Protein AF-0000000067826790 (afdb_homodimer)

Organism: Synechocystis sp. (strain ATCC 27184 / PCC 6803 / Kazusa) (NCBI:txid1111708)

InterPro domains:
  IPR029063 S-adenosyl-L-methionine-dependent methyltransferase superfamily [G3DSA:3.40.50.150] (31-252)
  IPR029063 S-adenosyl-L-methionine-dependent methyltransferase superfamily [SSF53335] (33-270)
  IPR041698 Methyltransferase domain 25 [PF13649] (52-147)

Structure (mmCIF, N/CA/C/O backbone):
data_AF-0000000067826790-model_v1
#
loop_
_entity.id
_entity.type
_entity.pdbx_description
1 polymer 'Slr0407 protein'
#
loop_
_atom_site.group_PDB
_atom_site.id
_atom_site.type_symbol
_atom_site.label_atom_id
_atom_site.label_alt_id
_atom_site.label_comp_id
_atom_site.label_asym_id
_atom_site.label_entity_id
_atom_site.label_seq_id
_atom_site.pdbx_PDB_ins_code
_atom_site.Cartn_x
_atom_site.Cartn_y
_atom_site.Cartn_z
_atom_site.occupancy
_atom_site.B_iso_or_equiv
_atom_site.auth_seq_id
_atom_site.auth_comp_id
_atom_site.auth_asym_id
_atom_site.auth_atom_id
_atom_site.pdbx_PDB_model_num
ATOM 1 N N . MET A 1 1 ? 4.899 23.109 -16.849 1 33.3 1 MET A N 1
ATOM 2 C CA . MET A 1 1 ? 3.965 23.324 -15.747 1 33.3 1 MET A CA 1
ATOM 3 C C . MET A 1 1 ? 4.422 22.584 -14.494 1 33.3 1 MET A C 1
ATOM 5 O O . MET A 1 1 ? 3.671 21.786 -13.932 1 33.3 1 MET A O 1
ATOM 9 N N . THR A 1 2 ? 5.752 22.435 -14.372 1 37.37 2 THR A N 1
ATOM 10 C CA . THR A 1 2 ? 6.466 21.375 -13.668 1 37.37 2 THR A CA 1
ATOM 11 C C . THR A 1 2 ? 6.605 21.711 -12.185 1 37.37 2 THR A C 1
ATOM 13 O O . THR A 1 2 ? 7.253 22.695 -11.824 1 37.37 2 THR A O 1
ATOM 16 N N . TYR A 1 3 ? 5.526 21.782 -11.455 1 42.61 3 TYR A N 1
ATOM 17 C CA . TYR A 1 3 ? 5.795 21.998 -10.038 1 42.61 3 TYR A CA 1
ATOM 18 C C . TYR A 1 3 ? 6.483 20.785 -9.423 1 42.61 3 TYR A C 1
ATOM 20 O O . TYR A 1 3 ? 6.328 19.663 -9.909 1 42.61 3 TYR A O 1
ATOM 28 N N . PHE A 1 4 ? 7.647 21.075 -8.871 1 48.87 4 PHE A N 1
ATOM 29 C CA . PHE A 1 4 ? 8.352 20.015 -8.159 1 48.87 4 PHE A CA 1
ATOM 30 C C . PHE A 1 4 ? 7.918 19.962 -6.699 1 48.87 4 PHE A C 1
ATOM 32 O O . PHE A 1 4 ? 7.547 20.984 -6.119 1 48.87 4 PHE A O 1
ATOM 39 N N . ALA A 1 5 ? 7.872 18.888 -6.11 1 53.65 5 ALA A N 1
ATOM 40 C CA . ALA A 1 5 ? 7.413 18.636 -4.746 1 53.65 5 ALA A CA 1
ATOM 41 C C . ALA A 1 5 ? 7.949 19.692 -3.784 1 53.65 5 ALA A C 1
ATOM 43 O O . ALA A 1 5 ? 7.225 20.162 -2.903 1 53.65 5 ALA A O 1
ATOM 44 N N . SER A 1 6 ? 9.152 20.156 -3.968 1 47.67 6 SER A N 1
ATOM 45 C CA . SER A 1 6 ? 9.813 21.072 -3.043 1 47.67 6 SER A CA 1
ATOM 46 C C . SER A 1 6 ? 9.219 22.474 -3.135 1 47.67 6 SER A C 1
ATOM 48 O O . SER A 1 6 ? 9.399 23.29 -2.229 1 47.67 6 SER A O 1
ATOM 50 N N . ASP A 1 7 ? 8.479 22.596 -4.152 1 51.88 7 ASP A N 1
ATOM 51 C CA . ASP A 1 7 ? 7.977 23.949 -4.369 1 51.88 7 ASP A CA 1
ATOM 52 C C . ASP A 1 7 ? 6.793 24.249 -3.452 1 51.88 7 ASP A C 1
ATOM 54 O O . ASP A 1 7 ? 6.429 25.411 -3.261 1 51.88 7 ASP A O 1
ATOM 58 N N . PHE A 1 8 ? 6.326 23.275 -2.874 1 52.7 8 PHE A N 1
ATOM 59 C CA . PHE A 1 8 ? 5.192 23.463 -1.977 1 52.7 8 PHE A CA 1
ATOM 60 C C . PHE A 1 8 ? 5.628 24.148 -0.688 1 52.7 8 PHE A C 1
ATOM 62 O O . PHE A 1 8 ? 4.796 24.672 0.056 1 52.7 8 PHE A O 1
ATOM 69 N N . GLN A 1 9 ? 6.887 24.205 -0.311 1 51.65 9 GLN A N 1
ATOM 70 C CA . GLN A 1 9 ? 7.397 24.769 0.934 1 51.65 9 GLN A CA 1
ATOM 71 C C . GLN A 1 9 ? 7.338 26.294 0.911 1 51.65 9 GLN A C 1
ATOM 73 O O . GLN A 1 9 ? 7.289 26.935 1.964 1 51.65 9 GLN A O 1
ATOM 78 N N . ASP A 1 10 ? 7.485 26.767 -0.322 1 51.44 10 ASP A N 1
ATOM 79 C CA . ASP A 1 10 ? 7.464 28.225 -0.397 1 51.44 10 ASP A CA 1
ATOM 80 C C . ASP A 1 10 ? 6.685 28.701 -1.621 1 51.44 10 ASP A C 1
ATOM 82 O O . ASP A 1 10 ? 7.27 29.227 -2.57 1 51.44 10 ASP A O 1
ATOM 86 N N . LEU A 1 11 ? 5.436 28.537 -1.591 1 57.62 11 LEU A N 1
ATOM 87 C CA . LEU A 1 11 ? 4.556 28.788 -2.727 1 57.62 11 LEU A CA 1
ATOM 88 C C . LEU A 1 11 ? 4.556 30.267 -3.098 1 57.62 11 LEU A C 1
ATOM 90 O O . LEU A 1 11 ? 4.575 30.615 -4.281 1 57.62 11 LEU A O 1
ATOM 94 N N . ASP A 1 12 ? 4.559 31.026 -2.083 1 54.65 12 ASP A N 1
ATOM 95 C CA . ASP A 1 12 ? 4.403 32.455 -2.335 1 54.65 12 ASP A CA 1
ATOM 96 C C . ASP A 1 12 ? 5.547 32.99 -3.194 1 54.65 12 ASP A C 1
ATOM 98 O O . ASP A 1 12 ? 5.383 33.979 -3.91 1 54.65 12 ASP A O 1
ATOM 102 N N . ASN A 1 13 ? 6.599 32.304 -3.038 1 56.26 13 ASN A N 1
ATOM 103 C CA . ASN A 1 13 ? 7.767 32.755 -3.786 1 56.26 13 ASN A CA 1
ATOM 104 C C . ASN A 1 13 ? 8.092 31.811 -4.94 1 56.26 13 ASN A C 1
ATOM 106 O O . ASN A 1 13 ? 9.142 31.936 -5.573 1 56.26 13 ASN A O 1
ATOM 110 N N . SER A 1 14 ? 7.112 30.903 -5.036 1 58.98 14 SER A N 1
ATOM 111 C CA . SER A 1 14 ? 7.399 29.97 -6.122 1 58.98 14 SER A CA 1
ATOM 112 C C . SER A 1 14 ? 6.755 30.425 -7.427 1 58.98 14 SER A C 1
ATOM 114 O O . SER A 1 14 ? 5.708 31.077 -7.414 1 58.98 14 SER A O 1
ATOM 116 N N . GLY A 1 15 ? 7.474 31.161 -8.432 1 57.25 15 GLY A N 1
ATOM 117 C CA . GLY A 1 15 ? 7.046 31.481 -9.785 1 57.25 15 GLY A CA 1
ATOM 118 C C . GLY A 1 15 ? 6.097 30.451 -10.369 1 57.25 15 GLY A C 1
ATOM 119 O O . GLY A 1 15 ? 5.649 30.59 -11.509 1 57.25 15 GLY A O 1
ATOM 120 N N . ASN A 1 16 ? 5.618 29.418 -9.615 1 64.01 16 ASN A N 1
ATOM 121 C CA . ASN A 1 16 ? 4.899 28.291 -10.201 1 64.01 16 ASN A CA 1
ATOM 122 C C . ASN A 1 16 ? 3.585 28.024 -9.473 1 64.01 16 ASN A C 1
ATOM 124 O O . ASN A 1 16 ? 3.084 26.899 -9.48 1 64.01 16 ASN A O 1
ATOM 128 N N . ILE A 1 17 ? 2.985 29.046 -8.95 1 68.21 17 ILE A N 1
ATOM 129 C CA . ILE A 1 17 ? 1.797 28.912 -8.114 1 68.21 17 ILE A CA 1
ATOM 130 C C . ILE A 1 17 ? 0.64 28.362 -8.946 1 68.21 17 ILE A C 1
ATOM 132 O O . ILE A 1 17 ? -0.135 27.529 -8.469 1 68.21 17 ILE A O 1
ATOM 136 N N . GLU A 1 18 ? 0.553 28.748 -10.185 1 69.72 18 GLU A N 1
ATOM 137 C CA . GLU A 1 18 ? -0.531 28.295 -11.052 1 69.72 18 GLU A CA 1
ATOM 138 C C . GLU A 1 18 ? -0.473 26.785 -11.266 1 69.72 18 GLU A C 1
ATOM 140 O O . GLU A 1 18 ? -1.509 26.119 -11.311 1 69.72 18 GLU A O 1
ATOM 145 N N . ASN A 1 19 ? 0.721 26.334 -11.294 1 70.2 19 ASN A N 1
ATOM 146 C CA . ASN A 1 19 ? 0.881 24.897 -11.487 1 70.2 19 ASN A CA 1
ATOM 147 C C . ASN A 1 19 ? 0.413 24.112 -10.265 1 70.2 19 ASN A C 1
ATOM 149 O O . ASN A 1 19 ? -0.164 23.031 -10.4 1 70.2 19 ASN A O 1
ATOM 153 N N . PHE A 1 20 ? 0.59 24.701 -9.212 1 72.85 20 PHE A N 1
ATOM 154 C CA . PHE A 1 20 ? 0.157 24.057 -7.977 1 72.85 20 PHE A CA 1
ATOM 155 C C . PHE A 1 20 ? -1.364 23.993 -7.904 1 72.85 20 PHE A C 1
ATOM 157 O O . PHE A 1 20 ? -1.931 22.952 -7.568 1 72.85 20 PHE A O 1
ATOM 164 N N . ILE A 1 21 ? -1.898 25.092 -8.276 1 75.23 21 ILE A N 1
ATOM 165 C CA . ILE A 1 21 ? -3.354 25.156 -8.238 1 75.23 21 ILE A CA 1
ATOM 166 C C . ILE A 1 21 ? -3.941 24.141 -9.217 1 75.23 21 ILE A C 1
ATOM 168 O O . ILE A 1 21 ? -4.884 23.42 -8.883 1 75.23 21 ILE A O 1
ATOM 172 N N . ARG A 1 22 ? -3.325 24.05 -10.326 1 73.87 22 ARG A N 1
ATOM 173 C CA . ARG A 1 22 ? -3.801 23.116 -11.341 1 73.87 22 ARG A CA 1
ATOM 174 C C . ARG A 1 22 ? -3.684 21.675 -10.857 1 73.87 22 ARG A C 1
ATOM 176 O O . ARG A 1 22 ? -4.577 20.859 -11.096 1 73.87 22 ARG A O 1
ATOM 183 N N . CYS A 1 23 ? -2.611 21.45 -10.171 1 74.33 23 CYS A N 1
ATOM 184 C CA . CYS A 1 23 ? -2.414 20.107 -9.638 1 74.33 23 CYS A CA 1
ATOM 185 C C . CYS A 1 23 ? -3.472 19.775 -8.592 1 74.33 23 CYS A C 1
ATOM 187 O O . CYS A 1 23 ? -4.06 18.693 -8.619 1 74.33 23 CYS A O 1
ATOM 189 N N . LEU A 1 24 ? -3.716 20.654 -7.816 1 77.3 24 LEU A N 1
ATOM 190 C CA . LEU A 1 24 ? -4.696 20.445 -6.756 1 77.3 24 LEU A CA 1
ATOM 191 C C . LEU A 1 24 ? -6.094 20.265 -7.336 1 77.3 24 LEU A C 1
ATOM 193 O O . LEU A 1 24 ? -6.856 19.41 -6.879 1 77.3 24 LEU A O 1
ATOM 197 N N . GLU A 1 25 ? -6.355 21.018 -8.34 1 76.53 25 GLU A N 1
ATOM 198 C CA . GLU A 1 25 ? -7.661 20.919 -8.985 1 76.53 25 GLU A CA 1
ATOM 199 C C . GLU A 1 25 ? -7.825 19.579 -9.697 1 76.53 25 GLU A C 1
ATOM 201 O O . GLU A 1 25 ? -8.905 18.985 -9.671 1 76.53 25 GLU A O 1
ATOM 206 N N . LEU A 1 26 ? -6.772 19.192 -10.305 1 74.21 26 LEU A N 1
ATOM 207 C CA . LEU A 1 26 ? -6.807 17.893 -10.967 1 74.21 26 LEU A CA 1
ATOM 208 C C . LEU A 1 26 ? -7.037 16.774 -9.956 1 74.21 26 LEU A C 1
ATOM 210 O O . LEU A 1 26 ? -7.898 15.915 -10.16 1 74.21 26 LEU A O 1
ATOM 214 N N . GLN A 1 27 ? -6.267 16.823 -8.946 1 76.77 27 GLN A N 1
ATOM 215 C CA . GLN A 1 27 ? -6.401 15.799 -7.915 1 76.77 27 GLN A CA 1
ATOM 216 C C . GLN A 1 27 ? -7.826 15.75 -7.371 1 76.77 27 GLN A C 1
ATOM 218 O O . GLN A 1 27 ? -8.392 14.67 -7.195 1 76.77 27 GLN A O 1
ATOM 223 N N . GLN A 1 28 ? -8.431 16.841 -7.253 1 77.58 28 GLN A N 1
ATOM 224 C CA . GLN A 1 28 ? -9.776 16.935 -6.693 1 77.58 28 GLN A CA 1
ATOM 225 C C . GLN A 1 28 ? -10.809 16.331 -7.64 1 77.58 28 GLN A C 1
ATOM 227 O O . GLN A 1 28 ? -11.884 15.912 -7.208 1 77.58 28 GLN A O 1
ATOM 232 N N . SER A 1 29 ? -10.447 16.31 -8.834 1 79.19 29 SER A N 1
ATOM 233 C CA . SER A 1 29 ? -11.398 15.832 -9.833 1 79.19 29 SER A CA 1
ATOM 234 C C . SER A 1 29 ? -11.377 14.31 -9.931 1 79.19 29 SER A C 1
ATOM 236 O O . SER A 1 29 ? -12.303 13.705 -10.475 1 79.19 29 SER A O 1
ATOM 238 N N . LEU A 1 3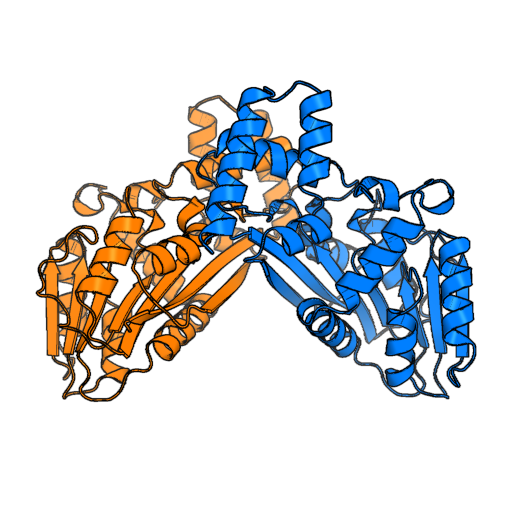0 ? -10.365 13.78 -9.379 1 84.83 30 LEU A N 1
ATOM 239 C CA . LEU A 1 30 ? -10.197 12.338 -9.521 1 84.83 30 LEU A CA 1
ATOM 240 C C . LEU A 1 30 ? -10.981 11.591 -8.447 1 84.83 30 LEU A C 1
ATOM 242 O O . LEU A 1 30 ? -11.011 12.012 -7.289 1 84.83 30 LEU A O 1
ATOM 246 N N . ASP A 1 31 ? -11.572 10.526 -8.825 1 85.34 31 ASP A N 1
ATOM 247 C CA . ASP A 1 31 ? -12.43 9.737 -7.946 1 85.34 31 ASP A CA 1
ATOM 248 C C . ASP A 1 31 ? -11.65 9.219 -6.739 1 85.34 31 ASP A C 1
ATOM 250 O O . ASP A 1 31 ? -12.188 9.143 -5.632 1 85.34 31 ASP A O 1
ATOM 254 N N . LEU A 1 32 ? -10.496 8.94 -7 1 84.11 32 LEU A N 1
ATOM 255 C CA . LEU A 1 32 ? -9.678 8.4 -5.919 1 84.11 32 LEU A CA 1
ATOM 256 C C . LEU A 1 32 ? -9.5 9.428 -4.807 1 84.11 32 LEU A C 1
ATOM 258 O O . LEU A 1 32 ? -9.558 9.084 -3.624 1 84.11 32 LEU A O 1
ATOM 262 N N . TYR A 1 33 ? -9.32 10.643 -5.146 1 87.32 33 TYR A N 1
ATOM 263 C CA . TYR A 1 33 ? -9.141 11.69 -4.146 1 87.32 33 TYR A CA 1
ATOM 264 C C . TYR A 1 33 ? -10.451 11.986 -3.426 1 87.32 33 TYR A C 1
ATOM 266 O O . TYR A 1 33 ? -10.466 12.189 -2.21 1 87.32 33 TYR A O 1
ATOM 274 N N . LYS A 1 34 ? -11.5 11.968 -4.184 1 90.61 34 LYS A N 1
ATOM 275 C CA . LYS A 1 34 ? -12.808 12.142 -3.56 1 90.61 34 LYS A CA 1
ATOM 276 C C . LYS A 1 34 ? -13.084 11.035 -2.546 1 90.61 34 LYS A C 1
ATOM 278 O O . LYS A 1 34 ? -13.607 11.297 -1.46 1 90.61 34 LYS A O 1
ATOM 283 N N . TYR A 1 35 ? -12.686 9.904 -2.878 1 92.37 35 TYR A N 1
ATOM 284 C CA . TYR A 1 35 ? -12.929 8.742 -2.032 1 92.37 35 TYR A CA 1
ATOM 285 C C . TYR A 1 35 ? -12.198 8.875 -0.701 1 92.37 35 TYR A C 1
ATOM 287 O O . TYR A 1 35 ? -12.812 8.775 0.364 1 92.37 35 TYR A O 1
ATOM 295 N N . TYR A 1 36 ? -10.876 9.073 -0.761 1 93.34 36 TYR A N 1
ATOM 296 C CA . TYR A 1 36 ? -10.176 9.064 0.519 1 93.34 36 TYR A CA 1
ATOM 297 C C . TYR A 1 36 ? -10.514 10.307 1.334 1 93.34 36 TYR A C 1
ATOM 299 O O . TYR A 1 36 ? -10.542 10.26 2.566 1 93.34 36 TYR A O 1
ATOM 307 N N . LYS A 1 37 ? -10.803 11.469 0.659 1 95.23 37 LYS A N 1
ATOM 308 C CA . LYS A 1 37 ? -11.195 12.673 1.386 1 95.23 37 LYS A CA 1
ATOM 309 C C . LYS A 1 37 ? -12.449 12.429 2.22 1 95.23 37 LYS A C 1
ATOM 311 O O . LYS A 1 37 ? -12.519 12.839 3.381 1 95.23 37 LYS A O 1
ATOM 316 N N . GLN A 1 38 ? -13.398 11.79 1.568 1 95.69 38 GLN A N 1
ATOM 317 C CA . GLN A 1 38 ? -14.621 11.455 2.289 1 95.69 38 GLN A CA 1
ATOM 318 C C . GLN A 1 38 ? -14.317 10.615 3.526 1 95.69 38 GLN A C 1
ATOM 320 O O . GLN A 1 38 ? -14.89 10.844 4.594 1 95.69 38 GLN A O 1
ATOM 325 N N . LYS A 1 39 ? -13.425 9.681 3.365 1 97.06 39 LYS A N 1
ATOM 326 C CA . LYS A 1 39 ? -13.043 8.835 4.492 1 97.06 39 LYS A CA 1
ATOM 327 C C . LYS A 1 39 ? -12.418 9.662 5.612 1 97.06 39 LYS A C 1
ATOM 329 O O . LYS A 1 39 ? -12.663 9.404 6.792 1 97.06 39 LYS A O 1
ATOM 334 N N . THR A 1 40 ? -11.609 10.633 5.243 1 97.75 40 THR A N 1
ATOM 335 C CA . THR A 1 40 ? -10.985 11.48 6.253 1 97.75 40 THR A CA 1
ATOM 336 C C . THR A 1 40 ? -12.037 12.295 7.001 1 97.75 40 THR A C 1
ATOM 338 O O . THR A 1 40 ? -11.947 12.466 8.218 1 97.75 40 THR A O 1
ATOM 341 N N . PHE A 1 41 ? -13.061 12.784 6.315 1 97.69 41 PHE A N 1
ATOM 342 C CA . PHE A 1 41 ? -14.123 13.561 6.942 1 97.69 41 PHE A CA 1
ATOM 343 C C . PHE A 1 41 ? -14.936 12.695 7.896 1 97.69 41 PHE A C 1
ATOM 345 O O . PHE A 1 41 ? -15.269 13.125 9.003 1 97.69 41 PHE A O 1
ATOM 352 N N . GLU A 1 42 ? -15.21 11.506 7.482 1 97.32 42 GLU A N 1
ATOM 353 C CA . GLU A 1 42 ? -15.977 10.582 8.312 1 97.32 42 GLU A CA 1
ATOM 354 C C . GLU A 1 42 ? -15.25 10.281 9.619 1 97.32 42 GLU A C 1
ATOM 356 O O . GLU A 1 42 ? -15.88 10.148 10.67 1 97.32 42 GLU A O 1
ATOM 361 N N . LYS A 1 43 ? -13.963 10.234 9.537 1 97.96 43 LYS A N 1
ATOM 362 C CA . LYS A 1 43 ? -13.158 9.888 10.705 1 97.96 43 LYS A CA 1
ATOM 363 C C . LYS A 1 43 ? -13.163 11.019 11.73 1 97.96 43 LYS A C 1
ATOM 365 O O . LYS A 1 43 ? -12.831 10.807 12.898 1 97.96 43 LYS A O 1
ATOM 370 N N . MET A 1 44 ? -13.534 12.177 11.336 1 98.12 44 MET A N 1
ATOM 371 C CA . MET A 1 44 ? -13.578 13.322 12.241 1 98.12 44 MET A CA 1
ATOM 372 C C . MET A 1 44 ? -14.819 13.268 13.126 1 98.12 44 MET A C 1
ATOM 374 O O . MET A 1 44 ? -14.887 13.952 14.149 1 98.12 44 MET A O 1
ATOM 378 N N . GLN A 1 45 ? -15.906 12.549 12.655 1 97.54 45 GLN A N 1
ATOM 379 C CA . GLN A 1 45 ? -17.133 12.356 13.421 1 97.54 45 GLN A CA 1
ATOM 380 C C . GLN A 1 45 ? -17.776 13.694 13.777 1 97.54 45 GLN A C 1
ATOM 382 O O . GLN A 1 45 ? -18.14 13.926 14.931 1 97.54 45 GLN A O 1
ATOM 387 N N . LEU A 1 46 ? -17.884 14.514 12.819 1 98.11 46 LEU A N 1
ATOM 388 C CA . LEU A 1 46 ? -18.382 15.871 13.02 1 98.11 46 LEU A CA 1
ATOM 389 C C . LEU A 1 46 ? -19.902 15.878 13.149 1 98.11 46 LEU A C 1
ATOM 391 O O . LEU A 1 46 ? -20.581 15.011 12.595 1 98.11 46 LEU A O 1
ATOM 395 N N . LYS A 1 47 ? -20.369 16.83 13.837 1 97.74 47 LYS A N 1
ATOM 396 C CA . LYS A 1 47 ? -21.786 17.146 13.992 1 97.74 47 LYS A CA 1
ATOM 397 C C . LYS A 1 47 ? -22.053 18.623 13.717 1 97.74 47 LYS A C 1
ATOM 399 O O . LYS A 1 47 ? -21.147 19.453 13.819 1 97.74 47 LYS A O 1
ATOM 404 N N . PRO A 1 48 ? -23.359 18.87 13.331 1 97.86 48 PRO A N 1
ATOM 405 C CA . PRO A 1 48 ? -23.696 20.289 13.188 1 97.86 48 PRO A CA 1
ATOM 406 C C . PRO A 1 48 ? -23.378 21.1 14.442 1 97.86 48 PRO A C 1
ATOM 408 O O . PRO A 1 48 ? -23.643 20.646 15.558 1 97.86 48 PRO A O 1
ATOM 411 N N . GLY A 1 49 ? -22.76 22.217 14.228 1 98.48 49 GLY A N 1
ATOM 412 C CA . GLY A 1 49 ? -22.434 23.079 15.352 1 98.48 49 GLY A CA 1
ATOM 413 C C . GLY A 1 49 ? -20.991 22.951 15.804 1 98.48 49 GLY A C 1
ATOM 414 O O . GLY A 1 49 ? -20.496 23.788 16.562 1 98.48 49 GLY A O 1
ATOM 415 N N . ASP A 1 50 ? -20.273 21.996 15.296 1 98.55 50 ASP A N 1
ATOM 416 C CA . ASP A 1 50 ? -18.893 21.747 15.703 1 98.55 50 ASP A CA 1
ATOM 417 C C . ASP A 1 50 ? -17.961 22.835 15.175 1 98.55 50 ASP A C 1
ATOM 419 O O . ASP A 1 50 ? -18.278 23.508 14.192 1 98.55 50 ASP A O 1
ATOM 423 N N . SER A 1 51 ? -16.848 23.036 15.86 1 98.71 51 SER A N 1
ATOM 424 C CA . SER A 1 51 ? -15.735 23.87 15.42 1 98.71 51 SER A CA 1
ATOM 425 C C . SER A 1 51 ? -14.545 23.021 14.985 1 98.71 51 SER A C 1
ATOM 427 O O . SER A 1 51 ? -13.963 22.297 15.796 1 98.71 51 SER A O 1
ATOM 429 N N . VAL A 1 52 ? -14.135 23.144 13.741 1 98.7 52 VAL A N 1
ATOM 430 C CA . VAL A 1 52 ? -13.127 22.23 13.215 1 98.7 52 VAL A CA 1
ATOM 431 C C . VAL A 1 52 ? -11.946 23.024 12.662 1 98.7 52 VAL A C 1
ATOM 433 O O . VAL A 1 52 ? -12.103 24.176 12.25 1 98.7 52 VAL A O 1
ATOM 436 N N . LEU A 1 53 ? -10.787 22.418 12.732 1 98.87 53 LEU A N 1
ATOM 437 C CA . LEU A 1 53 ? -9.556 23.018 12.231 1 98.87 53 LEU A CA 1
ATOM 438 C C . LEU A 1 53 ? -9.02 22.239 11.034 1 98.87 53 LEU A C 1
ATOM 440 O O . LEU A 1 53 ? -8.871 21.017 11.099 1 98.87 53 LEU A O 1
ATOM 444 N N . GLU A 1 54 ? -8.822 22.913 9.962 1 98.77 54 GLU A N 1
ATOM 445 C CA . GLU A 1 54 ? -8.14 22.397 8.779 1 98.77 54 GLU A CA 1
ATOM 446 C C . GLU A 1 54 ? -6.728 22.965 8.665 1 98.77 54 GLU A C 1
ATOM 448 O O . GLU A 1 54 ? -6.552 24.17 8.472 1 98.77 54 GLU A O 1
ATOM 453 N N . VAL A 1 55 ? -5.707 22.097 8.75 1 98.61 55 VAL A N 1
ATOM 454 C CA . VAL A 1 55 ? -4.309 22.517 8.747 1 98.61 55 VAL A CA 1
ATOM 455 C C . VAL A 1 55 ? -3.711 22.312 7.357 1 98.61 55 VAL A C 1
ATOM 457 O O . VAL A 1 55 ? -3.708 21.195 6.834 1 98.61 55 VAL A O 1
ATOM 460 N N . GLY A 1 56 ? -3.115 23.343 6.806 1 96.97 56 GLY A N 1
ATOM 461 C CA . GLY A 1 56 ? -2.688 23.299 5.417 1 96.97 56 GLY A CA 1
ATOM 462 C C . GLY A 1 56 ? -3.846 23.276 4.437 1 96.97 56 GLY A C 1
ATOM 463 O O . GLY A 1 56 ? -3.96 22.356 3.624 1 96.97 56 GLY A O 1
ATOM 464 N N . CYS A 1 57 ? -4.652 24.356 4.41 1 96 57 CYS A N 1
ATOM 465 C CA . CYS A 1 57 ? -5.947 24.289 3.742 1 96 57 CYS A CA 1
ATOM 466 C C . CYS A 1 57 ? -5.808 24.583 2.253 1 96 57 CYS A C 1
ATOM 468 O O . CYS A 1 57 ? -6.741 24.354 1.481 1 96 57 CYS A O 1
ATOM 470 N N . GLY A 1 58 ? -4.616 25.057 1.803 1 92.72 58 GLY A N 1
ATOM 471 C CA . GLY A 1 58 ? -4.451 25.371 0.393 1 92.72 58 GLY A CA 1
ATOM 472 C C . GLY A 1 58 ? -5.521 26.305 -0.14 1 92.72 58 GLY A C 1
ATOM 473 O O . GLY A 1 58 ? -5.786 27.354 0.452 1 92.72 58 GLY A O 1
ATOM 474 N N . THR A 1 59 ? -6.165 25.925 -1.208 1 91.2 59 THR A N 1
ATOM 475 C CA . THR A 1 59 ? -7.158 26.781 -1.848 1 91.2 59 THR A CA 1
ATOM 476 C C . THR A 1 59 ? -8.494 26.7 -1.116 1 91.2 59 THR A C 1
ATOM 478 O O . THR A 1 59 ? -9.476 27.317 -1.534 1 91.2 59 THR A O 1
ATOM 481 N N . GLY A 1 60 ? -8.554 25.911 -0.102 1 94.17 60 GLY A N 1
ATOM 482 C CA . GLY A 1 60 ? -9.71 25.917 0.78 1 94.17 60 GLY A CA 1
ATOM 483 C C . GLY A 1 60 ? -10.787 24.935 0.36 1 94.17 60 GLY A C 1
ATOM 484 O O . GLY A 1 60 ? -11.88 24.923 0.929 1 94.17 60 GLY A O 1
ATOM 485 N N . ASN A 1 61 ? -10.557 24.073 -0.555 1 93.01 61 ASN A N 1
ATOM 486 C CA . ASN A 1 61 ? -11.56 23.133 -1.044 1 93.01 61 ASN A CA 1
ATOM 487 C C . ASN A 1 61 ? -12.057 22.214 0.069 1 93.01 61 ASN A C 1
ATOM 489 O O . ASN A 1 61 ? -13.264 22.022 0.228 1 93.01 61 ASN A O 1
ATOM 493 N N . ASP A 1 62 ? -11.145 21.654 0.784 1 95.75 62 ASP A N 1
ATOM 494 C CA . ASP A 1 62 ? -11.541 20.731 1.843 1 95.75 62 ASP A CA 1
ATOM 495 C C . ASP A 1 62 ? -12.25 21.47 2.977 1 95.75 62 ASP A C 1
ATOM 497 O O . ASP A 1 62 ? -13.165 20.928 3.601 1 95.75 62 ASP A O 1
ATOM 501 N N . ALA A 1 63 ? -11.823 22.698 3.265 1 96.67 63 ALA A N 1
ATOM 502 C CA . ALA A 1 63 ? -12.51 23.517 4.26 1 96.67 63 ALA A CA 1
ATOM 503 C C . ALA A 1 63 ? -13.978 23.709 3.894 1 96.67 63 ALA A C 1
ATOM 505 O O . ALA A 1 63 ? -14.857 23.612 4.754 1 96.67 63 ALA A O 1
ATOM 506 N N . LEU A 1 64 ? -14.23 23.983 2.657 1 95.85 64 LEU A N 1
ATOM 507 C CA . LEU A 1 64 ? -15.598 24.163 2.183 1 95.85 64 LEU A CA 1
ATOM 508 C C . LEU A 1 64 ? -16.41 22.886 2.369 1 95.85 64 LEU A C 1
ATOM 510 O O . LEU A 1 64 ? -17.591 22.942 2.718 1 95.85 64 LEU A O 1
ATOM 514 N N . LEU A 1 65 ? -15.795 21.754 2.075 1 95.6 65 LEU A N 1
ATOM 515 C CA . LEU A 1 65 ? -16.485 20.481 2.249 1 95.6 65 LEU A CA 1
ATOM 516 C C . LEU A 1 65 ? -16.786 20.222 3.721 1 95.6 65 LEU A C 1
ATOM 518 O O . LEU A 1 65 ? -17.835 19.667 4.057 1 95.6 65 LEU A O 1
ATOM 522 N N . LEU A 1 66 ? -15.912 20.623 4.581 1 97.63 66 LEU A N 1
ATOM 523 C CA . LEU A 1 66 ? -16.105 20.454 6.017 1 97.63 66 LEU A CA 1
ATOM 524 C C . LEU A 1 66 ? -17.309 21.255 6.501 1 97.63 66 LEU A C 1
ATOM 526 O O . LEU A 1 66 ? -17.991 20.85 7.446 1 97.63 66 LEU A O 1
ATOM 530 N N . ALA A 1 67 ? -17.566 22.397 5.87 1 97.43 67 ALA A N 1
ATOM 531 C CA . ALA A 1 67 ? -18.701 23.25 6.214 1 97.43 67 ALA A CA 1
ATOM 532 C C . ALA A 1 67 ? -20.015 22.478 6.123 1 97.43 67 ALA A C 1
ATOM 534 O O . ALA A 1 67 ? -20.934 22.71 6.911 1 97.43 67 ALA A O 1
ATOM 535 N N . ASN A 1 68 ? -20.03 21.532 5.185 1 95.96 68 ASN A N 1
ATOM 536 C CA . ASN A 1 68 ? -21.237 20.731 5.014 1 95.96 68 ASN A CA 1
ATOM 537 C C . ASN A 1 68 ? -21.49 19.833 6.222 1 95.96 68 ASN A C 1
ATOM 539 O O . ASN A 1 68 ? -22.627 19.431 6.475 1 95.96 68 ASN A O 1
ATOM 543 N N . TYR A 1 69 ? -20.514 19.512 6.917 1 97.2 69 TYR A N 1
ATOM 544 C CA . TYR A 1 69 ? -20.645 18.617 8.062 1 97.2 69 TYR A CA 1
ATOM 545 C C . TYR A 1 69 ? -21.005 19.394 9.323 1 97.2 69 TYR A C 1
ATOM 547 O O . TYR A 1 69 ? -21.772 18.91 10.159 1 97.2 69 TYR A O 1
ATOM 555 N N . VAL A 1 70 ? -20.505 20.657 9.453 1 97.99 70 VAL A N 1
ATOM 556 C CA . VAL A 1 70 ? -20.684 21.382 10.707 1 97.99 70 VAL A CA 1
ATOM 557 C C . VAL A 1 70 ? -21.901 22.297 10.605 1 97.99 70 VAL A C 1
ATOM 559 O O . VAL A 1 70 ? -22.418 22.769 11.621 1 97.99 70 VAL A O 1
ATOM 562 N N . GLY A 1 71 ? -22.271 22.652 9.328 1 97.22 71 GLY A N 1
ATOM 563 C CA . GLY A 1 71 ? -23.493 23.405 9.093 1 97.22 71 GLY A CA 1
ATOM 564 C C . GLY A 1 71 ? -23.355 24.881 9.414 1 97.22 71 GLY A C 1
ATOM 565 O O . GLY A 1 71 ? -22.252 25.364 9.676 1 97.22 71 GLY A O 1
ATOM 566 N N . GLU A 1 72 ? -24.489 25.571 9.472 1 96.55 72 GLU A N 1
ATOM 567 C CA . GLU A 1 72 ? -24.538 27.023 9.614 1 96.55 72 GLU A CA 1
ATOM 568 C C . GLU A 1 72 ? -24.189 27.45 11.036 1 96.55 72 GLU A C 1
ATOM 570 O O . GLU A 1 72 ? -23.794 28.595 11.267 1 96.55 72 GLU A O 1
ATOM 575 N N . THR A 1 73 ? -24.368 26.5 11.889 1 97.84 73 THR A N 1
ATOM 576 C CA . THR A 1 73 ? -24.128 26.864 13.281 1 97.84 73 THR A CA 1
ATOM 577 C C . THR A 1 73 ? -22.713 26.48 13.704 1 97.84 73 THR A C 1
ATOM 579 O O . THR A 1 73 ? -22.292 26.775 14.825 1 97.84 73 THR A O 1
ATOM 582 N N . GLY A 1 74 ? -22.024 25.813 12.795 1 98.19 74 GLY A N 1
ATOM 583 C CA . GLY A 1 74 ? -20.647 25.434 13.067 1 98.19 74 GLY A CA 1
ATOM 584 C C . GLY A 1 74 ? -19.64 26.461 12.584 1 98.19 74 GLY A C 1
ATOM 585 O O . GLY A 1 74 ? -20.011 27.578 12.219 1 98.19 74 GLY A O 1
ATOM 586 N N . LYS A 1 75 ? -18.383 26.107 12.73 1 98.61 75 LYS A N 1
ATOM 587 C CA . LYS A 1 75 ? -17.286 26.98 12.321 1 98.61 75 LYS A CA 1
ATOM 588 C C . LYS A 1 75 ? -16.122 26.171 11.756 1 98.61 75 LYS A C 1
ATOM 590 O O . LYS A 1 75 ? -15.769 25.121 12.296 1 98.61 75 LYS A O 1
ATOM 595 N N . VAL A 1 76 ? -15.565 26.637 10.696 1 98.73 76 VAL A N 1
ATOM 596 C CA . VAL A 1 76 ? -14.369 26.053 10.098 1 98.73 76 VAL A CA 1
ATOM 597 C C . VAL A 1 76 ? -13.212 27.046 10.18 1 98.73 76 VAL A C 1
ATOM 599 O O . VAL A 1 76 ? -13.303 28.159 9.656 1 98.73 76 VAL A O 1
ATOM 602 N N . THR A 1 77 ? -12.2 26.707 10.894 1 98.86 77 THR A N 1
ATOM 603 C CA . THR A 1 77 ? -10.946 27.453 10.888 1 98.86 77 THR A CA 1
ATOM 604 C C . THR A 1 77 ? -9.909 26.761 10.008 1 98.86 77 THR A C 1
ATOM 606 O O . THR A 1 77 ? -9.646 25.568 10.172 1 98.86 77 THR A O 1
ATOM 609 N N . ALA A 1 78 ? -9.393 27.494 9.105 1 98.67 78 ALA A N 1
ATOM 610 C CA . ALA A 1 78 ? -8.422 26.959 8.154 1 98.67 78 ALA A CA 1
ATOM 611 C C . ALA A 1 78 ? -7.111 27.739 8.211 1 98.67 78 ALA A C 1
ATOM 613 O O . ALA A 1 78 ? -7.113 28.972 8.196 1 98.67 78 ALA A O 1
ATOM 614 N N . VAL A 1 79 ? -6.002 27.016 8.275 1 98.21 79 VAL A N 1
ATOM 615 C CA . VAL A 1 79 ? -4.712 27.691 8.372 1 98.21 79 VAL A CA 1
ATOM 616 C C . VAL A 1 79 ? -3.823 27.279 7.2 1 98.21 79 VAL A C 1
ATOM 618 O O . VAL A 1 79 ? -3.918 26.153 6.707 1 98.21 79 VAL A O 1
ATOM 621 N N . ASP A 1 80 ? -3.039 28.127 6.758 1 96.5 80 ASP A N 1
ATOM 622 C CA . ASP A 1 80 ? -1.991 27.906 5.767 1 96.5 80 ASP A CA 1
ATOM 623 C C . ASP A 1 80 ? -0.851 28.908 5.94 1 96.5 80 ASP A C 1
ATOM 625 O O . ASP A 1 80 ? -1.047 29.988 6.5 1 96.5 80 ASP A O 1
ATOM 629 N N . ARG A 1 81 ? 0.266 28.49 5.472 1 94.37 81 ARG A N 1
ATOM 630 C CA . ARG A 1 81 ? 1.428 29.365 5.587 1 94.37 81 ARG A CA 1
ATOM 631 C C . ARG A 1 81 ? 1.505 30.331 4.41 1 94.37 81 ARG A C 1
ATOM 633 O O . ARG A 1 81 ? 2.285 31.285 4.433 1 94.37 81 ARG A O 1
ATOM 640 N N . SER A 1 82 ? 0.673 30.138 3.424 1 92 82 SER A N 1
ATOM 641 C CA . SER A 1 82 ? 0.678 30.974 2.228 1 92 82 SER A CA 1
ATOM 642 C C . SER A 1 82 ? -0.495 31.948 2.228 1 92 82 SER A C 1
ATOM 644 O O . SER A 1 82 ? -1.654 31.532 2.171 1 92 82 SER A O 1
ATOM 646 N N . GLN A 1 83 ? -0.236 33.269 2.191 1 93.2 83 GLN A N 1
ATOM 647 C CA . GLN A 1 83 ? -1.277 34.288 2.108 1 93.2 83 GLN A CA 1
ATOM 648 C C . GLN A 1 83 ? -2.067 34.163 0.809 1 93.2 83 GLN A C 1
ATOM 650 O O . GLN A 1 83 ? -3.281 34.38 0.792 1 93.2 83 GLN A O 1
ATOM 655 N N . PHE A 1 84 ? -1.372 33.841 -0.223 1 90.14 84 PHE A N 1
ATOM 656 C CA . PHE A 1 84 ? -2.012 33.689 -1.524 1 90.14 84 PHE A CA 1
ATOM 657 C C . PHE A 1 84 ? -3.083 32.606 -1.477 1 90.14 84 PHE A C 1
ATOM 659 O O . PHE A 1 84 ? -4.204 32.812 -1.947 1 90.14 84 PHE A O 1
ATOM 666 N N . MET A 1 85 ? -2.712 31.462 -0.931 1 92.22 85 MET A N 1
ATOM 667 C CA . MET A 1 85 ? -3.657 30.356 -0.81 1 92.22 85 MET A CA 1
ATOM 668 C C . MET A 1 85 ? -4.852 30.752 0.05 1 92.22 85 MET A C 1
ATOM 670 O O . MET A 1 85 ? -5.995 30.433 -0.283 1 92.22 85 MET A O 1
ATOM 674 N N . LEU A 1 86 ? -4.572 31.49 1.124 1 95.34 86 LEU A N 1
ATOM 675 C CA . LEU A 1 86 ? -5.645 31.903 2.022 1 95.34 86 LEU A CA 1
ATOM 676 C C . LEU A 1 86 ? -6.606 32.856 1.319 1 95.34 86 LEU A C 1
ATOM 678 O O . LEU A 1 86 ? -7.815 32.812 1.555 1 95.34 86 LEU A O 1
ATOM 682 N N . ASP A 1 87 ? -6.048 33.706 0.516 1 95.03 87 ASP A N 1
ATOM 683 C CA . ASP A 1 87 ? -6.893 34.628 -0.236 1 95.03 87 ASP A CA 1
ATOM 684 C C . ASP A 1 87 ? -7.827 33.872 -1.179 1 95.03 87 ASP A C 1
ATOM 686 O O . ASP A 1 87 ? -9.006 34.21 -1.295 1 95.03 87 ASP A O 1
ATOM 690 N N . GLN A 1 88 ? -7.26 32.888 -1.871 1 92.49 88 GLN A N 1
ATOM 691 C CA . GLN A 1 88 ? -8.08 32.043 -2.733 1 92.49 88 GLN A CA 1
ATOM 692 C C . GLN A 1 88 ? -9.168 31.333 -1.933 1 92.49 88 GLN A C 1
ATOM 694 O O . GLN A 1 88 ? -10.317 31.253 -2.373 1 92.49 88 GLN A O 1
ATOM 699 N N . ALA A 1 89 ? -8.821 30.832 -0.805 1 95.4 89 ALA A N 1
ATOM 700 C CA . ALA A 1 89 ? -9.756 30.1 0.046 1 95.4 89 ALA A CA 1
ATOM 701 C C . ALA A 1 89 ? -10.892 31.004 0.515 1 95.4 89 ALA A C 1
ATOM 703 O O . ALA A 1 89 ? -12.057 30.598 0.515 1 95.4 89 ALA A O 1
ATOM 704 N N . ARG A 1 90 ? -10.574 32.203 0.93 1 96.79 90 ARG A N 1
ATOM 705 C CA . ARG A 1 90 ? -11.567 33.176 1.374 1 96.79 90 ARG A CA 1
ATOM 706 C C . ARG A 1 90 ? -12.575 33.472 0.268 1 96.79 90 ARG A C 1
ATOM 708 O O . ARG A 1 90 ? -13.779 33.546 0.522 1 96.79 90 ARG A O 1
ATOM 715 N N . GLU A 1 91 ? -12.047 33.638 -0.871 1 95.68 91 GLU A N 1
ATOM 716 C CA . GLU A 1 91 ? -12.916 33.921 -2.01 1 95.68 91 GLU A CA 1
ATOM 717 C C . GLU A 1 91 ? -13.885 32.77 -2.264 1 95.68 91 GLU A C 1
ATOM 719 O O . GLU A 1 91 ? -15.054 32.995 -2.584 1 95.68 91 GLU A O 1
ATOM 724 N N . ARG A 1 92 ? -13.434 31.585 -2.181 1 93.82 92 ARG A N 1
ATOM 725 C CA . ARG A 1 92 ? -14.26 30.409 -2.437 1 93.82 92 ARG A CA 1
ATOM 726 C C . ARG A 1 92 ? -15.338 30.254 -1.37 1 93.82 92 ARG A C 1
ATOM 728 O O . ARG A 1 92 ? -16.422 29.735 -1.646 1 93.82 92 ARG A O 1
ATOM 735 N N . ALA A 1 93 ? -15.043 30.734 -0.223 1 96.17 93 ALA A N 1
ATOM 736 C CA . ALA A 1 93 ? -15.954 30.533 0.9 1 96.17 93 ALA A CA 1
ATOM 737 C C . ALA A 1 93 ? -16.918 31.708 1.042 1 96.17 93 ALA A C 1
ATOM 739 O O . ALA A 1 93 ? -17.777 31.711 1.927 1 96.17 93 ALA A O 1
ATOM 740 N N . LYS A 1 94 ? -16.832 32.689 0.193 1 94.27 94 LYS A N 1
ATOM 741 C CA . LYS A 1 94 ? -17.523 33.966 0.346 1 94.27 94 LYS A CA 1
ATOM 742 C C . LYS A 1 94 ? -19.036 33.771 0.39 1 94.27 94 LYS A C 1
ATOM 744 O O . LYS A 1 94 ? -19.746 34.527 1.057 1 94.27 94 LYS A O 1
ATOM 749 N N . ASN A 1 95 ? -19.563 32.717 -0.215 1 93.49 95 ASN A N 1
ATOM 750 C CA . ASN A 1 95 ? -21.007 32.527 -0.297 1 93.49 95 ASN A CA 1
ATOM 751 C C . ASN A 1 95 ? -21.491 31.473 0.694 1 93.49 95 ASN A C 1
ATOM 753 O O . ASN A 1 95 ? -22.663 31.093 0.679 1 93.49 95 ASN A O 1
ATOM 757 N N . SER A 1 96 ? -20.644 30.978 1.468 1 95.11 96 SER A N 1
ATOM 758 C CA . SER A 1 96 ? -21.024 29.964 2.446 1 95.11 96 SER A CA 1
ATOM 759 C C . SER A 1 96 ? -21.793 30.58 3.611 1 95.11 96 SER A C 1
ATOM 761 O O . SER A 1 96 ? -21.505 31.704 4.026 1 95.11 96 SER A O 1
ATOM 763 N N . THR A 1 97 ? -22.713 29.858 4.13 1 96.01 97 THR A N 1
ATOM 764 C CA . THR A 1 97 ? -23.457 30.284 5.31 1 96.01 97 THR A CA 1
ATOM 765 C C . THR A 1 97 ? -22.727 29.876 6.586 1 96.01 97 THR A C 1
ATOM 767 O O . THR A 1 97 ? -23.038 30.372 7.671 1 96.01 97 THR A O 1
ATOM 770 N N . THR A 1 98 ? -21.793 28.953 6.474 1 97.13 98 THR A N 1
ATOM 771 C CA . THR A 1 98 ? -20.963 28.533 7.597 1 97.13 98 THR A CA 1
ATOM 772 C C . THR A 1 98 ? -19.92 29.597 7.927 1 97.13 98 THR A C 1
ATOM 774 O O . THR A 1 98 ? -19.405 30.269 7.03 1 97.13 98 THR A O 1
ATOM 777 N N . LYS A 1 99 ? -19.64 29.8 9.171 1 97.8 99 LYS A N 1
ATOM 778 C CA . LYS A 1 99 ? -18.596 30.734 9.583 1 97.8 99 LYS A CA 1
ATOM 779 C C . LYS A 1 99 ? -17.209 30.184 9.264 1 97.8 99 LYS A C 1
ATOM 781 O O . LYS A 1 99 ? -16.889 29.048 9.621 1 97.8 99 LYS A O 1
ATOM 786 N N . PHE A 1 100 ? -16.419 30.961 8.624 1 98.25 100 PHE A N 1
ATOM 787 C CA . PHE A 1 100 ? -15.042 30.59 8.317 1 98.25 100 PHE A CA 1
ATOM 788 C C . PHE A 1 100 ? -14.063 31.558 8.969 1 98.25 100 PHE A C 1
ATOM 790 O O . PHE A 1 100 ? -14.321 32.762 9.033 1 98.25 100 PHE A O 1
ATOM 797 N N . GLU A 1 101 ? -13.009 31.111 9.407 1 98.21 101 GLU A N 1
ATOM 798 C CA . GLU A 1 101 ? -11.832 31.892 9.774 1 98.21 101 GLU A CA 1
ATOM 799 C C . GLU A 1 101 ? -10.583 31.374 9.067 1 98.21 101 GLU A C 1
ATOM 801 O O . GLU A 1 101 ? -10.249 30.192 9.174 1 98.21 101 GLU A O 1
ATOM 806 N N . PHE A 1 102 ? -9.964 32.183 8.313 1 98.02 102 PHE A N 1
ATOM 807 C CA . PHE A 1 102 ? -8.724 31.857 7.618 1 98.02 102 PHE A CA 1
ATOM 808 C C . PHE A 1 102 ? -7.535 32.544 8.28 1 98.02 102 PHE A C 1
ATOM 810 O O . PHE A 1 102 ? -7.494 33.772 8.372 1 98.02 102 PHE A O 1
ATOM 817 N N . VAL A 1 103 ? -6.561 31.792 8.691 1 98.22 103 VAL A N 1
ATOM 818 C CA . VAL A 1 103 ? -5.49 32.328 9.526 1 98.22 103 VAL A CA 1
ATOM 819 C C . VAL A 1 103 ? -4.135 31.959 8.927 1 98.22 103 VAL A C 1
ATOM 821 O O . VAL A 1 103 ? -3.888 30.795 8.602 1 98.22 103 VAL A O 1
ATOM 824 N N . LEU A 1 104 ? -3.298 32.942 8.716 1 97.49 104 LEU A N 1
ATOM 825 C CA . LEU A 1 104 ? -1.91 32.692 8.345 1 97.49 104 LEU A CA 1
ATOM 826 C C . LEU A 1 104 ? -1.127 32.117 9.521 1 97.49 104 LEU A C 1
ATOM 828 O O . LEU A 1 104 ? -0.946 32.789 10.539 1 97.49 104 LEU A O 1
ATOM 832 N N . ALA A 1 105 ? -0.684 30.865 9.4 1 96.5 105 ALA A N 1
ATOM 833 C CA . ALA A 1 105 ? -0.005 30.235 10.529 1 96.5 105 ALA A CA 1
ATOM 834 C C . ALA A 1 105 ? 0.88 29.082 10.063 1 96.5 105 ALA A C 1
ATOM 836 O O . ALA A 1 105 ? 0.694 28.554 8.964 1 96.5 105 ALA A O 1
ATOM 837 N N . ASP A 1 106 ? 1.82 28.801 10.923 1 95.58 106 ASP A N 1
ATOM 838 C CA . ASP A 1 106 ? 2.668 27.62 10.8 1 95.58 106 ASP A CA 1
ATOM 839 C C . ASP A 1 106 ? 2.06 26.427 11.534 1 95.58 106 ASP A C 1
ATOM 841 O O . ASP A 1 106 ? 1.67 26.541 12.698 1 95.58 106 ASP A O 1
ATOM 845 N N . ALA A 1 107 ? 1.962 25.31 10.84 1 96.59 107 ALA A N 1
ATOM 846 C CA . ALA A 1 107 ? 1.362 24.114 11.425 1 96.59 107 ALA A CA 1
ATOM 847 C C . ALA A 1 107 ? 2.128 23.668 12.667 1 96.59 107 ALA A C 1
ATOM 849 O O . ALA A 1 107 ? 1.565 23.019 13.552 1 96.59 107 ALA A O 1
ATOM 850 N N . GLU A 1 108 ? 3.402 23.998 12.78 1 97.24 108 GLU A N 1
ATOM 851 C CA . GLU A 1 108 ? 4.257 23.58 13.888 1 97.24 108 GLU A CA 1
ATOM 852 C C . GLU A 1 108 ? 4.033 24.455 15.118 1 97.24 108 GLU A C 1
ATOM 854 O O . GLU A 1 108 ? 4.525 24.144 16.205 1 97.24 108 GLU A O 1
ATOM 859 N N . GLN A 1 109 ? 3.343 25.555 14.89 1 97.08 109 GLN A N 1
ATOM 860 C CA . GLN A 1 109 ? 3.024 26.491 15.963 1 97.08 109 GLN A CA 1
ATOM 861 C C . GLN A 1 109 ? 1.66 27.138 15.742 1 97.08 109 GLN A C 1
ATOM 863 O O . GLN A 1 109 ? 1.577 28.302 15.343 1 97.08 109 GLN A O 1
ATOM 868 N N . LEU A 1 110 ? 0.646 26.49 16.134 1 98.13 110 LEU A N 1
ATOM 869 C CA . LEU A 1 110 ? -0.713 26.965 15.899 1 98.13 110 LEU A CA 1
ATOM 870 C C . LEU A 1 110 ? -1.09 28.051 16.9 1 98.13 110 LEU A C 1
ATOM 872 O O . LEU A 1 110 ? -0.892 27.886 18.106 1 98.13 110 LEU A O 1
ATOM 876 N N . PRO A 1 111 ? -1.649 29.13 16.428 1 98.26 111 PRO A N 1
ATOM 877 C CA . PRO A 1 111 ? -1.936 30.275 17.295 1 98.26 111 PRO A CA 1
ATOM 878 C C . PRO A 1 111 ? -3.297 30.171 17.979 1 98.26 111 PRO A C 1
ATOM 880 O O . PRO A 1 111 ? -4.043 31.152 18.031 1 98.26 111 PRO A O 1
ATOM 883 N N . PHE A 1 112 ? -3.636 29.066 18.497 1 98.5 112 PHE A N 1
ATOM 884 C CA . PHE A 1 112 ? -4.911 28.851 19.171 1 98.5 112 PHE A CA 1
ATOM 885 C C . PHE A 1 112 ? -4.694 28.315 20.581 1 98.5 112 PHE A C 1
ATOM 887 O O . PHE A 1 112 ? -3.727 27.594 20.835 1 98.5 112 PHE A O 1
ATOM 894 N N . PRO A 1 113 ? -5.576 28.739 21.494 1 97.63 113 PRO A N 1
ATOM 895 C CA . PRO A 1 113 ? -5.514 28.114 22.817 1 97.63 113 PRO A CA 1
ATOM 896 C C . PRO A 1 113 ? -5.781 26.611 22.773 1 97.63 113 PRO A C 1
ATOM 898 O O . PRO A 1 113 ? -6.33 26.107 21.79 1 97.63 113 PRO A O 1
ATOM 901 N N . GLY A 1 114 ? -5.423 25.904 23.783 1 97.78 114 GLY A N 1
ATOM 902 C CA . GLY A 1 114 ? -5.703 24.481 23.889 1 97.78 114 GLY A CA 1
ATOM 903 C C . GLY A 1 114 ? -7.187 24.168 23.944 1 97.78 114 GLY A C 1
ATOM 904 O O . GLY A 1 114 ? -7.978 24.971 24.443 1 97.78 114 GLY A O 1
ATOM 905 N N . ALA A 1 115 ? -7.565 23.069 23.414 1 97.96 115 ALA A N 1
ATOM 906 C CA . ALA A 1 115 ? -8.91 22.514 23.541 1 97.96 115 ALA A CA 1
ATOM 907 C C . ALA A 1 115 ? -9.95 23.453 22.937 1 97.96 115 ALA A C 1
ATOM 909 O O . ALA A 1 115 ? -10.997 23.7 23.54 1 97.96 115 ALA A O 1
ATOM 910 N N . ASN A 1 116 ? -9.679 23.904 21.767 1 97.61 116 ASN A N 1
ATOM 911 C CA . ASN A 1 116 ? -10.501 24.919 21.118 1 97.61 116 ASN A CA 1
ATOM 912 C C . ASN A 1 116 ? -11.347 24.322 19.997 1 97.61 116 ASN A C 1
ATOM 914 O O . ASN A 1 116 ? -12.323 24.933 19.557 1 97.61 116 ASN A O 1
ATOM 918 N N . PHE A 1 117 ? -11.047 23.14 19.532 1 98.79 117 PHE A N 1
ATOM 919 C CA . PHE A 1 117 ? -11.701 22.56 18.364 1 98.79 117 PHE A CA 1
ATOM 920 C C . PHE A 1 117 ? -12.245 21.173 18.682 1 98.79 117 PHE A C 1
ATOM 922 O O . PHE A 1 117 ? -11.65 20.432 19.468 1 98.79 117 PHE A O 1
ATOM 929 N N . THR A 1 118 ? -13.299 20.811 17.976 1 98.56 118 THR A N 1
ATOM 930 C CA . THR A 1 118 ? -13.862 19.473 18.115 1 98.56 118 THR A CA 1
ATOM 931 C C . THR A 1 118 ? -13.021 18.45 17.357 1 98.56 118 THR A C 1
ATOM 933 O O . THR A 1 118 ? -12.987 17.273 17.723 1 98.56 118 THR A O 1
ATOM 936 N N . ALA A 1 119 ? -12.363 18.925 16.336 1 98.84 119 ALA A N 1
ATOM 937 C CA . ALA A 1 119 ? -11.497 18.064 15.535 1 98.84 119 ALA A CA 1
ATOM 938 C C . ALA A 1 119 ? -10.493 18.888 14.735 1 98.84 119 ALA A C 1
ATOM 940 O O . ALA A 1 119 ? -10.714 20.075 14.483 1 98.84 119 ALA A O 1
ATOM 941 N N . ALA A 1 120 ? -9.421 18.29 14.399 1 98.91 120 ALA A N 1
ATOM 942 C CA . ALA A 1 120 ? -8.409 18.861 13.514 1 98.91 120 ALA A CA 1
ATOM 943 C C . ALA A 1 120 ? -7.993 17.86 12.438 1 98.91 120 ALA A C 1
ATOM 945 O O . ALA A 1 120 ? -7.933 16.655 12.693 1 98.91 120 ALA A O 1
ATOM 946 N N . ARG A 1 121 ? -7.716 18.386 11.303 1 98.79 121 ARG A N 1
ATOM 947 C CA . ARG A 1 121 ? -7.384 17.545 10.157 1 98.79 121 ARG A CA 1
ATOM 948 C C . ARG A 1 121 ? -6.217 18.13 9.368 1 98.79 121 ARG A C 1
ATOM 950 O O . ARG A 1 121 ? -6.08 19.351 9.267 1 98.79 121 ARG A O 1
ATOM 957 N N . VAL A 1 122 ? -5.381 17.243 8.844 1 98.76 122 VAL A N 1
ATOM 958 C CA . VAL A 1 122 ? -4.302 17.618 7.936 1 98.76 122 VAL A CA 1
ATOM 959 C C . VAL A 1 122 ? -4.205 16.601 6.801 1 98.76 122 VAL A C 1
ATOM 961 O O . VAL A 1 122 ? -4.345 15.396 7.025 1 98.76 12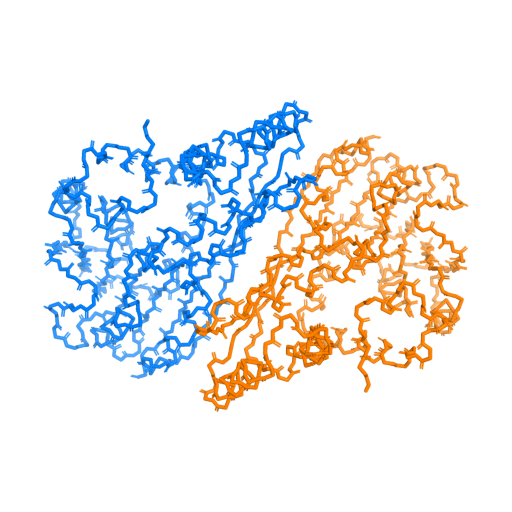2 VAL A O 1
ATOM 964 N N . ASP A 1 123 ? -4.069 17.075 5.637 1 97.52 123 ASP A N 1
ATOM 965 C CA . ASP A 1 123 ? -4.064 16.232 4.445 1 97.52 123 ASP A CA 1
ATOM 966 C C . ASP A 1 123 ? -2.953 16.648 3.483 1 97.52 123 ASP A C 1
ATOM 968 O O . ASP A 1 123 ? -3.059 17.675 2.81 1 97.52 123 ASP A O 1
ATOM 972 N N . ARG A 1 124 ? -1.867 15.757 3.368 1 96.23 124 ARG A N 1
ATOM 973 C CA . ARG A 1 124 ? -0.766 15.915 2.423 1 96.23 124 ARG A CA 1
ATOM 974 C C . ARG A 1 124 ? -0.087 17.27 2.597 1 96.23 124 ARG A C 1
ATOM 976 O O . ARG A 1 124 ? 0.233 17.94 1.613 1 96.23 124 ARG A O 1
ATOM 983 N N . THR A 1 125 ? 0.047 17.675 3.785 1 97.08 125 THR A N 1
ATOM 984 C CA . THR A 1 125 ? 0.748 18.892 4.178 1 97.08 125 THR A CA 1
ATOM 985 C C . THR A 1 125 ? 2.035 18.558 4.927 1 97.08 125 THR A C 1
ATOM 987 O O . THR A 1 125 ? 3.077 19.169 4.682 1 97.08 125 THR A O 1
ATOM 990 N N . LEU A 1 126 ? 1.983 17.556 5.758 1 98.28 126 LEU A N 1
ATOM 991 C CA . LEU A 1 126 ? 3.092 17.213 6.641 1 98.28 126 LEU A CA 1
ATOM 992 C C . LEU A 1 126 ? 4.32 16.797 5.837 1 98.28 126 LEU A C 1
ATOM 994 O O . LEU A 1 126 ? 5.453 16.995 6.28 1 98.28 126 LEU A O 1
ATOM 998 N N . GLN A 1 127 ? 4.131 16.269 4.656 1 96.98 127 GLN A N 1
ATOM 999 C CA . GLN A 1 127 ? 5.236 15.869 3.792 1 96.98 127 GLN A CA 1
ATOM 1000 C C . GLN A 1 127 ? 6.121 17.062 3.443 1 96.98 127 GLN A C 1
ATOM 1002 O 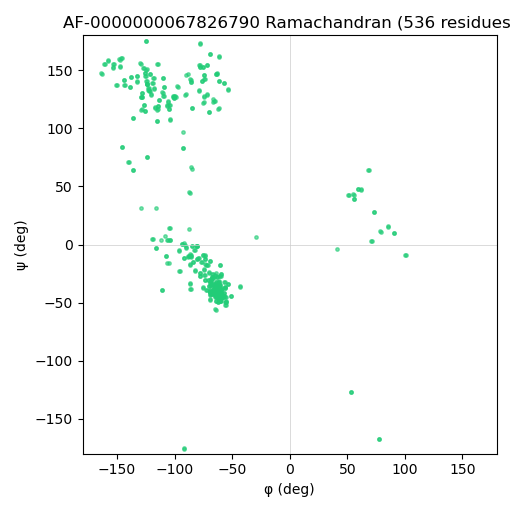O . GLN A 1 127 ? 7.292 16.893 3.095 1 96.98 127 GLN A O 1
ATOM 1007 N N . HIS A 1 128 ? 5.627 18.271 3.631 1 94.69 128 HIS A N 1
ATOM 1008 C CA . HIS A 1 128 ? 6.329 19.486 3.233 1 94.69 128 HIS A CA 1
ATOM 1009 C C . HIS A 1 128 ? 6.894 20.217 4.446 1 94.69 128 HIS A C 1
ATOM 1011 O O . HIS A 1 128 ? 7.441 21.315 4.315 1 94.69 128 HIS A O 1
ATOM 1017 N N . ILE A 1 129 ? 6.727 19.613 5.591 1 94.24 129 ILE A N 1
ATOM 1018 C CA . ILE A 1 129 ? 7.132 20.237 6.846 1 94.24 129 ILE A CA 1
ATOM 1019 C C . ILE A 1 129 ? 8.334 19.495 7.426 1 94.24 129 ILE A C 1
ATOM 1021 O O . ILE A 1 129 ? 8.395 18.264 7.376 1 94.24 129 ILE A O 1
ATOM 1025 N N . ALA A 1 130 ? 9.246 20.206 8.033 1 92.97 130 ALA A N 1
ATOM 1026 C CA . ALA A 1 130 ? 10.496 19.637 8.53 1 92.97 130 ALA A CA 1
ATOM 1027 C C . ALA A 1 130 ? 10.265 18.841 9.811 1 92.97 130 ALA A C 1
ATOM 1029 O O . ALA A 1 130 ? 10.908 17.813 10.035 1 92.97 130 ALA A O 1
ATOM 1030 N N . GLN A 1 131 ? 9.363 19.364 10.61 1 96.48 131 GLN A N 1
ATOM 1031 C CA . GLN A 1 131 ? 9.09 18.711 11.886 1 96.48 131 GLN A CA 1
ATOM 1032 C C . GLN A 1 131 ? 7.61 18.364 12.021 1 96.48 131 GLN A C 1
ATOM 1034 O O . GLN A 1 131 ? 6.903 18.947 12.846 1 96.48 131 GLN A O 1
ATOM 1039 N N . PRO A 1 132 ? 7.214 17.36 11.332 1 97.91 132 PRO A N 1
ATOM 1040 C CA . PRO A 1 132 ? 5.788 17.025 11.325 1 97.91 132 PRO A CA 1
ATOM 1041 C C . PRO A 1 132 ? 5.279 16.58 12.694 1 97.91 132 PRO A C 1
ATOM 1043 O O . PRO A 1 132 ? 4.094 16.737 12.997 1 97.91 132 PRO A O 1
ATOM 1046 N N . GLN A 1 133 ? 6.146 16.024 13.543 1 98.2 133 GLN A N 1
ATOM 1047 C CA . GLN A 1 133 ? 5.736 15.603 14.879 1 98.2 133 GLN A CA 1
ATOM 1048 C C . GLN A 1 133 ? 5.234 16.788 15.699 1 98.2 133 GLN A C 1
ATOM 1050 O O . GLN A 1 133 ? 4.319 16.643 16.513 1 98.2 133 GLN A O 1
ATOM 1055 N N . LYS A 1 134 ? 5.79 17.985 15.484 1 98.63 134 LYS A N 1
ATOM 1056 C CA . LYS A 1 134 ? 5.341 19.186 16.183 1 98.63 134 LYS A CA 1
ATOM 1057 C C . LYS A 1 134 ? 3.945 19.599 15.724 1 98.63 134 LYS A C 1
ATOM 1059 O O . LYS A 1 134 ? 3.128 20.048 16.531 1 98.63 134 LYS A O 1
ATOM 1064 N N . ALA A 1 135 ? 3.741 19.458 14.444 1 98.68 135 ALA A N 1
ATOM 1065 C CA . ALA A 1 135 ? 2.421 19.791 13.915 1 98.68 135 ALA A CA 1
ATOM 1066 C C . ALA A 1 135 ? 1.345 18.893 14.519 1 98.68 135 ALA A C 1
ATOM 1068 O O . ALA A 1 135 ? 0.271 19.367 14.895 1 98.68 135 ALA A O 1
ATOM 1069 N N . ILE A 1 136 ? 1.615 17.617 14.632 1 98.88 136 ILE A N 1
ATOM 1070 C CA . ILE A 1 136 ? 0.663 16.673 15.207 1 98.88 136 ILE A CA 1
ATOM 1071 C C . ILE A 1 136 ? 0.431 17.005 16.679 1 98.88 136 ILE A C 1
ATOM 1073 O O . ILE A 1 136 ? -0.705 16.974 17.158 1 98.88 136 ILE A O 1
ATOM 1077 N N . ALA A 1 137 ? 1.475 17.367 17.371 1 98.82 137 ALA A N 1
ATOM 1078 C CA . ALA A 1 137 ? 1.361 17.749 18.776 1 98.82 137 ALA A CA 1
ATOM 1079 C C . ALA A 1 137 ? 0.492 18.993 18.938 1 98.82 137 ALA A C 1
ATOM 1081 O O . ALA A 1 137 ? -0.327 19.071 19.856 1 98.82 137 ALA A O 1
ATOM 1082 N N . GLU A 1 138 ? 0.703 19.945 18.063 1 98.86 138 GLU A N 1
ATOM 1083 C CA . GLU A 1 138 ? -0.101 21.163 18.098 1 98.86 138 GLU A CA 1
ATOM 1084 C C . GLU A 1 138 ? -1.569 20.863 17.809 1 98.86 138 GLU A C 1
ATOM 1086 O O . GLU A 1 138 ? -2.459 21.406 18.467 1 98.86 138 GLU A O 1
ATOM 1091 N N . MET A 1 139 ? -1.82 20.012 16.855 1 98.9 139 MET A N 1
ATOM 1092 C CA . MET A 1 139 ? -3.197 19.627 16.557 1 98.9 139 MET A CA 1
ATOM 1093 C C . MET A 1 139 ? -3.85 18.967 17.766 1 98.9 139 MET A C 1
ATOM 1095 O O . MET A 1 139 ? -4.997 19.269 18.099 1 98.9 139 MET A O 1
ATOM 1099 N N . ALA A 1 140 ? -3.123 18.082 18.394 1 98.86 140 ALA A N 1
ATOM 1100 C CA . ALA A 1 140 ? -3.638 17.425 19.593 1 98.86 140 ALA A CA 1
ATOM 1101 C C . ALA A 1 140 ? -3.903 18.438 20.703 1 98.86 140 ALA A C 1
ATOM 1103 O O . ALA A 1 140 ? -4.904 18.34 21.416 1 98.86 140 ALA A O 1
ATOM 1104 N N . ARG A 1 141 ? -2.99 19.409 20.829 1 98.77 141 ARG A N 1
ATOM 1105 C CA . ARG A 1 141 ? -3.115 20.42 21.875 1 98.77 141 ARG A CA 1
ATOM 1106 C C . ARG A 1 141 ? -4.396 21.229 21.704 1 98.77 141 ARG A C 1
ATOM 1108 O O . ARG A 1 141 ? -5.109 21.486 22.677 1 98.77 141 ARG A O 1
ATOM 1115 N N . VAL A 1 142 ? -4.75 21.587 20.499 1 98.81 142 VAL A N 1
ATOM 1116 C CA . VAL A 1 142 ? -5.809 22.563 20.267 1 98.81 142 VAL A CA 1
ATOM 1117 C C . VAL A 1 142 ? -7.159 21.854 20.186 1 98.81 142 VAL A C 1
ATOM 1119 O O . VAL A 1 142 ? -8.209 22.499 20.215 1 98.81 142 VAL A O 1
ATOM 1122 N N . VAL A 1 143 ? -7.169 20.527 20.104 1 98.84 143 VAL A N 1
ATOM 1123 C CA . VAL A 1 143 ? -8.412 19.765 20.048 1 98.84 143 VAL A CA 1
ATOM 1124 C C . VAL A 1 143 ? -8.915 19.492 21.463 1 98.84 143 VAL A C 1
ATOM 1126 O O . VAL A 1 143 ? -8.122 19.239 22.373 1 98.84 143 VAL A O 1
ATOM 1129 N N . GLN A 1 144 ? -10.168 19.552 21.622 1 98.56 144 GLN A N 1
ATOM 1130 C CA . GLN A 1 144 ? -10.796 19.301 22.915 1 98.56 144 GLN A CA 1
ATOM 1131 C C . GLN A 1 144 ? -10.684 17.83 23.305 1 98.56 144 GLN A C 1
ATOM 1133 O O . GLN A 1 144 ? -10.424 16.976 22.456 1 98.56 144 GLN A O 1
ATOM 1138 N N . SER A 1 145 ? -10.932 17.594 24.605 1 98.3 145 SER A N 1
ATOM 1139 C CA . SER A 1 145 ? -11.062 16.208 25.042 1 98.3 145 SER A CA 1
ATOM 1140 C C . SER A 1 145 ? -12.16 15.485 24.268 1 98.3 145 SER A C 1
ATOM 1142 O O . SER A 1 145 ? -13.222 16.054 24.009 1 98.3 145 SER A O 1
ATOM 1144 N N . ASN A 1 146 ? -11.879 14.3 23.934 1 98.13 146 ASN A N 1
ATOM 1145 C CA . ASN A 1 146 ? -12.763 13.426 23.169 1 98.13 146 ASN A CA 1
ATOM 1146 C C . ASN A 1 146 ? -12.881 13.88 21.717 1 98.13 146 ASN A C 1
ATOM 1148 O O . ASN A 1 146 ? -13.666 13.321 20.949 1 98.13 146 ASN A O 1
ATOM 1152 N N . GLY A 1 147 ? -12.145 14.917 21.365 1 98.64 147 GLY A N 1
ATOM 1153 C CA . GLY A 1 147 ? -12.074 15.322 19.97 1 98.64 147 GLY A CA 1
ATOM 1154 C C . GLY A 1 147 ? -11.145 14.453 19.143 1 98.64 147 GLY A C 1
ATOM 1155 O O . GLY A 1 147 ? -10.436 13.603 19.684 1 98.64 147 GLY A O 1
ATOM 1156 N N . TRP A 1 148 ? -11.155 14.687 17.845 1 98.81 148 TRP A N 1
ATOM 1157 C CA . TRP A 1 148 ? -10.433 13.797 16.942 1 98.81 148 TRP A CA 1
ATOM 1158 C C . TRP A 1 148 ? -9.356 14.557 16.175 1 98.81 148 TRP A C 1
ATOM 1160 O O . TRP A 1 148 ? -9.575 15.693 15.747 1 98.81 148 TRP A O 1
ATOM 1170 N N . VAL A 1 149 ? -8.232 13.934 16.035 1 98.94 149 VAL A N 1
ATOM 1171 C CA . VAL A 1 149 ? -7.173 14.354 15.123 1 98.94 149 VAL A CA 1
ATOM 1172 C C . VAL A 1 149 ? -7.069 13.367 13.963 1 98.94 149 VAL A C 1
ATOM 1174 O O . VAL A 1 149 ? -7.011 12.154 14.175 1 98.94 149 VAL A O 1
ATOM 1177 N N . VAL A 1 150 ? -7.101 13.875 12.729 1 98.94 150 VAL A N 1
ATOM 1178 C CA . VAL A 1 150 ? -7.083 13.035 11.536 1 98.94 150 VAL A CA 1
ATOM 1179 C C . VAL A 1 150 ? -5.984 13.509 10.588 1 98.94 150 VAL A C 1
ATOM 1181 O O . VAL A 1 150 ? -5.847 14.708 10.336 1 98.94 150 VAL A O 1
ATOM 1184 N N . ALA A 1 151 ? -5.149 12.614 10.117 1 98.92 151 ALA A N 1
ATOM 1185 C CA . ALA A 1 151 ? -4.086 12.928 9.165 1 98.92 151 ALA A CA 1
ATOM 1186 C C . ALA A 1 151 ? -4.071 11.93 8.011 1 98.92 151 ALA A C 1
ATOM 1188 O O . ALA A 1 151 ? -4.312 10.737 8.21 1 98.92 151 ALA A O 1
ATOM 1189 N N . PHE A 1 152 ? -3.849 12.38 6.864 1 98.67 152 PHE A N 1
ATOM 1190 C CA . PHE A 1 152 ? -3.644 11.562 5.674 1 98.67 152 PHE A CA 1
ATOM 1191 C C . PHE A 1 152 ? -2.375 11.981 4.942 1 98.67 152 PHE A C 1
ATOM 1193 O O . PHE A 1 152 ? -2.291 13.096 4.423 1 98.67 152 PHE A O 1
ATOM 1200 N N . GLU A 1 153 ? -1.39 11.111 4.854 1 98.61 153 GLU A N 1
ATOM 1201 C CA . GLU A 1 153 ? -0.091 11.428 4.269 1 98.61 153 GLU A CA 1
ATOM 1202 C C . GLU A 1 153 ? 0.481 10.233 3.513 1 98.61 153 GLU A C 1
ATOM 1204 O O . GLU A 1 153 ? 0.387 9.095 3.977 1 98.61 153 GLU A O 1
ATOM 1209 N N . PRO A 1 154 ? 1.082 10.49 2.444 1 97.81 154 PRO A N 1
ATOM 1210 C CA . PRO A 1 154 ? 1.777 9.408 1.744 1 97.81 154 PRO A CA 1
ATOM 1211 C C . PRO A 1 154 ? 3.086 9.011 2.423 1 97.81 154 PRO A C 1
ATOM 1213 O O . PRO A 1 154 ? 3.637 9.785 3.21 1 97.81 154 PRO A O 1
ATOM 1216 N N . ASP A 1 155 ? 3.489 7.836 2.275 1 98.49 155 ASP A N 1
ATOM 1217 C CA . ASP A 1 155 ? 4.884 7.421 2.392 1 98.49 155 ASP A CA 1
ATOM 1218 C C . ASP A 1 155 ? 5.501 7.177 1.017 1 98.49 155 ASP A C 1
ATOM 1220 O O . ASP A 1 155 ? 5.217 6.164 0.374 1 98.49 155 ASP A O 1
ATOM 1224 N N . TRP A 1 156 ? 6.357 8.06 0.606 1 97.68 156 TRP A N 1
ATOM 1225 C CA . TRP A 1 156 ? 6.811 8.063 -0.781 1 97.68 156 TRP A CA 1
ATOM 1226 C C . TRP A 1 156 ? 7.809 6.937 -1.03 1 97.68 156 TRP A C 1
ATOM 1228 O O . TRP A 1 156 ? 8.148 6.641 -2.178 1 97.68 156 TRP A O 1
ATOM 1238 N N . GLU A 1 157 ? 8.239 6.296 0.006 1 97.46 157 GLU A N 1
ATOM 1239 C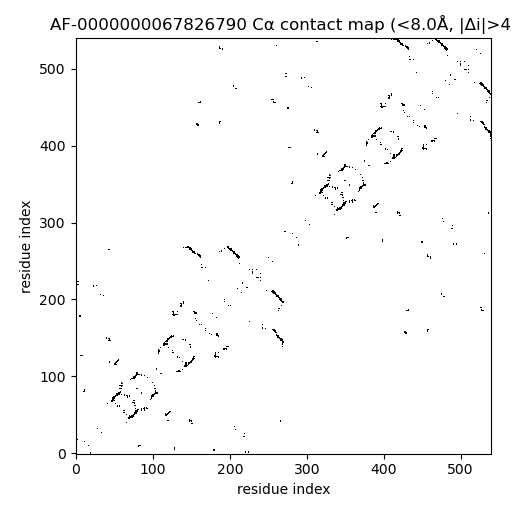 CA . GLU A 1 157 ? 9.088 5.124 -0.186 1 97.46 157 GLU A CA 1
ATOM 1240 C C . GLU A 1 157 ? 8.279 3.931 -0.687 1 97.46 157 GLU A C 1
ATOM 1242 O O . GLU A 1 157 ? 8.847 2.936 -1.141 1 97.46 157 GLU A O 1
ATOM 1247 N N . THR A 1 158 ? 6.997 4.043 -0.691 1 98.5 158 THR A N 1
ATOM 1248 C CA . THR A 1 158 ? 6.146 2.954 -1.157 1 98.5 158 THR A CA 1
ATOM 1249 C C . THR A 1 158 ? 5.884 3.076 -2.655 1 98.5 158 THR A C 1
ATOM 1251 O O . THR A 1 158 ? 5.223 2.219 -3.246 1 98.5 158 THR A O 1
ATOM 1254 N N . LEU A 1 159 ? 6.363 4.103 -3.298 1 98.38 159 LEU A N 1
ATOM 1255 C CA . LEU A 1 159 ? 6.144 4.302 -4.727 1 98.38 159 LEU A CA 1
ATOM 1256 C C . LEU A 1 159 ? 6.827 3.208 -5.539 1 98.38 159 LEU A C 1
ATOM 1258 O O . LEU A 1 159 ? 8.041 3.018 -5.435 1 98.38 159 LEU A O 1
ATOM 1262 N N . VAL A 1 160 ? 6.08 2.534 -6.32 1 98.3 160 VAL A N 1
ATOM 1263 C CA . VAL A 1 160 ? 6.61 1.517 -7.222 1 98.3 160 VAL A CA 1
ATOM 1264 C C . VAL A 1 160 ? 6.183 1.824 -8.656 1 98.3 160 VAL A C 1
ATOM 1266 O O . VAL A 1 160 ? 5.072 2.306 -8.89 1 98.3 160 VAL A O 1
ATOM 1269 N N . ILE A 1 161 ? 7.062 1.608 -9.525 1 97.82 161 ILE A N 1
ATOM 1270 C CA . ILE A 1 161 ? 6.834 1.791 -10.954 1 97.82 161 ILE A CA 1
ATOM 1271 C C . ILE A 1 161 ? 7.255 0.532 -11.709 1 97.82 161 ILE A C 1
ATOM 1273 O O . ILE A 1 161 ? 8.355 0.015 -11.502 1 97.82 161 ILE A O 1
ATOM 1277 N N . ASP A 1 162 ? 6.38 0.061 -12.475 1 94.89 162 ASP A N 1
ATOM 1278 C CA . ASP A 1 162 ? 6.718 -1.106 -13.284 1 94.89 162 ASP A CA 1
ATOM 1279 C C . ASP A 1 162 ? 7.863 -0.795 -14.245 1 94.89 162 ASP A C 1
ATOM 1281 O O . ASP A 1 162 ? 7.756 0.112 -15.073 1 94.89 162 ASP A O 1
ATOM 1285 N N . SER A 1 163 ? 8.892 -1.424 -14.109 1 93.37 163 SER A N 1
ATOM 1286 C CA . SER A 1 163 ? 10.067 -1.298 -14.965 1 93.37 163 SER A CA 1
ATOM 1287 C C . SER A 1 163 ? 11.018 -2.475 -14.775 1 93.37 163 SER A C 1
ATOM 1289 O O . SER A 1 163 ? 11.139 -3.01 -13.67 1 93.37 163 SER A O 1
ATOM 1291 N N . ASP A 1 164 ? 11.697 -2.844 -15.825 1 91.3 164 ASP A N 1
ATOM 1292 C CA . ASP A 1 164 ? 12.692 -3.909 -15.739 1 91.3 164 ASP A CA 1
ATOM 1293 C C . ASP A 1 164 ? 14.056 -3.354 -15.336 1 91.3 164 ASP A C 1
ATOM 1295 O O . ASP A 1 164 ? 14.988 -4.116 -15.07 1 91.3 164 ASP A O 1
ATOM 1299 N N . GLN A 1 165 ? 14.167 -2.048 -15.331 1 94.47 165 GLN A N 1
ATOM 1300 C CA . GLN A 1 165 ? 15.411 -1.408 -14.914 1 94.47 165 GLN A CA 1
ATOM 1301 C C . GLN A 1 165 ? 15.385 -1.074 -13.425 1 94.47 165 GLN A C 1
ATOM 1303 O O . GLN A 1 165 ? 15.227 0.089 -13.047 1 94.47 165 GLN A O 1
ATOM 1308 N N . ARG A 1 166 ? 15.689 -1.993 -12.673 1 94.62 166 ARG A N 1
ATOM 1309 C CA . ARG A 1 166 ? 15.484 -1.916 -11.23 1 94.62 166 ARG A CA 1
ATOM 1310 C C . ARG A 1 166 ? 16.345 -0.82 -10.611 1 94.62 166 ARG A C 1
ATOM 1312 O O . ARG A 1 166 ? 15.855 -0.008 -9.824 1 94.62 166 ARG A O 1
ATOM 1319 N N . GLY A 1 167 ? 17.668 -0.842 -10.984 1 94.33 167 GLY A N 1
ATOM 1320 C CA . GLY A 1 167 ? 18.575 0.144 -10.418 1 94.33 167 GLY A CA 1
ATOM 1321 C C . GLY A 1 167 ? 18.173 1.573 -10.73 1 94.33 167 GLY A C 1
ATOM 1322 O O . GLY A 1 167 ? 18.17 2.43 -9.845 1 94.33 167 GLY A O 1
ATOM 1323 N N . VAL A 1 168 ? 17.791 1.821 -11.957 1 95.99 168 VAL A N 1
ATOM 1324 C CA . VAL A 1 168 ? 17.39 3.155 -12.392 1 95.99 168 VAL A CA 1
ATOM 1325 C C . VAL A 1 168 ? 16.081 3.549 -11.711 1 95.99 168 VAL A C 1
ATOM 1327 O O . VAL A 1 168 ? 15.936 4.678 -11.238 1 95.99 168 VAL A O 1
ATOM 1330 N N . THR A 1 169 ? 15.171 2.627 -11.647 1 96.85 169 THR A N 1
ATOM 1331 C CA . THR A 1 169 ? 13.872 2.891 -11.038 1 96.85 169 THR A CA 1
ATOM 1332 C C . THR A 1 169 ? 14.027 3.243 -9.561 1 96.85 169 THR A C 1
ATOM 1334 O O . THR A 1 169 ? 13.426 4.206 -9.081 1 96.85 169 THR A O 1
ATOM 1337 N N . ARG A 1 170 ? 14.88 2.469 -8.836 1 95.7 170 ARG A N 1
ATOM 1338 C CA . ARG A 1 170 ? 15.14 2.763 -7.43 1 95.7 170 ARG A CA 1
ATOM 1339 C C . ARG A 1 170 ? 15.734 4.158 -7.263 1 95.7 170 ARG A C 1
ATOM 1341 O O . ARG A 1 170 ? 15.361 4.891 -6.345 1 95.7 170 ARG A O 1
ATOM 1348 N N . ALA A 1 171 ? 16.655 4.471 -8.136 1 94.59 171 ALA A N 1
ATOM 1349 C CA . ALA A 1 171 ? 17.275 5.791 -8.055 1 94.59 171 ALA A CA 1
ATOM 1350 C C . ALA A 1 171 ? 16.239 6.896 -8.241 1 94.59 171 ALA A C 1
ATOM 1352 O O . ALA A 1 171 ? 16.255 7.897 -7.521 1 94.59 171 ALA A O 1
ATOM 1353 N N . ILE A 1 172 ? 15.342 6.683 -9.13 1 94.98 172 ILE A N 1
ATOM 1354 C CA . ILE A 1 172 ? 14.321 7.678 -9.442 1 94.98 172 ILE A CA 1
ATOM 1355 C C . ILE A 1 172 ? 13.35 7.805 -8.27 1 94.98 172 ILE A C 1
ATOM 1357 O O . ILE A 1 172 ? 13.057 8.913 -7.816 1 94.98 172 ILE A O 1
ATOM 1361 N N . THR A 1 173 ? 12.889 6.694 -7.753 1 96.53 173 THR A N 1
ATOM 1362 C CA . THR A 1 173 ? 11.902 6.736 -6.68 1 96.53 173 THR A CA 1
ATOM 1363 C C . THR A 1 173 ? 12.533 7.239 -5.385 1 96.53 173 THR A C 1
ATOM 1365 O O . THR A 1 173 ? 11.895 7.964 -4.618 1 96.53 173 THR A O 1
ATOM 1368 N N . ASN A 1 174 ? 13.827 6.867 -5.154 1 95.06 174 ASN A N 1
ATOM 1369 C CA . ASN A 1 174 ? 14.536 7.402 -3.996 1 95.06 174 ASN A CA 1
ATOM 1370 C C . ASN A 1 174 ? 14.713 8.915 -4.097 1 95.06 174 ASN A C 1
ATOM 1372 O O . ASN A 1 174 ? 14.548 9.63 -3.108 1 95.06 174 ASN A O 1
ATOM 1376 N N . PHE A 1 175 ? 15.085 9.316 -5.27 1 93.88 175 PHE A N 1
ATOM 1377 C CA . PHE A 1 175 ? 15.245 10.749 -5.486 1 93.88 175 PHE A CA 1
ATOM 1378 C C . PHE A 1 175 ? 13.934 11.484 -5.232 1 93.88 175 PHE A C 1
ATOM 1380 O O . PHE A 1 175 ? 13.915 12.515 -4.558 1 93.88 175 PHE A O 1
ATOM 1387 N N . TRP A 1 176 ? 12.873 10.963 -5.756 1 94.29 176 TRP A N 1
ATOM 1388 C CA . TRP A 1 176 ? 11.55 11.536 -5.533 1 94.29 176 TRP A CA 1
ATOM 1389 C C . TRP A 1 176 ? 11.248 11.642 -4.042 1 94.29 176 TRP A C 1
ATOM 1391 O O . TRP A 1 176 ? 10.917 12.721 -3.544 1 94.29 176 TRP A O 1
ATOM 1401 N N . CYS A 1 177 ? 11.392 10.599 -3.324 1 95.86 177 CYS A N 1
ATOM 1402 C CA . CYS A 1 177 ? 11.108 10.525 -1.895 1 95.86 177 CYS A CA 1
ATOM 1403 C C . CYS A 1 177 ? 11.962 11.519 -1.117 1 95.86 177 CYS A C 1
ATOM 1405 O O . CYS A 1 177 ? 11.462 12.212 -0.229 1 95.86 177 CYS A O 1
ATOM 1407 N N . ASP A 1 178 ? 13.211 11.637 -1.561 1 94.69 178 ASP A N 1
ATOM 1408 C CA . ASP A 1 178 ? 14.178 12.412 -0.79 1 94.69 178 ASP A CA 1
ATOM 1409 C C . ASP A 1 178 ? 14.052 13.903 -1.092 1 94.69 178 ASP A C 1
ATOM 1411 O O . ASP A 1 178 ? 14.684 14.731 -0.433 1 94.69 178 ASP A O 1
ATOM 1415 N N . ASN A 1 179 ? 13.227 14.228 -2.004 1 92.14 179 ASN A N 1
ATOM 1416 C CA . ASN A 1 179 ? 13.035 15.639 -2.317 1 92.14 179 ASN A CA 1
ATOM 1417 C C . ASN A 1 179 ? 11.895 16.244 -1.502 1 92.14 179 ASN A C 1
ATOM 1419 O O . ASN A 1 179 ? 11.608 17.437 -1.617 1 92.14 179 ASN A O 1
ATOM 1423 N N . PHE A 1 180 ? 11.29 15.498 -0.673 1 93.9 180 PHE A N 1
ATOM 1424 C CA . PHE A 1 180 ? 10.358 15.99 0.335 1 93.9 180 PHE A CA 1
ATOM 1425 C C . PHE A 1 180 ? 11.051 16.142 1.684 1 93.9 180 PHE A C 1
ATOM 1427 O O . PHE A 1 180 ? 11.815 15.267 2.098 1 93.9 180 PHE A O 1
ATOM 1434 N N . PRO A 1 181 ? 10.792 17.221 2.329 1 94.61 181 PRO A N 1
ATOM 1435 C CA . PRO A 1 181 ? 11.342 17.335 3.681 1 94.61 181 PRO A CA 1
ATOM 1436 C C . PRO A 1 181 ? 10.969 16.153 4.573 1 94.61 181 PRO A C 1
ATOM 1438 O O . PRO A 1 181 ? 11.78 15.711 5.391 1 94.61 181 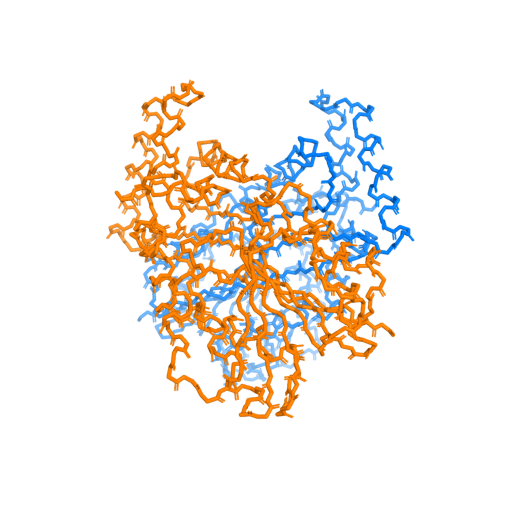PRO A O 1
ATOM 1441 N N . SER A 1 182 ? 9.797 15.629 4.371 1 96.57 182 SER A N 1
ATOM 1442 C CA . SER A 1 182 ? 9.315 14.501 5.161 1 96.57 182 SER A CA 1
ATOM 1443 C C . SER A 1 182 ? 8.639 13.456 4.28 1 96.57 182 SER A C 1
ATOM 1445 O O . SER A 1 182 ? 7.478 13.108 4.501 1 96.57 182 SER A O 1
ATOM 1447 N N . GLY A 1 183 ? 9.452 12.872 3.391 1 96.82 183 GLY A N 1
ATOM 1448 C CA . GLY A 1 183 ? 8.94 11.919 2.419 1 96.82 183 GLY A CA 1
ATOM 1449 C C . GLY A 1 183 ? 8.488 10.613 3.045 1 96.82 183 GLY A C 1
ATOM 1450 O O . GLY A 1 183 ? 7.743 9.849 2.429 1 96.82 183 GLY A O 1
ATOM 1451 N N . TRP A 1 184 ? 8.884 10.369 4.366 1 97.85 184 TRP A N 1
ATOM 1452 C CA . TRP A 1 184 ? 8.553 9.135 5.069 1 97.85 184 TRP A CA 1
ATOM 1453 C C . TRP A 1 184 ? 7.432 9.366 6.077 1 97.85 184 TRP A C 1
ATOM 1455 O O . TRP A 1 184 ? 7.125 8.487 6.886 1 97.85 184 TRP A O 1
ATOM 1465 N N . VAL A 1 185 ? 6.761 10.439 6.013 1 98.15 185 VAL A N 1
ATOM 1466 C CA . VAL A 1 185 ? 5.924 10.866 7.13 1 98.15 185 VAL A CA 1
ATOM 1467 C C . VAL A 1 185 ? 4.743 9.911 7.286 1 98.15 185 VAL A C 1
ATOM 1469 O O . VAL A 1 185 ? 4.255 9.693 8.397 1 98.15 185 VAL A O 1
ATOM 1472 N N . GLY A 1 186 ? 4.266 9.329 6.223 1 98.56 186 GLY A N 1
ATOM 1473 C CA . GLY A 1 186 ? 3.152 8.401 6.335 1 98.56 186 GLY A CA 1
ATOM 1474 C C . GLY A 1 186 ? 3.373 7.325 7.381 1 98.56 186 GLY A C 1
ATOM 1475 O O . GLY A 1 186 ? 2.495 7.063 8.205 1 98.56 186 GLY A O 1
ATOM 1476 N N . ARG A 1 187 ? 4.569 6.736 7.423 1 98.5 187 ARG A N 1
ATOM 1477 C CA . ARG A 1 187 ? 4.846 5.639 8.346 1 98.5 187 ARG A CA 1
ATOM 1478 C C . ARG A 1 187 ? 5.061 6.158 9.764 1 98.5 187 ARG A C 1
ATOM 1480 O O . ARG A 1 187 ? 5.004 5.39 10.727 1 98.5 187 ARG A O 1
ATOM 1487 N N . TYR A 1 188 ? 5.27 7.445 9.931 1 98.24 188 TYR A N 1
ATOM 1488 C CA . TYR A 1 188 ? 5.579 8.005 11.241 1 98.24 188 TYR A CA 1
ATOM 1489 C C . TYR A 1 188 ? 4.311 8.46 11.953 1 98.24 188 TYR A C 1
ATOM 1491 O O . TYR A 1 188 ? 4.338 8.763 13.149 1 98.24 188 TYR A O 1
ATOM 1499 N N . LEU A 1 189 ? 3.221 8.509 11.246 1 98.73 189 LEU A N 1
ATOM 1500 C CA . LEU A 1 189 ? 2.004 9.073 11.821 1 98.73 189 LEU A CA 1
ATOM 1501 C C . LEU A 1 189 ? 1.594 8.313 13.078 1 98.73 189 LEU A C 1
ATOM 1503 O O . LEU A 1 189 ? 1.22 8.922 14.083 1 98.73 189 LEU A O 1
ATOM 1507 N N . PHE A 1 190 ? 1.668 6.975 12.997 1 98.55 190 PHE A N 1
ATOM 1508 C CA . PHE A 1 190 ? 1.278 6.166 14.146 1 98.55 190 PHE A CA 1
ATOM 1509 C C . PHE A 1 190 ? 2.068 6.569 15.385 1 98.55 190 PHE A C 1
ATOM 1511 O O . PHE A 1 190 ? 1.486 6.841 16.437 1 98.55 190 PHE A O 1
ATOM 1518 N N . LYS A 1 191 ? 3.294 6.66 15.208 1 98.13 191 LYS A N 1
ATOM 1519 C CA . LYS A 1 191 ? 4.19 7.025 16.3 1 98.13 191 LYS A CA 1
ATOM 1520 C C . LYS A 1 191 ? 3.92 8.448 16.782 1 98.13 191 LYS A C 1
ATOM 1522 O O . LYS A 1 191 ? 3.88 8.704 17.987 1 98.13 191 LYS A O 1
ATOM 1527 N N . TYR A 1 192 ? 3.766 9.395 15.879 1 98.64 192 TYR A N 1
ATOM 1528 C CA . TYR A 1 192 ? 3.546 10.79 16.244 1 98.64 192 TYR A CA 1
ATOM 1529 C C . TYR A 1 192 ? 2.231 10.955 16.997 1 98.64 192 TYR A C 1
ATOM 1531 O O . TYR A 1 192 ? 2.133 11.774 17.914 1 98.64 192 TYR A O 1
ATOM 1539 N N . PHE A 1 193 ? 1.2 10.182 16.613 1 98.82 193 PHE A N 1
ATOM 1540 C CA . PHE A 1 193 ? -0.078 10.229 17.314 1 98.82 193 PHE A CA 1
ATOM 1541 C C . PHE A 1 193 ? 0.066 9.707 18.738 1 98.82 193 PHE A C 1
ATOM 1543 O O . PHE A 1 193 ? -0.467 10.299 19.679 1 98.82 193 PHE A O 1
ATOM 1550 N N . ARG A 1 194 ? 0.819 8.643 18.887 1 98.29 194 ARG A N 1
ATOM 1551 C CA . ARG A 1 194 ? 1.075 8.088 20.212 1 98.29 194 ARG A CA 1
ATOM 1552 C C . ARG A 1 194 ? 1.837 9.081 21.084 1 98.29 194 ARG A C 1
ATOM 1554 O O . ARG A 1 194 ? 1.473 9.307 22.24 1 98.29 194 ARG A O 1
ATOM 1561 N N . GLN A 1 195 ? 2.809 9.668 20.482 1 98.34 195 GLN A N 1
ATOM 1562 C CA . GLN A 1 195 ? 3.661 10.606 21.206 1 98.34 195 GLN A CA 1
ATOM 1563 C C . GLN A 1 195 ? 2.882 11.853 21.614 1 98.34 195 GLN A C 1
ATOM 1565 O O . GLN A 1 195 ? 3.2 12.487 22.623 1 98.34 195 GLN A O 1
ATOM 1570 N N . ALA A 1 196 ? 1.897 12.16 20.837 1 98.63 196 ALA A N 1
ATOM 1571 C CA . ALA A 1 196 ? 1.068 13.327 21.125 1 98.63 196 ALA A CA 1
ATOM 1572 C C . ALA A 1 196 ? 0.017 13.006 22.184 1 98.63 196 ALA A C 1
ATOM 1574 O O . ALA A 1 196 ? -0.815 13.852 22.52 1 98.63 196 ALA A O 1
ATOM 1575 N N . GLY A 1 197 ? -0.047 11.79 22.673 1 98.24 197 GLY A N 1
ATOM 1576 C CA . GLY A 1 197 ? -0.942 11.393 23.748 1 98.24 197 GLY A CA 1
ATOM 1577 C C . GLY A 1 197 ? -2.329 11.018 23.262 1 98.24 197 GLY A C 1
ATOM 1578 O O . GLY A 1 197 ? -3.265 10.917 24.057 1 98.24 197 GLY A O 1
ATOM 1579 N N . LEU A 1 198 ? -2.469 10.787 21.986 1 98.7 198 LEU A N 1
ATOM 1580 C CA . LEU A 1 198 ? -3.765 10.399 21.442 1 98.7 198 LEU A CA 1
ATOM 1581 C C . LEU A 1 198 ? -4.046 8.923 21.708 1 98.7 198 LEU A C 1
ATOM 1583 O O . LEU A 1 198 ? -3.117 8.131 21.878 1 98.7 198 LEU A O 1
ATOM 1587 N N . THR A 1 199 ? -5.335 8.59 21.744 1 98.18 199 THR A N 1
ATOM 1588 C CA . THR A 1 199 ? -5.794 7.226 21.985 1 98.18 199 THR A CA 1
ATOM 1589 C C . THR A 1 199 ? -6.719 6.762 20.863 1 98.18 199 THR A C 1
ATOM 1591 O O . THR A 1 199 ? -7.006 7.519 19.934 1 98.18 199 THR A O 1
ATOM 1594 N N . ASP A 1 200 ? -7.104 5.477 20.958 1 97.83 200 ASP A N 1
ATOM 1595 C CA . ASP A 1 200 ? -7.974 4.892 19.943 1 97.83 200 ASP A CA 1
ATOM 1596 C C . ASP A 1 200 ? -7.428 5.145 18.539 1 97.83 200 ASP A C 1
ATOM 1598 O O . ASP A 1 200 ? -8.158 5.596 17.655 1 97.83 200 ASP A O 1
ATOM 1602 N N . ILE A 1 201 ? -6.144 4.98 18.436 1 98.56 201 ILE A N 1
ATOM 1603 C CA . ILE A 1 201 ? -5.469 5.268 17.175 1 98.56 201 ILE A CA 1
ATOM 1604 C C . ILE A 1 201 ? -5.763 4.159 16.167 1 98.56 201 ILE A C 1
ATOM 1606 O O . ILE A 1 201 ? -5.627 2.974 16.481 1 98.56 201 ILE A O 1
ATOM 1610 N N . ALA A 1 202 ? -6.231 4.554 14.982 1 98.04 202 ALA A N 1
ATOM 1611 C CA . ALA A 1 202 ? -6.46 3.633 13.872 1 98.04 202 ALA A CA 1
ATOM 1612 C C . ALA A 1 202 ? -5.69 4.071 12.629 1 98.04 202 ALA A C 1
ATOM 1614 O O . ALA A 1 202 ? -5.611 5.265 12.329 1 98.04 202 ALA A O 1
ATOM 1615 N N . VAL A 1 203 ? -5.088 3.144 11.941 1 98.31 203 VAL A N 1
ATOM 1616 C CA . VAL A 1 203 ? -4.363 3.381 10.697 1 98.31 203 VAL A CA 1
ATOM 1617 C C . VAL A 1 203 ? -5.071 2.674 9.543 1 98.31 203 VAL A C 1
ATOM 1619 O O . VAL A 1 203 ? -5.246 1.454 9.569 1 98.31 203 VAL A O 1
ATOM 1622 N N . ASP A 1 204 ? -5.507 3.399 8.585 1 97.66 204 ASP A N 1
ATOM 1623 C CA . ASP A 1 204 ? -6.125 2.87 7.373 1 97.66 204 ASP A CA 1
ATOM 1624 C C . ASP A 1 204 ? -5.278 3.186 6.142 1 97.66 204 ASP A C 1
ATOM 1626 O O . ASP A 1 204 ? -5.3 4.311 5.639 1 97.66 204 ASP A O 1
ATOM 1630 N N . PRO A 1 205 ? -4.628 2.241 5.625 1 98.03 205 PRO A N 1
ATOM 1631 C CA . PRO A 1 205 ? -3.839 2.488 4.416 1 98.03 205 PRO A CA 1
ATOM 1632 C C . PRO A 1 205 ? -4.702 2.596 3.161 1 98.03 205 PRO A C 1
ATOM 1634 O O . PRO A 1 205 ? -5.698 1.88 3.029 1 98.03 205 PRO A O 1
ATOM 1637 N N . ILE A 1 206 ? -4.374 3.458 2.337 1 97.56 206 ILE A N 1
ATOM 1638 C CA . ILE A 1 206 ? -4.985 3.62 1.022 1 97.56 206 ILE A CA 1
ATOM 1639 C C . ILE A 1 206 ? -3.905 3.589 -0.056 1 97.56 206 ILE A C 1
ATOM 1641 O O . ILE A 1 206 ? -3.034 4.461 -0.097 1 97.56 206 ILE A O 1
ATOM 1645 N N . THR A 1 207 ? -3.953 2.595 -0.888 1 97.74 207 THR A N 1
ATOM 1646 C CA . THR A 1 207 ? -3.003 2.466 -1.988 1 97.74 207 THR A CA 1
ATOM 1647 C C . THR A 1 207 ? -3.637 2.906 -3.304 1 97.74 207 THR A C 1
ATOM 1649 O O . THR A 1 207 ? -4.704 2.415 -3.68 1 97.74 207 THR A O 1
ATOM 1652 N N . ILE A 1 208 ? -2.988 3.758 -3.937 1 95.35 208 ILE A N 1
ATOM 1653 C CA . ILE A 1 208 ? -3.442 4.272 -5.225 1 95.35 208 ILE A CA 1
ATOM 1654 C C . ILE A 1 208 ? -2.709 3.554 -6.355 1 95.35 208 ILE A C 1
ATOM 1656 O O . ILE A 1 208 ? -1.476 3.512 -6.375 1 95.35 208 ILE A O 1
ATOM 1660 N N . CYS A 1 209 ? -3.448 3.028 -7.253 1 96.64 209 CYS A N 1
ATOM 1661 C CA . CYS A 1 209 ? -2.902 2.379 -8.441 1 96.64 209 CYS A CA 1
ATOM 1662 C C . CYS A 1 209 ? -3.188 3.202 -9.691 1 96.64 209 CYS A C 1
ATOM 1664 O O . CYS A 1 209 ? -4.31 3.674 -9.886 1 96.64 209 CYS A O 1
ATOM 1666 N N . LEU A 1 210 ? -2.191 3.425 -10.466 1 95.74 210 LEU A N 1
ATOM 1667 C CA . LEU A 1 210 ? -2.311 4.154 -11.724 1 95.74 210 LEU A CA 1
ATOM 1668 C C . LEU A 1 210 ? -1.839 3.299 -12.895 1 95.74 210 LEU A C 1
ATOM 1670 O O . LEU A 1 210 ? -0.758 2.708 -12.843 1 95.74 210 LEU A O 1
ATOM 1674 N N . THR A 1 211 ? -2.637 3.255 -13.954 1 96.37 211 THR A N 1
ATOM 1675 C CA . THR A 1 211 ? -2.308 2.396 -15.087 1 96.37 211 THR A CA 1
ATOM 1676 C C . THR A 1 211 ? -2.113 3.224 -16.354 1 96.37 211 THR A C 1
ATOM 1678 O O . THR A 1 211 ? -1.996 2.673 -17.451 1 96.37 211 THR A O 1
ATOM 1681 N N . GLU A 1 212 ? -2.166 4.504 -16.243 1 94.41 212 GLU A N 1
ATOM 1682 C CA . GLU A 1 212 ? -1.873 5.436 -17.328 1 94.41 212 GLU A CA 1
ATOM 1683 C C . GLU A 1 212 ? -0.72 6.367 -16.961 1 94.41 212 GLU A C 1
ATOM 1685 O O . GLU A 1 212 ? -0.772 7.052 -15.938 1 94.41 212 GLU A O 1
ATOM 1690 N N . PHE A 1 213 ? 0.211 6.452 -17.808 1 94.85 213 PHE A N 1
ATOM 1691 C CA . PHE A 1 213 ? 1.416 7.21 -17.496 1 94.85 213 PHE A CA 1
ATOM 1692 C C . PHE A 1 213 ? 1.113 8.702 -17.42 1 94.85 213 PHE A C 1
ATOM 1694 O O . PHE A 1 213 ? 1.663 9.41 -16.574 1 94.85 213 PHE A O 1
ATOM 1701 N N . GLU A 1 214 ? 0.329 9.172 -18.276 1 91.67 214 GLU A N 1
ATOM 1702 C CA . GLU A 1 214 ? 0.01 10.597 -18.285 1 91.67 214 GLU A CA 1
ATOM 1703 C C . GLU A 1 214 ? -0.529 11.05 -16.932 1 91.67 214 GLU A C 1
ATOM 1705 O O . GLU A 1 214 ? -0.086 12.065 -16.39 1 91.67 214 GLU A O 1
ATOM 1710 N N . LEU A 1 215 ? -1.479 10.3 -16.459 1 91.05 215 LEU A N 1
ATOM 1711 C CA . LEU A 1 215 ? -2.05 10.627 -15.157 1 91.05 215 LEU A CA 1
ATOM 1712 C C . LEU A 1 215 ? -0.999 10.509 -14.058 1 91.05 215 LEU A C 1
ATOM 1714 O O . LEU A 1 215 ? -0.909 11.375 -13.184 1 91.05 215 LEU A O 1
ATOM 1718 N N . ALA A 1 216 ? -0.233 9.438 -14.102 1 93.54 216 ALA A N 1
ATOM 1719 C CA . ALA A 1 216 ? 0.834 9.253 -13.122 1 93.54 216 ALA A CA 1
ATOM 1720 C C . ALA A 1 216 ? 1.811 10.425 -13.147 1 93.54 216 ALA A C 1
ATOM 1722 O O . ALA A 1 216 ? 2.228 10.916 -12.096 1 93.54 216 ALA A O 1
ATOM 1723 N N . ASP A 1 217 ? 2.184 10.855 -14.287 1 92.3 217 ASP A N 1
ATOM 1724 C CA . ASP A 1 217 ? 3.145 11.944 -14.432 1 92.3 217 ASP A CA 1
ATOM 1725 C C . ASP A 1 217 ? 2.578 13.253 -13.887 1 92.3 217 ASP A C 1
ATOM 1727 O O . ASP A 1 217 ? 3.308 14.058 -13.306 1 92.3 217 ASP A O 1
ATOM 1731 N N . LYS A 1 218 ? 1.343 13.449 -14.057 1 86.58 218 LYS A N 1
ATOM 1732 C CA . LYS A 1 218 ? 0.7 14.652 -13.538 1 86.58 218 LYS A CA 1
ATOM 1733 C C . LYS A 1 218 ? 0.688 14.655 -12.012 1 86.58 218 LYS A C 1
ATOM 1735 O O . LYS A 1 218 ? 0.811 15.71 -11.387 1 86.58 218 LYS A O 1
ATOM 1740 N N . ILE A 1 219 ? 0.561 13.501 -11.482 1 87.69 219 ILE A N 1
ATOM 1741 C CA . ILE A 1 219 ? 0.426 13.393 -10.033 1 87.69 219 ILE A CA 1
ATOM 1742 C C . ILE A 1 219 ? 1.809 13.349 -9.388 1 87.69 219 ILE A C 1
ATOM 1744 O O . ILE A 1 219 ? 2.043 13.994 -8.363 1 87.69 219 ILE A O 1
ATOM 1748 N N . LEU A 1 220 ? 2.713 12.642 -10.082 1 89.66 220 LEU A N 1
ATOM 1749 C CA . LEU A 1 220 ? 3.982 12.318 -9.44 1 89.66 220 LEU A CA 1
ATOM 1750 C C . LEU A 1 220 ? 5.118 13.141 -10.037 1 89.66 220 LEU A C 1
ATOM 1752 O O . LEU A 1 220 ? 6.243 13.114 -9.531 1 89.66 220 LEU A O 1
ATOM 1756 N N . ASP A 1 221 ? 4.877 13.835 -11.126 1 87.98 221 ASP A N 1
ATOM 1757 C CA . ASP A 1 221 ? 5.883 14.66 -11.789 1 87.98 221 ASP A CA 1
ATOM 1758 C C . ASP A 1 221 ? 7.127 13.843 -12.128 1 87.98 221 ASP A C 1
ATOM 1760 O O . ASP A 1 221 ? 8.249 14.258 -11.832 1 87.98 221 ASP A O 1
ATOM 1764 N N . LEU A 1 222 ? 6.939 12.687 -12.614 1 87.72 222 LEU A N 1
ATOM 1765 C CA . LEU A 1 222 ? 8.025 11.753 -12.887 1 87.72 222 LEU A CA 1
ATOM 1766 C C . LEU A 1 222 ? 8.972 12.313 -13.943 1 87.72 222 LEU A C 1
ATOM 1768 O O . LEU A 1 222 ? 10.192 12.179 -13.823 1 87.72 222 LEU A O 1
ATOM 1772 N N . SER A 1 223 ? 8.428 12.924 -14.984 1 88.97 223 SER A N 1
ATOM 1773 C CA . SER A 1 223 ? 9.25 13.49 -16.048 1 88.97 223 SER A CA 1
ATOM 1774 C C . SER A 1 223 ? 10.201 14.552 -15.506 1 88.97 223 SER A C 1
ATOM 1776 O O . SER A 1 223 ? 11.388 14.558 -15.838 1 88.97 223 SER A O 1
ATOM 1778 N N . ARG A 1 224 ? 9.713 15.354 -14.644 1 88.15 224 ARG A N 1
ATOM 1779 C CA . ARG A 1 224 ? 10.546 16.391 -14.042 1 88.15 224 ARG A CA 1
ATOM 1780 C C . ARG A 1 224 ? 11.595 15.783 -13.117 1 88.15 224 ARG A C 1
ATOM 1782 O O . ARG A 1 224 ? 12.724 16.272 -13.043 1 88.15 224 ARG A O 1
ATOM 1789 N N . THR A 1 225 ? 11.182 14.812 -12.385 1 89.02 225 THR A N 1
ATOM 1790 C CA . THR A 1 225 ? 12.117 14.109 -11.513 1 89.02 225 THR A CA 1
ATOM 1791 C C . THR A 1 225 ? 13.297 13.564 -12.312 1 89.02 225 THR A C 1
ATOM 1793 O O . THR A 1 225 ? 14.453 13.746 -11.923 1 89.02 225 THR A O 1
ATOM 1796 N N . VAL A 1 226 ? 13.026 12.985 -13.403 1 89.89 226 VAL A N 1
ATOM 1797 C CA . VAL A 1 226 ? 14.064 12.409 -14.252 1 89.89 226 VAL A CA 1
ATOM 1798 C C . VAL A 1 226 ? 14.956 13.519 -14.804 1 89.89 226 VAL A C 1
ATOM 1800 O O . VAL A 1 226 ? 16.177 13.366 -14.871 1 89.89 226 VAL A O 1
ATOM 1803 N N . GLU A 1 227 ? 14.345 14.587 -15.188 1 88.6 227 GLU A N 1
ATOM 1804 C CA . GLU A 1 227 ? 15.113 15.734 -15.664 1 88.6 227 GLU A CA 1
ATOM 1805 C C . GLU A 1 227 ? 16.096 16.219 -14.602 1 88.6 227 GLU A C 1
ATOM 1807 O O . GLU A 1 227 ? 17.258 16.498 -14.905 1 88.6 227 GLU A O 1
ATOM 1812 N N . LYS A 1 228 ? 15.664 16.336 -13.391 1 89.53 228 LYS A N 1
ATOM 1813 C CA . LYS A 1 228 ? 16.505 16.818 -12.299 1 89.53 228 LYS A CA 1
ATOM 1814 C C . LYS A 1 228 ? 17.646 15.846 -12.015 1 89.53 228 LYS A C 1
ATOM 1816 O O . LYS A 1 228 ? 18.772 16.266 -11.739 1 89.53 228 LYS A O 1
ATOM 1821 N N . ILE A 1 229 ? 17.347 14.575 -12.069 1 90.77 229 ILE A N 1
ATOM 1822 C CA . ILE A 1 229 ? 18.371 13.56 -11.848 1 90.77 229 ILE A CA 1
ATOM 1823 C C . ILE A 1 229 ? 19.433 13.651 -12.941 1 90.77 229 ILE A C 1
ATOM 1825 O O . ILE A 1 229 ? 20.63 13.536 -12.664 1 90.77 229 ILE A O 1
ATOM 1829 N N . SER A 1 230 ? 18.955 13.788 -14.152 1 89.38 230 SER A N 1
ATOM 1830 C CA . SER A 1 230 ? 19.87 13.918 -15.281 1 89.38 230 SER A CA 1
ATOM 1831 C C . SER A 1 230 ? 20.829 15.088 -15.085 1 89.38 230 SER A C 1
ATOM 1833 O O . SER A 1 230 ? 22.019 14.98 -15.388 1 89.38 230 SER A O 1
ATOM 1835 N N . GLU A 1 231 ? 20.34 16.142 -14.522 1 89.72 231 GLU A N 1
ATOM 1836 C CA . GLU A 1 231 ? 21.138 17.339 -14.276 1 89.72 231 GLU A CA 1
ATOM 1837 C C . GLU A 1 231 ? 22.204 17.084 -13.214 1 89.72 231 GLU A C 1
ATOM 1839 O O . GLU A 1 231 ? 23.268 17.705 -13.233 1 89.72 231 GLU A O 1
ATOM 1844 N N . GLN A 1 232 ? 21.944 16.19 -12.3 1 88.61 232 GLN A N 1
ATOM 1845 C CA . GLN A 1 232 ? 22.874 15.898 -11.214 1 88.61 232 GLN A CA 1
ATOM 1846 C C . GLN A 1 232 ? 23.967 14.935 -11.668 1 88.61 232 GLN A C 1
ATOM 1848 O O . GLN A 1 232 ? 25.028 14.854 -11.047 1 88.61 232 GLN A O 1
ATOM 1853 N N . GLY A 1 233 ? 23.674 14.189 -12.716 1 85.85 233 GLY A N 1
ATOM 1854 C CA . GLY A 1 233 ? 24.678 13.315 -13.301 1 85.85 233 GLY A CA 1
ATOM 1855 C C . GLY A 1 233 ? 24.872 12.026 -12.525 1 85.85 233 GLY A C 1
ATOM 1856 O O . GLY A 1 233 ? 25.853 11.31 -12.736 1 85.85 233 GLY A O 1
ATOM 1857 N N . THR A 1 234 ? 24.057 11.701 -11.597 1 85.97 234 THR A N 1
ATOM 1858 C CA . THR A 1 234 ? 24.175 10.497 -10.781 1 85.97 234 THR A CA 1
ATOM 1859 C C . THR A 1 234 ? 23.787 9.259 -11.584 1 85.97 234 THR A C 1
ATOM 1861 O O . THR A 1 234 ? 24.233 8.151 -11.281 1 85.97 234 THR A O 1
ATOM 1864 N N . ILE A 1 235 ? 22.9 9.456 -12.635 1 91.82 235 ILE A N 1
ATOM 1865 C CA . ILE A 1 235 ? 22.499 8.414 -13.575 1 91.82 235 ILE A CA 1
ATOM 1866 C C . ILE A 1 235 ? 22.788 8.869 -15.004 1 91.82 235 ILE A C 1
ATOM 1868 O O . ILE A 1 235 ? 22.568 10.033 -15.348 1 91.82 235 ILE A O 1
ATOM 1872 N N . SER A 1 236 ? 23.277 7.991 -15.753 1 92.61 236 SER A N 1
ATOM 1873 C CA . SER A 1 236 ? 23.628 8.365 -17.119 1 92.61 236 SER A CA 1
ATOM 1874 C C . SER A 1 236 ? 22.392 8.771 -17.916 1 92.61 236 SER A C 1
ATOM 1876 O O . SER A 1 236 ? 21.31 8.214 -17.72 1 92.61 236 SER A O 1
ATOM 1878 N N . GLN A 1 237 ? 22.61 9.685 -18.781 1 91.68 237 GLN A N 1
ATOM 1879 C CA . GLN A 1 237 ? 21.527 10.12 -19.657 1 91.68 237 GLN A CA 1
ATOM 1880 C C . GLN A 1 237 ? 20.988 8.957 -20.485 1 91.68 237 GLN A C 1
ATOM 1882 O O . GLN A 1 237 ? 19.786 8.879 -20.748 1 91.68 237 GLN A O 1
ATOM 1887 N N . ASN A 1 238 ? 21.852 8.142 -20.876 1 93.4 238 ASN A N 1
ATOM 1888 C CA . ASN A 1 238 ? 21.449 6.975 -21.653 1 93.4 238 ASN A CA 1
ATOM 1889 C C . ASN A 1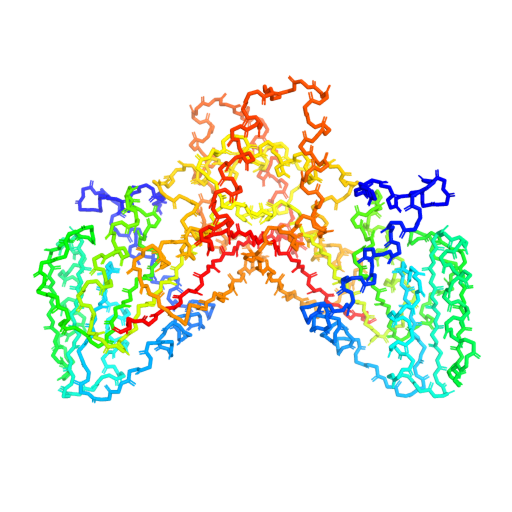 238 ? 20.521 6.063 -20.854 1 93.4 238 ASN A C 1
ATOM 1891 O O . ASN A 1 238 ? 19.509 5.591 -21.375 1 93.4 238 ASN A O 1
ATOM 1895 N N . ASP A 1 239 ? 20.88 5.858 -19.608 1 94.92 239 ASP A N 1
ATOM 1896 C CA . ASP A 1 239 ? 20.049 5.007 -18.761 1 94.92 239 ASP A CA 1
ATOM 1897 C C . ASP A 1 239 ? 18.666 5.62 -18.556 1 94.92 239 ASP A C 1
ATOM 1899 O O . ASP A 1 239 ? 17.657 4.913 -18.587 1 94.92 239 ASP A O 1
ATOM 1903 N N . LEU A 1 240 ? 18.632 6.858 -18.411 1 95.17 240 LEU A N 1
ATOM 1904 C CA . LEU A 1 240 ? 17.368 7.554 -18.201 1 95.17 240 LEU A CA 1
ATOM 1905 C C . LEU A 1 240 ? 16.516 7.527 -19.465 1 95.17 240 LEU A C 1
ATOM 1907 O O . LEU A 1 240 ? 15.299 7.338 -19.395 1 95.17 240 LEU A O 1
ATOM 1911 N N . THR A 1 241 ? 17.137 7.708 -20.582 1 93.63 241 THR A N 1
ATOM 1912 C CA . THR A 1 241 ? 16.431 7.655 -21.857 1 93.63 241 THR A CA 1
ATOM 1913 C C . THR A 1 241 ? 15.84 6.268 -22.092 1 93.63 241 THR A C 1
ATOM 1915 O O . THR A 1 241 ? 14.685 6.141 -22.505 1 93.63 241 THR A O 1
ATOM 1918 N N . LEU A 1 242 ? 16.636 5.285 -21.816 1 94.71 242 LEU A N 1
ATOM 1919 C CA . LEU A 1 242 ? 16.164 3.914 -21.974 1 94.71 242 LEU A CA 1
ATOM 1920 C C . LEU A 1 242 ? 15.007 3.624 -21.024 1 94.71 242 LEU A C 1
ATOM 1922 O O . LEU A 1 242 ? 14.053 2.934 -21.393 1 94.71 242 LEU A O 1
ATOM 1926 N N . TRP A 1 243 ? 15.139 4.13 -19.846 1 95.41 243 TRP A N 1
ATOM 1927 C CA . TRP A 1 243 ? 14.086 3.952 -18.852 1 95.41 243 TRP A CA 1
ATOM 1928 C C . TRP A 1 243 ? 12.776 4.569 -19.33 1 95.41 243 TRP A C 1
ATOM 1930 O O . TRP A 1 243 ? 11.73 3.916 -19.31 1 95.41 243 TRP A O 1
ATOM 1940 N N . PHE A 1 244 ? 12.79 5.745 -19.827 1 93.83 244 PHE A N 1
ATOM 1941 C CA . PHE A 1 244 ? 11.593 6.434 -20.295 1 93.83 244 PHE A CA 1
ATOM 1942 C C . PHE A 1 244 ? 11.012 5.737 -21.519 1 93.83 244 PHE A C 1
ATOM 1944 O O . PHE A 1 244 ? 9.791 5.668 -21.68 1 93.83 244 PHE A O 1
ATOM 1951 N N . LYS A 1 245 ? 11.899 5.328 -22.361 1 94.58 245 LYS A N 1
ATOM 1952 C CA . LYS A 1 245 ? 11.446 4.604 -23.545 1 94.58 245 LYS A CA 1
ATOM 1953 C C . LYS A 1 245 ? 10.664 3.351 -23.157 1 94.58 245 LYS A C 1
ATOM 1955 O O . LYS A 1 245 ? 9.628 3.051 -23.753 1 94.58 245 LYS A O 1
ATOM 1960 N N . ALA A 1 246 ? 11.205 2.681 -22.198 1 95.14 246 ALA A N 1
ATOM 1961 C CA . ALA A 1 246 ? 10.527 1.475 -21.729 1 95.14 246 ALA A CA 1
ATOM 1962 C C . ALA A 1 246 ? 9.167 1.811 -21.125 1 95.14 246 ALA A C 1
ATOM 1964 O O . ALA A 1 246 ? 8.187 1.097 -21.352 1 95.14 246 ALA A O 1
ATOM 1965 N N . ILE A 1 247 ? 9.108 2.861 -20.343 1 95.8 247 ILE A N 1
ATOM 1966 C CA . ILE A 1 247 ? 7.863 3.306 -19.725 1 95.8 247 ILE A CA 1
ATOM 1967 C C . ILE A 1 247 ? 6.847 3.66 -20.809 1 95.8 247 ILE A C 1
ATOM 1969 O O . ILE A 1 247 ? 5.679 3.273 -20.725 1 95.8 247 ILE A O 1
ATOM 1973 N N . ASP A 1 248 ? 7.288 4.376 -21.771 1 94.58 248 ASP A N 1
ATOM 1974 C CA . ASP A 1 248 ? 6.431 4.78 -22.882 1 94.58 248 ASP A CA 1
ATOM 1975 C C . ASP A 1 248 ? 5.904 3.564 -23.64 1 94.58 248 ASP A C 1
ATOM 1977 O O . ASP A 1 248 ? 4.725 3.51 -23.995 1 94.58 248 ASP A O 1
ATOM 1981 N N . GLN A 1 249 ? 6.745 2.642 -23.892 1 96.2 249 GLN A N 1
ATOM 1982 C CA . GLN A 1 249 ? 6.349 1.42 -24.584 1 96.2 249 GLN A CA 1
ATOM 1983 C C . GLN A 1 249 ? 5.291 0.657 -23.791 1 96.2 249 GLN A C 1
ATOM 1985 O O . GLN A 1 249 ? 4.304 0.184 -24.359 1 96.2 249 GLN A O 1
ATOM 1990 N N . ASN A 1 250 ? 5.551 0.508 -22.507 1 96.12 250 ASN A N 1
ATOM 1991 C CA . ASN A 1 250 ? 4.568 -0.147 -21.652 1 96.12 250 ASN A CA 1
ATOM 1992 C C . ASN A 1 250 ? 3.229 0.585 -21.676 1 96.12 250 ASN A C 1
ATOM 1994 O O . ASN A 1 250 ? 2.172 -0.047 -21.722 1 96.12 250 ASN A O 1
ATOM 1998 N N . ASP A 1 251 ? 3.318 1.884 -21.602 1 96.28 251 ASP A N 1
ATOM 1999 C CA . ASP A 1 251 ? 2.099 2.687 -21.609 1 96.28 251 ASP A CA 1
ATOM 2000 C C . ASP A 1 251 ? 1.331 2.509 -22.917 1 96.28 251 ASP A C 1
ATOM 2002 O O . ASP A 1 251 ? 0.11 2.338 -22.908 1 96.28 251 ASP A O 1
ATOM 2006 N N . GLN A 1 252 ? 1.97 2.536 -24.046 1 96.61 252 GLN A N 1
ATOM 2007 C CA . GLN A 1 252 ? 1.347 2.357 -25.354 1 96.61 252 GLN A CA 1
ATOM 2008 C C . GLN A 1 252 ? 0.7 0.981 -25.471 1 96.61 252 GLN A C 1
ATOM 2010 O O . GLN A 1 252 ? -0.337 0.83 -26.12 1 96.61 252 GLN A O 1
ATOM 2015 N N . ALA A 1 253 ? 1.289 0.037 -24.794 1 96.63 253 ALA A N 1
ATOM 2016 C CA . ALA A 1 253 ? 0.774 -1.329 -24.834 1 96.63 253 ALA A CA 1
ATOM 2017 C C . ALA A 1 253 ? -0.337 -1.526 -23.806 1 96.63 253 ALA A C 1
ATOM 2019 O O . ALA A 1 253 ? -0.887 -2.622 -23.679 1 96.63 253 ALA A O 1
ATOM 2020 N N . GLY A 1 254 ? -0.629 -0.474 -23.04 1 96.31 254 GLY A N 1
ATOM 2021 C CA . GLY A 1 254 ? -1.638 -0.587 -21.999 1 96.31 254 GLY A CA 1
ATOM 2022 C C . GLY A 1 254 ? -1.173 -1.395 -20.803 1 96.31 254 GLY A C 1
ATOM 2023 O O . GLY A 1 254 ? -1.983 -2.024 -20.119 1 96.31 254 GLY A O 1
ATOM 2024 N N . GLU A 1 255 ? 0.157 -1.4 -20.537 1 97.1 255 GLU A N 1
ATOM 2025 C CA . GLU A 1 255 ? 0.739 -2.268 -19.519 1 97.1 255 GLU A CA 1
ATOM 2026 C C . GLU A 1 255 ? 1.364 -1.453 -18.39 1 97.1 255 GLU A C 1
ATOM 2028 O O . GLU A 1 255 ? 1.839 -2.015 -17.401 1 97.1 255 GLU A O 1
ATOM 2033 N N . PHE A 1 256 ? 1.353 -0.142 -18.495 1 97.1 256 PHE A N 1
ATOM 2034 C CA . PHE A 1 256 ? 1.959 0.71 -17.479 1 97.1 256 PHE A CA 1
ATOM 2035 C C . PHE A 1 256 ? 1.274 0.519 -16.131 1 97.1 256 PHE A C 1
ATOM 2037 O O . PHE A 1 256 ? 0.047 0.413 -16.062 1 97.1 256 PHE A O 1
ATOM 2044 N N . PHE A 1 257 ? 2.037 0.511 -15.121 1 98.01 257 PHE A N 1
ATOM 2045 C CA . PHE A 1 257 ? 1.503 0.41 -13.769 1 98.01 257 PHE A CA 1
ATOM 2046 C C . PHE A 1 257 ? 2.414 1.116 -12.772 1 98.01 257 PHE A C 1
ATOM 2048 O O . PHE A 1 257 ? 3.636 0.962 -12.824 1 98.01 257 PHE A O 1
ATOM 2055 N N . CYS A 1 258 ? 1.92 1.843 -11.87 1 97.68 258 CYS A N 1
ATOM 2056 C CA . CYS A 1 258 ? 2.604 2.335 -10.679 1 97.68 258 CYS A CA 1
ATOM 2057 C C . CYS A 1 258 ? 1.638 2.461 -9.508 1 97.68 258 CYS A C 1
ATOM 2059 O O . CYS A 1 258 ? 0.42 2.427 -9.695 1 97.68 258 CYS A O 1
ATOM 2061 N N . ALA A 1 259 ? 2.111 2.478 -8.329 1 98.24 259 ALA A N 1
ATOM 2062 C CA . ALA A 1 259 ? 1.275 2.56 -7.134 1 98.24 259 ALA A CA 1
ATOM 2063 C C . ALA A 1 259 ? 2.036 3.198 -5.975 1 98.24 259 ALA A C 1
ATOM 2065 O O . ALA A 1 259 ? 3.268 3.15 -5.932 1 98.24 259 ALA A O 1
ATOM 2066 N N . PHE A 1 260 ? 1.393 3.816 -5.096 1 97.92 260 PHE A N 1
ATOM 2067 C CA . PHE A 1 260 ? 1.936 4.298 -3.832 1 97.92 260 PHE A CA 1
ATOM 2068 C C . PHE A 1 260 ? 0.889 4.219 -2.728 1 97.92 260 PHE A C 1
ATOM 2070 O O . PHE A 1 260 ? -0.309 4.14 -3.006 1 97.92 260 PHE A O 1
ATOM 2077 N N . THR A 1 261 ? 1.319 4.239 -1.495 1 98.53 261 THR A N 1
ATOM 2078 C CA . THR A 1 261 ? 0.423 4.102 -0.352 1 98.53 261 THR A CA 1
ATOM 2079 C C . THR A 1 261 ? 0.462 5.355 0.519 1 98.53 261 THR A C 1
ATOM 2081 O O . THR A 1 261 ? 1.533 5.914 0.764 1 98.53 261 THR A O 1
ATOM 2084 N N . ALA A 1 262 ? -0.673 5.785 0.872 1 98.41 262 ALA A N 1
ATOM 2085 C CA . ALA A 1 262 ? -0.838 6.792 1.916 1 98.41 262 ALA A CA 1
ATOM 2086 C C . ALA A 1 262 ? -1.567 6.213 3.126 1 98.41 262 ALA A C 1
ATOM 2088 O O . ALA A 1 262 ? -2.27 5.206 3.011 1 98.41 262 ALA A O 1
ATOM 2089 N N . PHE A 1 263 ? -1.353 6.791 4.264 1 98.75 263 PHE A N 1
ATOM 2090 C CA . PHE A 1 263 ? -1.935 6.287 5.502 1 98.75 263 PHE A CA 1
ATOM 2091 C C . PHE A 1 263 ? -2.88 7.314 6.114 1 98.75 263 PHE A C 1
ATOM 2093 O O . PHE A 1 263 ? -2.482 8.449 6.385 1 98.75 263 PHE A O 1
ATOM 2100 N N . LEU A 1 264 ? -4.111 6.949 6.218 1 98.71 264 LEU A N 1
ATOM 2101 C CA . LEU A 1 264 ? -5.096 7.694 6.995 1 98.71 264 LEU A CA 1
ATOM 2102 C C . LEU A 1 264 ? -5.047 7.29 8.464 1 98.71 264 LEU A C 1
ATOM 2104 O O . LEU A 1 264 ? -5.291 6.13 8.802 1 98.71 264 LEU A O 1
ATOM 2108 N N . VAL A 1 265 ? -4.736 8.179 9.328 1 98.84 265 VAL A N 1
ATOM 2109 C CA . VAL A 1 265 ? -4.626 7.89 10.754 1 98.84 265 VAL A CA 1
ATOM 2110 C C . VAL A 1 265 ? -5.57 8.798 11.539 1 98.84 265 VAL A C 1
ATOM 2112 O O . VAL A 1 265 ? -5.674 9.993 11.252 1 98.84 265 VAL A O 1
ATOM 2115 N N . ARG A 1 266 ? -6.254 8.275 12.433 1 98.81 266 ARG A N 1
ATOM 2116 C CA . ARG A 1 266 ? -7.087 9.038 13.356 1 98.81 266 ARG A CA 1
ATOM 2117 C C . ARG A 1 266 ? -6.744 8.706 14.805 1 98.81 266 ARG A C 1
ATOM 2119 O O . ARG A 1 266 ? -6.288 7.6 15.102 1 98.81 266 ARG A O 1
ATOM 2126 N N . GLY A 1 267 ? -6.86 9.599 15.61 1 98.83 267 GLY A N 1
ATOM 2127 C CA . GLY A 1 267 ? -6.704 9.441 17.047 1 98.83 267 GLY A CA 1
ATOM 2128 C C . GLY A 1 267 ? -7.6 10.366 17.85 1 98.83 267 GLY A C 1
ATOM 2129 O O . GLY A 1 267 ? -7.968 11.444 17.379 1 98.83 267 GLY A O 1
ATOM 2130 N N . ARG A 1 268 ? -7.95 9.989 19.058 1 98.74 268 ARG A N 1
ATOM 2131 C CA . ARG A 1 268 ? -8.833 10.751 19.935 1 98.74 268 ARG A CA 1
ATOM 2132 C C . ARG A 1 268 ? -8.061 11.344 21.108 1 98.74 268 ARG A C 1
ATOM 2134 O O . ARG A 1 268 ? -7.208 10.676 21.698 1 98.74 268 ARG A O 1
ATOM 2141 N N . LYS A 1 269 ? -8.342 12.571 21.367 1 98.5 269 LYS A N 1
ATOM 2142 C CA . LYS A 1 269 ? -7.779 13.181 22.568 1 98.5 269 LYS A CA 1
ATOM 2143 C C . LYS A 1 269 ? -8.494 12.688 23.823 1 98.5 269 LYS A C 1
ATOM 2145 O O . LYS A 1 269 ? -9.722 12.759 23.912 1 98.5 269 LYS A O 1
ATOM 2150 N N . PRO A 1 270 ? -7.762 12.133 24.696 1 96.82 270 PRO A N 1
ATOM 2151 C CA . PRO A 1 270 ? -8.421 11.604 25.892 1 96.82 270 PRO A CA 1
ATOM 2152 C C . PRO A 1 270 ? -9.046 12.698 26.754 1 96.82 270 PRO A C 1
ATOM 2154 O O . PRO A 1 270 ? -8.598 13.847 26.721 1 96.82 270 PRO A O 1
ATOM 2157 N N . MET B 1 1 ? 14.788 -20.864 14.038 1 33.39 1 MET B N 1
ATOM 2158 C CA . MET B 1 1 ? 13.641 -21.289 13.242 1 33.39 1 MET B CA 1
ATOM 2159 C C . MET B 1 1 ? 13.528 -20.462 11.966 1 33.39 1 MET B C 1
ATOM 2161 O O . MET B 1 1 ? 12.427 -20.082 11.563 1 33.39 1 MET B O 1
ATOM 2165 N N . THR B 1 2 ? 14.698 -19.949 11.496 1 38.23 2 THR B N 1
ATOM 2166 C CA . THR B 1 2 ? 14.873 -18.742 10.695 1 38.23 2 THR B CA 1
ATOM 2167 C C . THR B 1 2 ? 14.693 -19.048 9.211 1 38.23 2 THR B C 1
ATOM 2169 O O . THR B 1 2 ? 15.46 -19.82 8.633 1 38.23 2 THR B O 1
ATOM 2172 N N . TYR B 1 3 ? 13.529 -19.399 8.772 1 42.89 3 TYR B N 1
ATOM 2173 C CA . TYR B 1 3 ? 13.437 -19.576 7.327 1 42.89 3 TYR B CA 1
ATOM 2174 C C . TYR B 1 3 ? 13.628 -18.25 6.601 1 42.89 3 TYR B C 1
ATOM 2176 O O . TYR B 1 3 ? 13.388 -17.183 7.172 1 42.89 3 TYR B O 1
ATOM 2184 N N . PHE B 1 4 ? 14.593 -18.281 5.695 1 48.47 4 PHE B N 1
ATOM 2185 C CA . PHE B 1 4 ? 14.808 -17.103 4.862 1 48.47 4 PHE B CA 1
ATOM 2186 C C . PHE B 1 4 ? 13.978 -17.183 3.587 1 48.47 4 PHE B C 1
ATOM 2188 O O . PHE B 1 4 ? 13.719 -18.275 3.076 1 48.47 4 PHE B O 1
ATOM 2195 N N . ALA B 1 5 ? 13.512 -16.161 3.09 1 55.32 5 ALA B N 1
ATOM 2196 C CA . ALA B 1 5 ? 12.633 -16.058 1.928 1 55.32 5 ALA B CA 1
ATOM 2197 C C . ALA B 1 5 ? 13.104 -16.973 0.801 1 55.32 5 ALA B C 1
ATOM 2199 O O . ALA B 1 5 ? 12.292 -17.631 0.147 1 55.32 5 ALA B O 1
ATOM 2200 N N . SER B 1 6 ? 14.431 -17.145 0.609 1 48.1 6 SER B N 1
ATOM 2201 C CA . SER B 1 6 ? 15.001 -17.893 -0.507 1 48.1 6 SER B CA 1
ATOM 2202 C C . SER B 1 6 ? 14.813 -19.395 -0.319 1 48.1 6 SER B C 1
ATOM 2204 O O . SER B 1 6 ? 14.916 -20.164 -1.277 1 48.1 6 SER B O 1
ATOM 2206 N N . ASP B 1 7 ? 14.439 -19.659 0.863 1 52.96 7 ASP B N 1
ATOM 2207 C CA . ASP B 1 7 ? 14.355 -21.089 1.147 1 52.96 7 ASP B CA 1
ATOM 2208 C C . ASP B 1 7 ? 13.071 -21.687 0.576 1 52.96 7 ASP B C 1
ATOM 2210 O O . ASP B 1 7 ? 12.958 -22.907 0.435 1 52.96 7 ASP B O 1
ATOM 2214 N N . PHE B 1 8 ? 12.241 -20.867 0.186 1 53.97 8 PHE B N 1
ATOM 2215 C CA . PHE B 1 8 ? 10.981 -21.346 -0.368 1 53.97 8 PHE B CA 1
ATOM 2216 C C . PHE B 1 8 ? 11.19 -21.939 -1.757 1 53.97 8 PHE B C 1
ATOM 2218 O O . PHE B 1 8 ? 10.334 -22.667 -2.262 1 53.97 8 PHE B O 1
ATOM 2225 N N . GLN B 1 9 ? 12.299 -21.686 -2.455 1 52.46 9 GLN B N 1
ATOM 2226 C CA . GLN B 1 9 ? 12.567 -22.144 -3.814 1 52.46 9 GLN B CA 1
ATOM 2227 C C . GLN B 1 9 ? 12.877 -23.637 -3.841 1 52.46 9 GLN B C 1
ATOM 2229 O O . GLN B 1 9 ? 12.688 -24.298 -4.864 1 52.46 9 GLN B O 1
ATOM 2234 N N . ASP B 1 10 ? 13.474 -24.022 -2.691 1 51.55 10 ASP B N 1
ATOM 2235 C CA . ASP B 1 10 ? 13.831 -25.437 -2.663 1 51.55 10 ASP B CA 1
ATOM 2236 C C . ASP B 1 10 ? 13.564 -26.044 -1.287 1 51.55 10 ASP B C 1
ATOM 2238 O O . ASP B 1 10 ? 14.501 -26.372 -0.556 1 51.55 10 ASP B O 1
ATOM 2242 N N . LEU B 1 11 ? 12.361 -26.209 -0.96 1 57.62 11 LEU B N 1
ATOM 2243 C CA . LEU B 1 11 ? 11.908 -26.62 0.364 1 57.62 11 LEU B CA 1
ATOM 2244 C C . LEU B 1 11 ? 12.371 -28.038 0.681 1 57.62 11 LEU B C 1
ATOM 2246 O O . LEU B 1 11 ? 12.796 -28.321 1.803 1 57.62 11 LEU B O 1
ATOM 2250 N N . ASP B 1 12 ? 12.325 -28.795 -0.31 1 55.19 12 ASP B N 1
ATOM 2251 C CA . ASP B 1 12 ? 12.598 -30.209 -0.07 1 55.19 12 ASP B CA 1
ATOM 2252 C C . ASP B 1 12 ? 14.03 -30.416 0.418 1 55.19 12 ASP B C 1
ATOM 2254 O O . ASP B 1 12 ? 14.317 -31.389 1.119 1 55.19 12 ASP B O 1
ATOM 2258 N N . ASN B 1 13 ? 14.858 -29.442 0.053 1 56.13 13 ASN B N 1
ATOM 2259 C CA . ASN B 1 13 ? 16.265 -29.585 0.411 1 56.13 13 ASN B CA 1
ATOM 2260 C C . ASN B 1 13 ? 16.684 -28.557 1.459 1 56.13 13 ASN B C 1
ATOM 2262 O O . ASN B 1 13 ? 17.869 -28.427 1.768 1 56.13 13 ASN B O 1
ATOM 2266 N N . SER B 1 14 ? 15.762 -27.754 1.958 1 55.81 14 SER B N 1
ATOM 2267 C CA . SER B 1 14 ? 16.174 -26.61 2.765 1 55.81 14 SER B CA 1
ATOM 2268 C C . SER B 1 14 ? 16.315 -26.992 4.234 1 55.81 14 SER B C 1
ATOM 2270 O O . SER B 1 14 ? 16.985 -26.297 5.001 1 55.81 14 SER B O 1
ATOM 2272 N N . GLY B 1 15 ? 16.347 -28.396 4.738 1 57.33 15 GLY B N 1
ATOM 2273 C CA . GLY B 1 15 ? 16.392 -28.788 6.138 1 57.33 15 GLY B CA 1
ATOM 2274 C C . GLY B 1 15 ? 15.489 -27.947 7.021 1 57.33 15 GLY B C 1
ATOM 2275 O O . GLY B 1 15 ? 15.408 -28.175 8.23 1 57.33 15 GLY B O 1
ATOM 2276 N N . ASN B 1 16 ? 14.768 -26.854 6.529 1 65.09 16 ASN B N 1
ATOM 2277 C CA . ASN B 1 16 ? 14.012 -25.907 7.341 1 65.09 16 ASN B CA 1
ATOM 2278 C C . ASN B 1 16 ? 12.521 -25.957 7.018 1 65.09 16 ASN B C 1
ATOM 2280 O O . ASN B 1 16 ? 11.805 -24.975 7.217 1 65.09 16 ASN B O 1
ATOM 2284 N N . ILE B 1 17 ? 12.09 -27.099 6.65 1 69.41 17 ILE B N 1
ATOM 2285 C CA . ILE B 1 17 ? 10.723 -27.267 6.169 1 69.41 17 ILE B CA 1
ATOM 2286 C C . ILE B 1 17 ? 9.739 -26.988 7.303 1 69.41 17 ILE B C 1
ATOM 2288 O O . ILE B 1 17 ? 8.693 -26.372 7.087 1 69.41 17 ILE B O 1
ATOM 2292 N N . GLU B 1 18 ? 10.136 -27.353 8.525 1 70.17 18 GLU B N 1
ATOM 2293 C CA . GLU B 1 18 ? 9.254 -27.148 9.67 1 70.17 18 GLU B CA 1
ATOM 2294 C C . GLU B 1 18 ? 9.009 -25.663 9.919 1 70.17 18 GLU B C 1
ATOM 2296 O O . GLU B 1 18 ? 7.898 -25.262 10.272 1 70.17 18 GLU B O 1
ATOM 2301 N N . ASN B 1 19 ? 10.038 -24.94 9.637 1 70.95 19 ASN B N 1
ATOM 2302 C CA . ASN B 1 19 ? 9.9 -23.501 9.834 1 70.95 19 ASN B CA 1
ATOM 2303 C C . ASN B 1 19 ? 8.944 -22.886 8.816 1 70.95 19 ASN B C 1
ATOM 2305 O O . ASN B 1 19 ? 8.186 -21.971 9.144 1 70.95 19 ASN B O 1
ATOM 2309 N N . PHE B 1 20 ? 8.97 -23.442 7.731 1 74.23 20 PHE B N 1
ATOM 2310 C CA . PHE B 1 20 ? 8.075 -22.956 6.688 1 74.23 20 PHE B CA 1
ATOM 2311 C C . PHE B 1 20 ? 6.623 -23.266 7.033 1 74.23 20 PHE B C 1
ATOM 2313 O O . PHE B 1 20 ? 5.752 -22.403 6.906 1 74.23 20 PHE B O 1
ATOM 2320 N N . ILE B 1 21 ? 6.502 -24.451 7.504 1 75.51 21 ILE B N 1
ATOM 2321 C CA . ILE B 1 21 ? 5.15 -24.865 7.863 1 75.51 21 ILE B CA 1
ATOM 2322 C C . ILE B 1 21 ? 4.627 -23.99 9 1 75.51 21 ILE B C 1
ATOM 2324 O O . ILE B 1 21 ? 3.485 -23.526 8.959 1 75.51 21 ILE B O 1
ATOM 2328 N N . ARG B 1 22 ? 5.484 -23.726 9.898 1 74.47 22 ARG B N 1
ATOM 2329 C CA . ARG B 1 22 ? 5.091 -22.902 11.036 1 74.47 22 ARG B CA 1
ATOM 2330 C C . ARG B 1 22 ? 4.723 -21.491 10.59 1 74.47 22 ARG B C 1
ATOM 2332 O O . ARG B 1 22 ? 3.761 -20.906 11.092 1 74.47 22 ARG B O 1
ATOM 2339 N N . CYS B 1 23 ? 5.482 -21.024 9.647 1 75.34 23 CYS B N 1
ATOM 2340 C CA . CYS B 1 23 ? 5.197 -19.691 9.128 1 75.34 23 CYS B CA 1
ATOM 2341 C C . CYS B 1 23 ? 3.847 -19.658 8.421 1 75.34 23 CYS B C 1
ATOM 2343 O O . CYS B 1 23 ? 3.046 -18.75 8.647 1 75.34 23 CYS B O 1
ATOM 2345 N N . LEU B 1 24 ? 3.629 -20.594 7.712 1 78.29 24 LEU B N 1
ATOM 2346 C CA . LEU B 1 24 ? 2.376 -20.663 6.967 1 78.29 24 LEU B CA 1
ATOM 2347 C C . LEU B 1 24 ? 1.188 -20.804 7.912 1 78.29 24 LEU B C 1
ATOM 2349 O O . LEU B 1 24 ? 0.148 -20.175 7.707 1 78.29 24 LEU B O 1
ATOM 2353 N N . GLU B 1 25 ? 1.406 -21.561 8.92 1 77.36 25 GLU B N 1
ATOM 2354 C CA . GLU B 1 25 ? 0.341 -21.757 9.9 1 77.36 25 GLU B CA 1
ATOM 2355 C C . GLU B 1 25 ? 0.059 -20.473 10.674 1 77.36 25 GLU B C 1
ATOM 2357 O O . GLU B 1 25 ? -1.097 -20.156 10.961 1 77.36 25 GLU B O 1
ATOM 2362 N N . LEU B 1 26 ? 1.107 -19.822 10.98 1 75.33 26 LEU B N 1
ATOM 2363 C CA . LEU B 1 26 ? 0.94 -18.547 11.669 1 75.33 26 LEU B CA 1
ATOM 2364 C C . LEU B 1 26 ? 0.18 -17.554 10.796 1 75.33 26 LEU B C 1
ATOM 2366 O O . LEU B 1 26 ? -0.779 -16.927 11.252 1 75.33 26 LEU B O 1
ATOM 2370 N N . GLN B 1 27 ? 0.636 -17.457 9.616 1 77.71 27 GLN B N 1
ATOM 2371 C CA . GLN B 1 27 ? -0.017 -16.535 8.693 1 77.71 27 GLN B CA 1
ATOM 2372 C C . GLN B 1 27 ? -1.504 -16.853 8.558 1 77.71 27 GLN B C 1
ATOM 2374 O O . GLN B 1 27 ? -2.342 -15.95 8.584 1 77.71 27 GLN B O 1
ATOM 2379 N N . GLN B 1 28 ? -1.833 -18.062 8.572 1 78.42 28 GLN B N 1
ATOM 2380 C CA . GLN B 1 28 ? -3.214 -18.501 8.397 1 78.42 28 GLN B CA 1
ATOM 2381 C C . GLN B 1 28 ? -4.066 -18.135 9.609 1 78.42 28 GLN B C 1
ATOM 2383 O O . GLN B 1 28 ? -5.285 -17.992 9.497 1 78.42 28 GLN B O 1
ATOM 2388 N N . SER B 1 29 ? -3.411 -17.99 10.671 1 79.82 29 SER B N 1
ATOM 2389 C CA . SER B 1 29 ? -4.143 -17.727 11.906 1 79.82 29 SER B CA 1
ATOM 2390 C C . SER B 1 29 ? -4.467 -16.244 12.051 1 79.82 29 SER B C 1
ATOM 2392 O O . SER B 1 29 ? -5.328 -15.866 12.848 1 79.82 29 SER B O 1
ATOM 2394 N N . LEU B 1 30 ? -3.799 -15.496 11.265 1 85.05 30 LEU B N 1
ATOM 2395 C CA . LEU B 1 30 ? -3.955 -14.052 11.409 1 85.05 30 LEU B CA 1
ATOM 2396 C C . LEU B 1 30 ? -5.158 -13.553 10.616 1 85.05 30 LEU B C 1
ATOM 2398 O O . LEU B 1 30 ? -5.4 -14.007 9.495 1 85.05 30 LEU B O 1
ATOM 2402 N N . ASP B 1 31 ? -5.861 -12.653 11.183 1 85.36 31 ASP B N 1
ATOM 2403 C CA . ASP B 1 31 ? -7.089 -12.126 10.596 1 85.36 31 ASP B CA 1
ATOM 2404 C C . ASP B 1 31 ? -6.814 -11.469 9.245 1 85.36 31 ASP B C 1
ATOM 2406 O O . ASP B 1 31 ? -7.629 -11.562 8.326 1 85.36 31 ASP B O 1
ATOM 2410 N N . LEU B 1 32 ? -5.732 -10.909 9.2 1 84 32 LEU B N 1
ATOM 2411 C CA . LEU B 1 32 ? -5.395 -10.215 7.962 1 84 32 LEU B CA 1
ATOM 2412 C C . LEU B 1 32 ? -5.28 -11.198 6.802 1 84 32 LEU B C 1
ATOM 2414 O O . LEU B 1 32 ? -5.743 -10.915 5.694 1 84 32 LEU B O 1
ATOM 2418 N N . TYR B 1 33 ? -4.737 -12.313 7.024 1 87.57 33 TYR B N 1
ATOM 2419 C CA . TYR B 1 33 ? -4.586 -13.312 5.971 1 87.57 33 TYR B CA 1
ATOM 2420 C C . TYR B 1 33 ? -5.927 -13.944 5.622 1 87.57 33 TYR B C 1
ATOM 2422 O O . TYR B 1 33 ? -6.221 -14.184 4.449 1 87.57 33 TYR B O 1
ATOM 2430 N N . LYS B 1 34 ? -6.692 -14.169 6.636 1 90.74 34 LYS B N 1
ATOM 2431 C CA . LYS B 1 34 ? -8.037 -14.678 6.382 1 90.74 34 LYS B CA 1
ATOM 2432 C C . LYS B 1 34 ? -8.84 -13.706 5.523 1 90.74 34 LYS B C 1
ATOM 2434 O O . LYS B 1 34 ? -9.56 -14.122 4.614 1 90.74 34 LYS B O 1
ATOM 2439 N N . TYR B 1 35 ? -8.66 -12.503 5.774 1 92.37 35 TYR B N 1
ATOM 2440 C CA . TYR B 1 35 ? -9.4 -11.462 5.068 1 92.37 35 TYR B CA 1
ATOM 2441 C C . TYR B 1 35 ? -9.052 -11.456 3.585 1 92.37 35 TYR B C 1
ATOM 2443 O O . TYR B 1 35 ? -9.939 -11.546 2.732 1 92.37 35 TYR B O 1
ATOM 2451 N N . TYR B 1 36 ? -7.75 -11.319 3.267 1 93.4 36 TYR B N 1
ATOM 2452 C CA . TYR B 1 36 ? -7.45 -11.183 1.846 1 93.4 36 TYR B CA 1
ATOM 2453 C C . TYR B 1 36 ? -7.686 -12.497 1.11 1 93.4 36 TYR B C 1
ATOM 2455 O O . TYR B 1 36 ? -8.058 -12.499 -0.065 1 93.4 36 TYR B O 1
ATOM 2463 N N . LYS B 1 37 ? -7.494 -13.674 1.801 1 95.31 37 LYS B N 1
ATOM 2464 C CA . LYS B 1 37 ? -7.763 -14.961 1.165 1 95.31 37 LYS B CA 1
ATOM 2465 C C . LYS B 1 37 ? -9.217 -15.058 0.715 1 95.31 37 LYS B C 1
ATOM 2467 O O . LYS B 1 37 ? -9.5 -15.513 -0.395 1 95.31 37 LYS B O 1
ATOM 2472 N N . GLN B 1 38 ? -10.079 -14.65 1.624 1 95.75 38 GLN B N 1
ATOM 2473 C CA . GLN B 1 38 ? -11.495 -14.647 1.275 1 95.75 38 GLN B CA 1
ATOM 2474 C C . GLN B 1 38 ? -11.753 -13.801 0.032 1 95.75 38 GLN B C 1
ATOM 2476 O O . GLN B 1 38 ? -12.525 -14.196 -0.845 1 95.75 38 GLN B O 1
ATOM 2481 N N . LYS B 1 39 ? -11.1 -12.679 -0.023 1 97.1 39 LYS B N 1
ATOM 2482 C CA . LYS B 1 39 ? -11.255 -11.806 -1.183 1 97.1 39 LYS B CA 1
ATOM 2483 C C . LYS B 1 39 ? -10.777 -12.494 -2.458 1 97.1 39 LYS B C 1
ATOM 2485 O O . LYS B 1 39 ? -11.389 -12.345 -3.518 1 97.1 39 LYS B O 1
ATOM 2490 N N . THR B 1 40 ? -9.698 -13.226 -2.358 1 97.75 40 THR B N 1
ATOM 2491 C CA . THR B 1 40 ? -9.186 -13.93 -3.528 1 97.75 40 THR B CA 1
ATOM 2492 C C . THR B 1 40 ? -10.172 -15 -3.99 1 97.75 40 THR B C 1
ATOM 2494 O O . THR B 1 40 ? -10.377 -15.186 -5.191 1 97.75 40 THR B O 1
ATOM 2497 N N . PHE B 1 41 ? -10.819 -15.699 -3.065 1 97.68 41 PHE B N 1
ATOM 2498 C CA . PHE B 1 41 ? -11.792 -16.73 -3.407 1 97.68 41 PHE B CA 1
ATOM 2499 C C . PHE B 1 41 ? -13.018 -16.116 -4.074 1 97.68 41 PHE B C 1
ATOM 2501 O O . PHE B 1 41 ? -13.525 -16.651 -5.063 1 97.68 41 PHE B O 1
ATOM 2508 N N . GLU B 1 42 ? -13.446 -15.009 -3.558 1 97.33 42 GLU B N 1
ATOM 2509 C CA . GLU B 1 42 ? -14.607 -14.324 -4.118 1 97.33 42 GLU B CA 1
ATOM 2510 C C . GLU B 1 42 ? -14.355 -13.9 -5.562 1 97.33 42 GLU B C 1
ATOM 2512 O O . GLU B 1 42 ? -15.259 -13.959 -6.398 1 97.33 42 GLU B O 1
ATOM 2517 N N . LYS B 1 43 ? -13.146 -13.539 -5.829 1 97.98 43 LYS B N 1
ATOM 2518 C CA . LYS B 1 43 ? -12.795 -13.051 -7.159 1 97.98 43 LYS B CA 1
ATOM 2519 C C . LYS B 1 43 ? -12.809 -14.184 -8.182 1 97.98 43 LYS B C 1
ATOM 2521 O O . LYS B 1 43 ? -12.871 -13.938 -9.388 1 97.98 43 LYS B O 1
ATOM 2526 N N . MET B 1 44 ? -12.768 -15.382 -7.748 1 98.11 44 MET B N 1
ATOM 2527 C CA . MET B 1 44 ? -12.781 -16.533 -8.646 1 98.11 44 MET B CA 1
ATOM 2528 C C . MET B 1 44 ? -14.19 -16.806 -9.16 1 98.11 44 MET B C 1
ATOM 2530 O O . MET B 1 44 ? -14.368 -17.519 -10.149 1 98.11 44 MET B O 1
ATOM 2534 N N . GLN B 1 45 ? -15.246 -16.354 -8.39 1 97.57 45 GLN B N 1
ATOM 2535 C CA . GLN B 1 45 ? -16.644 -16.486 -8.787 1 97.57 45 GLN B CA 1
ATOM 2536 C C . GLN B 1 45 ? -17.019 -17.95 -9 1 97.57 45 GLN B C 1
ATOM 2538 O O . GLN B 1 45 ? -17.617 -18.301 -10.019 1 97.57 45 GLN B O 1
ATOM 2543 N N . LEU B 1 46 ? -16.669 -18.744 -8.08 1 98.13 46 LEU B N 1
ATOM 2544 C CA . LEU B 1 46 ? -16.861 -20.186 -8.186 1 98.13 46 LEU B CA 1
ATOM 2545 C C . LEU B 1 46 ? -18.311 -20.563 -7.9 1 98.13 46 LEU B C 1
ATOM 2547 O O . LEU B 1 46 ? -19.002 -19.867 -7.153 1 98.13 46 LEU B O 1
ATOM 2551 N N . LYS B 1 47 ? -18.701 -21.623 -8.471 1 97.73 47 LYS B N 1
ATOM 2552 C CA . LYS B 1 47 ? -19.988 -22.276 -8.247 1 97.73 47 LYS B CA 1
ATOM 2553 C C . LYS B 1 47 ? -19.807 -23.763 -7.956 1 97.73 47 LYS B C 1
ATOM 2555 O O . LYS B 1 47 ? -18.79 -24.354 -8.327 1 97.73 47 LYS B O 1
ATOM 2560 N N . PRO B 1 48 ? -20.854 -24.31 -7.233 1 97.85 48 PRO B N 1
ATOM 2561 C CA . PRO B 1 48 ? -20.789 -25.761 -7.048 1 97.85 48 PRO B CA 1
ATOM 2562 C C . PRO B 1 48 ? -20.638 -26.517 -8.366 1 97.85 48 PRO B C 1
ATOM 2564 O O . PRO B 1 48 ? -21.298 -26.183 -9.353 1 97.85 48 PRO B O 1
ATOM 2567 N N . GLY B 1 49 ? -19.733 -27.428 -8.364 1 98.49 49 GLY B N 1
ATOM 2568 C CA . GLY B 1 49 ? -19.524 -28.228 -9.561 1 98.49 49 GLY B CA 1
ATOM 2569 C C . GLY B 1 49 ? -18.33 -27.776 -10.38 1 98.49 49 GLY B C 1
ATOM 2570 O O . GLY B 1 49 ? -17.872 -28.496 -11.269 1 98.49 49 GLY B O 1
ATOM 2571 N N . ASP B 1 50 ? -17.757 -26.674 -10.053 1 98.56 50 ASP B N 1
ATOM 2572 C CA . ASP B 1 50 ? -16.639 -26.119 -10.81 1 98.56 50 ASP B CA 1
ATOM 2573 C C . ASP B 1 50 ? -15.367 -26.933 -10.59 1 98.56 50 ASP B C 1
ATOM 2575 O O . ASP B 1 50 ? -15.236 -27.628 -9.58 1 98.56 50 ASP B O 1
ATOM 2579 N N . SER B 1 51 ? -14.467 -26.881 -11.563 1 98.71 51 SER B N 1
ATOM 2580 C CA . SER B 1 51 ? -13.111 -27.413 -11.47 1 98.71 51 SER B CA 1
ATOM 2581 C C . SER B 1 51 ? -12.084 -26.292 -11.35 1 98.71 51 SER B C 1
ATOM 2583 O O . SER B 1 51 ? -11.932 -25.482 -12.267 1 98.71 51 SER B O 1
ATOM 2585 N N . VAL B 1 52 ? -11.34 -26.263 -10.264 1 98.7 52 VAL B N 1
ATOM 2586 C CA . VAL B 1 52 ? -10.477 -25.115 -10.007 1 98.7 52 VAL B CA 1
ATOM 2587 C C . VAL B 1 52 ? -9.036 -25.584 -9.818 1 98.7 52 VAL B C 1
ATOM 2589 O O . VAL B 1 52 ? -8.795 -26.726 -9.419 1 98.7 52 VAL B O 1
ATOM 2592 N N . LEU B 1 53 ? -8.124 -24.714 -10.173 1 98.87 53 LEU B N 1
ATOM 2593 C CA . LEU B 1 53 ? -6.696 -24.981 -10.044 1 98.87 53 LEU B CA 1
ATOM 2594 C C . LEU B 1 53 ? -6.061 -24.057 -9.01 1 98.87 53 LEU B C 1
ATOM 2596 O O . LEU B 1 53 ? -6.236 -22.837 -9.071 1 98.87 53 LEU B O 1
ATOM 2600 N N . GLU B 1 54 ? -5.42 -24.631 -8.051 1 98.78 54 GLU B N 1
ATOM 2601 C CA . GLU B 1 54 ? -4.586 -23.927 -7.082 1 98.78 54 GLU B CA 1
ATOM 2602 C C . GLU B 1 54 ? -3.103 -24.135 -7.376 1 98.78 54 GLU B C 1
ATOM 2604 O O . GLU B 1 54 ? -2.597 -25.255 -7.282 1 98.78 54 GLU B O 1
ATOM 2609 N N . VAL B 1 55 ? -2.384 -23.05 -7.708 1 98.63 55 VAL B N 1
ATOM 2610 C CA . VAL B 1 55 ? -0.979 -23.121 -8.095 1 98.63 55 VAL B CA 1
ATOM 2611 C C . VAL B 1 55 ? -0.096 -22.731 -6.912 1 98.63 55 VAL B C 1
ATOM 2613 O O . VAL B 1 55 ? -0.226 -21.632 -6.368 1 98.63 55 VAL B O 1
ATOM 2616 N N . GLY B 1 56 ? 0.861 -23.561 -6.571 1 96.99 56 GLY B N 1
ATOM 2617 C CA . GLY B 1 56 ? 1.623 -23.367 -5.348 1 96.99 56 GLY B CA 1
ATOM 2618 C C . GLY B 1 56 ? 0.802 -23.589 -4.092 1 96.99 56 GLY B C 1
ATOM 2619 O O . GLY B 1 56 ? 0.693 -22.696 -3.249 1 96.99 56 GLY B O 1
ATOM 2620 N N . CYS B 1 57 ? 0.324 -24.828 -3.889 1 96.11 57 CYS B N 1
ATOM 2621 C CA . CYS B 1 57 ? -0.72 -25.053 -2.894 1 96.11 57 CYS B CA 1
ATOM 2622 C C . CYS B 1 57 ? -0.118 -25.252 -1.508 1 96.11 57 CYS B C 1
ATOM 2624 O O . CYS B 1 57 ? -0.835 -25.229 -0.506 1 96.11 57 CYS B O 1
ATOM 2626 N N . GLY B 1 58 ? 1.232 -25.414 -1.419 1 92.9 58 GLY B N 1
ATOM 2627 C CA . GLY B 1 58 ? 1.841 -25.63 -0.117 1 92.9 58 GLY B CA 1
ATOM 2628 C C . GLY B 1 58 ? 1.211 -26.775 0.654 1 92.9 58 GLY B C 1
ATOM 2629 O O . GLY B 1 58 ? 1.056 -27.876 0.123 1 92.9 58 GLY B O 1
ATOM 2630 N N . THR B 1 59 ? 0.804 -26.526 1.872 1 91.44 59 THR B N 1
ATOM 2631 C CA . THR B 1 59 ? 0.257 -27.573 2.728 1 91.44 59 THR B CA 1
ATOM 2632 C C . THR B 1 59 ? -1.205 -27.843 2.386 1 91.44 59 THR B C 1
ATOM 2634 O O . THR B 1 59 ? -1.86 -28.659 3.038 1 91.44 59 THR B O 1
ATOM 2637 N N . GLY B 1 60 ? -1.726 -27.129 1.455 1 94.34 60 GLY B N 1
ATOM 2638 C CA . GLY B 1 60 ? -3.041 -27.443 0.92 1 94.34 60 GLY B CA 1
ATOM 2639 C C . GLY B 1 60 ? -4.167 -26.733 1.649 1 94.34 60 GLY B C 1
ATOM 2640 O O . GLY B 1 60 ? -5.343 -27.005 1.4 1 94.34 60 GLY B O 1
ATOM 2641 N N . ASN B 1 61 ? -3.913 -25.808 2.498 1 93.12 61 ASN B N 1
ATOM 2642 C CA . ASN B 1 61 ? -4.94 -25.117 3.271 1 93.12 61 ASN B CA 1
ATOM 2643 C C . ASN B 1 61 ? -5.926 -24.385 2.365 1 93.12 61 ASN B C 1
ATOM 2645 O O . ASN B 1 61 ? -7.14 -24.498 2.543 1 93.12 61 ASN B O 1
ATOM 2649 N N . ASP B 1 62 ? -5.394 -23.653 1.449 1 95.84 62 ASP B N 1
ATOM 2650 C CA . ASP B 1 62 ? -6.273 -22.889 0.569 1 95.84 62 ASP B CA 1
ATOM 2651 C C . ASP B 1 62 ? -7.062 -23.813 -0.356 1 95.84 62 ASP B C 1
ATOM 2653 O O . ASP B 1 62 ? -8.215 -23.53 -0.689 1 95.84 62 ASP B O 1
ATOM 2657 N N . ALA B 1 63 ? -6.451 -24.905 -0.789 1 96.76 63 ALA B N 1
ATOM 2658 C CA . ALA B 1 63 ? -7.162 -25.899 -1.589 1 96.76 63 ALA B CA 1
ATOM 2659 C C . ALA B 1 63 ? -8.386 -26.428 -0.846 1 96.76 63 ALA B C 1
ATOM 2661 O O . ALA B 1 63 ? -9.461 -26.574 -1.432 1 96.76 63 ALA B O 1
ATOM 2662 N N . LEU B 1 64 ? -8.218 -26.713 0.397 1 95.92 64 LEU B N 1
ATOM 2663 C CA . LEU B 1 64 ? -9.321 -27.202 1.217 1 95.92 64 LEU B CA 1
ATOM 2664 C C . LEU B 1 64 ? -10.437 -26.166 1.3 1 95.92 64 LEU B C 1
ATOM 2666 O O . LEU B 1 64 ? -11.619 -26.518 1.282 1 95.92 64 LEU B O 1
ATOM 2670 N N . LEU B 1 65 ? -10.054 -24.916 1.453 1 95.63 65 LEU B N 1
ATOM 2671 C CA . LEU B 1 65 ? -11.052 -23.854 1.518 1 95.63 65 LEU B CA 1
ATOM 2672 C C . LEU B 1 65 ? -11.795 -23.724 0.193 1 95.63 65 LEU B C 1
ATOM 2674 O O . LEU B 1 65 ? -12.996 -23.444 0.175 1 95.63 65 LEU B O 1
ATOM 2678 N N . LEU B 1 66 ? -11.118 -23.934 -0.886 1 97.65 66 LEU B N 1
ATOM 2679 C CA . LEU B 1 66 ? -11.731 -23.864 -2.208 1 97.65 66 LEU B CA 1
ATOM 2680 C C . LEU B 1 66 ? -12.795 -24.945 -2.371 1 97.65 66 LEU B C 1
ATOM 2682 O O . LEU B 1 66 ? -13.784 -24.746 -3.08 1 97.65 66 LEU B O 1
ATOM 2686 N N . ALA B 1 67 ? -12.595 -26.081 -1.728 1 97.42 67 ALA B N 1
ATOM 2687 C CA . ALA B 1 67 ? -13.543 -27.191 -1.779 1 97.42 67 ALA B CA 1
ATOM 2688 C C . ALA B 1 67 ? -14.927 -26.752 -1.309 1 97.42 67 ALA B C 1
ATOM 2690 O O . ALA B 1 67 ? -15.943 -27.224 -1.824 1 97.42 67 ALA B O 1
ATOM 2691 N N . ASN B 1 68 ? -14.914 -25.817 -0.377 1 95.92 68 ASN B N 1
ATOM 2692 C CA . ASN B 1 68 ? -16.185 -25.321 0.142 1 95.92 68 ASN B CA 1
ATOM 2693 C C . ASN B 1 68 ? -16.963 -24.551 -0.922 1 95.92 68 ASN B C 1
ATOM 2695 O O . ASN B 1 68 ? -18.187 -24.438 -0.841 1 95.92 68 ASN B O 1
ATOM 2699 N N . TYR B 1 69 ? -16.312 -24.03 -1.848 1 97.19 69 TYR B N 1
ATOM 2700 C CA . TYR B 1 69 ? -16.959 -23.235 -2.885 1 97.19 69 TYR B CA 1
ATOM 2701 C C . TYR B 1 69 ? -17.45 -24.119 -4.024 1 97.19 69 TYR B C 1
ATOM 2703 O O . TYR B 1 69 ? -18.511 -23.867 -4.601 1 97.19 69 TYR B O 1
ATOM 2711 N N . VAL B 1 70 ? -16.708 -25.216 -4.329 1 97.99 70 VAL B N 1
ATOM 2712 C CA . VAL B 1 70 ? -17.039 -26.005 -5.511 1 97.99 70 VAL B CA 1
ATOM 2713 C C . VAL B 1 70 ? -17.925 -27.184 -5.113 1 97.99 70 VAL B C 1
ATOM 2715 O O . VAL B 1 70 ? -18.566 -27.802 -5.967 1 97.99 70 VAL B O 1
ATOM 2718 N N . GLY B 1 71 ? -17.847 -27.568 -3.801 1 97.21 71 GLY B N 1
ATOM 2719 C CA . GLY B 1 71 ? -18.741 -28.583 -3.267 1 97.21 71 GLY B CA 1
ATOM 2720 C C . GLY B 1 71 ? -18.344 -29.993 -3.66 1 97.21 71 GLY B C 1
ATOM 2721 O O . GLY B 1 71 ? -17.269 -30.207 -4.225 1 97.21 71 GLY B O 1
ATOM 2722 N N . GLU B 1 72 ? -19.245 -30.952 -3.432 1 96.56 72 GLU B N 1
ATOM 2723 C CA . GLU B 1 72 ? -18.979 -32.377 -3.602 1 96.56 72 GLU B CA 1
ATOM 2724 C C . GLU B 1 72 ? -18.939 -32.759 -5.079 1 96.56 72 GLU B C 1
ATOM 2726 O O . GLU B 1 72 ? -18.365 -33.787 -5.444 1 96.56 72 GLU B O 1
ATOM 2731 N N . THR B 1 73 ? -19.564 -31.903 -5.828 1 97.84 73 THR B N 1
ATOM 2732 C CA . THR B 1 73 ? -19.631 -32.246 -7.244 1 97.84 73 THR B CA 1
ATOM 2733 C C . THR B 1 73 ? -18.519 -31.549 -8.022 1 97.84 73 THR B C 1
ATOM 2735 O O . THR B 1 73 ? -18.361 -31.772 -9.224 1 97.84 73 THR B O 1
ATOM 2738 N N . GLY B 1 74 ? -17.795 -30.696 -7.309 1 98.21 74 GLY B N 1
ATOM 2739 C CA . GLY B 1 74 ? -16.675 -30.008 -7.931 1 98.21 74 GLY B CA 1
ATOM 2740 C C . GLY B 1 74 ? -15.359 -30.745 -7.772 1 98.21 74 GLY B C 1
ATOM 2741 O O . GLY B 1 74 ? -15.337 -31.902 -7.348 1 98.21 74 GLY B O 1
ATOM 2742 N N . LYS B 1 75 ? -14.309 -30.114 -8.247 1 98.61 75 LYS B N 1
ATOM 2743 C CA . LYS B 1 75 ? -12.966 -30.682 -8.179 1 98.61 75 LYS B CA 1
ATOM 2744 C C . LYS B 1 75 ? -11.923 -29.599 -7.923 1 98.61 75 LYS B C 1
ATOM 2746 O O . LYS B 1 75 ? -11.993 -28.513 -8.502 1 98.61 75 LYS B O 1
ATOM 2751 N N . VAL B 1 76 ? -11.011 -29.891 -7.06 1 98.72 76 VAL B N 1
ATOM 2752 C CA . VAL B 1 76 ? -9.874 -29.017 -6.791 1 98.72 76 VAL B CA 1
ATOM 2753 C C . VAL B 1 76 ? -8.579 -29.706 -7.216 1 98.72 76 VAL B C 1
ATOM 2755 O O . VAL B 1 76 ? -8.254 -30.788 -6.723 1 98.72 76 VAL B O 1
ATOM 2758 N N . THR B 1 77 ? -7.911 -29.152 -8.169 1 98.86 77 THR B N 1
ATOM 2759 C CA . THR B 1 77 ? -6.56 -29.573 -8.525 1 98.86 77 THR B CA 1
ATOM 2760 C C . THR B 1 77 ? -5.524 -28.62 -7.935 1 98.86 77 THR B C 1
ATOM 2762 O O . THR B 1 77 ? -5.614 -27.405 -8.12 1 98.86 77 THR B O 1
ATOM 2765 N N . ALA B 1 78 ? -4.615 -29.178 -7.229 1 98.68 78 ALA B N 1
ATOM 2766 C CA . ALA B 1 78 ? -3.581 -28.391 -6.562 1 98.68 78 ALA B CA 1
ATOM 2767 C C . ALA B 1 78 ? -2.188 -28.835 -6.997 1 98.68 78 ALA B C 1
ATOM 2769 O O . ALA B 1 78 ? -1.891 -30.032 -7.023 1 98.68 78 ALA B O 1
ATOM 2770 N N . VAL B 1 79 ? -1.347 -27.868 -7.33 1 98.23 79 VAL B N 1
ATOM 2771 C CA . VAL B 1 79 ? -0.008 -28.217 -7.793 1 98.23 79 VAL B CA 1
ATOM 2772 C C . VAL B 1 79 ? 1.038 -27.565 -6.891 1 98.23 79 VAL B C 1
ATOM 2774 O O . VAL B 1 79 ? 0.811 -26.48 -6.351 1 98.23 79 VAL B O 1
ATOM 2777 N N . ASP B 1 80 ? 2.097 -28.188 -6.706 1 96.61 80 ASP B N 1
ATOM 2778 C CA . ASP B 1 80 ? 3.288 -27.688 -6.027 1 96.61 80 ASP B CA 1
ATOM 2779 C C . ASP B 1 80 ? 4.545 -28.393 -6.532 1 96.61 80 ASP B C 1
ATOM 2781 O O . ASP B 1 80 ? 4.471 -29.51 -7.049 1 96.61 80 ASP B O 1
ATOM 2785 N N . ARG B 1 81 ? 5.617 -27.701 -6.379 1 94.47 81 ARG B N 1
ATOM 2786 C CA . ARG B 1 81 ? 6.88 -28.277 -6.831 1 94.47 81 ARG B CA 1
ATOM 2787 C C . ARG B 1 81 ? 7.499 -29.155 -5.749 1 94.47 81 ARG B C 1
ATOM 2789 O O . ARG B 1 81 ? 8.436 -29.91 -6.016 1 94.47 81 ARG B O 1
ATOM 2796 N N . SER B 1 82 ? 6.949 -29.123 -4.567 1 92.16 82 SER B N 1
ATOM 2797 C CA . SER B 1 82 ? 7.477 -29.891 -3.444 1 92.16 82 SER B CA 1
ATOM 2798 C C . SER B 1 82 ? 6.615 -31.116 -3.159 1 92.16 82 SER B C 1
ATOM 2800 O O . SER B 1 82 ? 5.452 -30.987 -2.772 1 92.16 82 SER B O 1
ATOM 2802 N N . GLN B 1 83 ? 7.182 -32.335 -3.237 1 93.39 83 GLN B N 1
ATOM 2803 C CA . GLN B 1 83 ? 6.478 -33.57 -2.911 1 93.39 83 GLN B CA 1
ATOM 2804 C C . GLN B 1 83 ? 6.063 -33.597 -1.443 1 93.39 83 GLN B C 1
ATOM 2806 O O . GLN B 1 83 ? 4.989 -34.098 -1.105 1 93.39 83 GLN B O 1
ATOM 2811 N N . PHE B 1 84 ? 6.907 -33.076 -0.63 1 90.49 84 PHE B N 1
ATOM 2812 C CA . PHE B 1 84 ? 6.626 -33.039 0.801 1 90.49 84 PHE B CA 1
ATOM 2813 C C . PHE B 1 84 ? 5.355 -32.247 1.082 1 90.49 84 PHE B C 1
ATOM 2815 O O . PHE B 1 84 ? 4.487 -32.7 1.831 1 90.49 84 PHE B O 1
ATOM 2822 N N . MET B 1 85 ? 5.279 -31.074 0.496 1 92.48 85 MET B N 1
ATOM 2823 C CA . MET B 1 85 ? 4.099 -30.231 0.672 1 92.48 85 MET B CA 1
ATOM 2824 C C . MET B 1 85 ? 2.848 -30.933 0.156 1 92.48 85 MET B C 1
ATOM 2826 O O . MET B 1 85 ? 1.798 -30.893 0.801 1 92.48 85 MET B O 1
ATOM 2830 N N . LEU B 1 86 ? 2.993 -31.616 -0.979 1 95.5 86 LEU B N 1
ATOM 2831 C CA . LEU B 1 86 ? 1.849 -32.305 -1.567 1 95.5 86 LEU B CA 1
ATOM 2832 C C . LEU B 1 86 ? 1.373 -33.437 -0.664 1 95.5 86 LEU B C 1
ATOM 2834 O O . LEU B 1 86 ? 0.171 -33.694 -0.564 1 95.5 86 LEU B O 1
ATOM 2838 N N . ASP B 1 87 ? 2.32 -34.096 -0.071 1 95.2 87 ASP B N 1
ATOM 2839 C CA . ASP B 1 87 ? 1.958 -35.17 0.85 1 95.2 87 ASP B CA 1
ATOM 2840 C C . ASP B 1 87 ? 1.161 -34.631 2.036 1 95.2 87 ASP B C 1
ATOM 2842 O O . ASP B 1 87 ? 0.175 -35.24 2.456 1 95.2 87 ASP B O 1
ATOM 2846 N N . GLN B 1 88 ? 1.631 -33.515 2.58 1 92.63 88 GLN B N 1
ATOM 2847 C CA . GLN B 1 88 ? 0.896 -32.866 3.66 1 92.63 88 GLN B CA 1
ATOM 2848 C C . GLN B 1 88 ? -0.506 -32.467 3.209 1 92.63 88 GLN B C 1
ATOM 2850 O O . GLN B 1 88 ? -1.478 -32.653 3.945 1 92.63 88 GLN B O 1
ATOM 2855 N N . ALA B 1 89 ? -0.606 -31.944 2.041 1 95.56 89 ALA B N 1
ATOM 2856 C CA . ALA B 1 89 ? -1.884 -31.489 1.499 1 95.56 89 ALA B CA 1
ATOM 2857 C C . ALA B 1 89 ? -2.852 -32.655 1.326 1 95.56 89 ALA B C 1
ATOM 2859 O O . ALA B 1 89 ? -4.035 -32.542 1.656 1 95.56 89 ALA B O 1
ATOM 2860 N N . ARG B 1 90 ? -2.374 -33.746 0.801 1 96.9 90 ARG B N 1
ATOM 2861 C CA . ARG B 1 90 ? -3.185 -34.944 0.612 1 96.9 90 ARG B CA 1
ATOM 2862 C C . ARG B 1 90 ? -3.755 -35.435 1.938 1 96.9 90 ARG B C 1
ATOM 2864 O O . ARG B 1 90 ? -4.928 -35.805 2.017 1 96.9 90 ARG B O 1
ATOM 2871 N N . GLU B 1 91 ? -2.923 -35.433 2.886 1 95.74 91 GLU B N 1
ATOM 2872 C CA . GLU B 1 91 ? -3.356 -35.877 4.208 1 95.74 91 GLU B CA 1
ATOM 2873 C C . GLU B 1 91 ? -4.468 -34.985 4.753 1 95.74 91 GLU B C 1
ATOM 2875 O O . GLU B 1 91 ? -5.421 -35.474 5.363 1 95.74 91 GLU B O 1
ATOM 2880 N N . ARG B 1 92 ? -4.355 -33.731 4.584 1 93.9 92 ARG B N 1
ATOM 2881 C CA . ARG B 1 92 ? -5.338 -32.78 5.093 1 93.9 92 ARG B CA 1
ATOM 2882 C C . ARG B 1 92 ? -6.668 -32.923 4.36 1 93.9 92 ARG B C 1
ATOM 2884 O O . ARG B 1 92 ? -7.729 -32.664 4.933 1 93.9 92 ARG B O 1
ATOM 2891 N N . ALA B 1 93 ? -6.579 -33.356 3.173 1 96.23 93 ALA B N 1
ATOM 2892 C CA . ALA B 1 93 ? -7.78 -33.417 2.343 1 96.23 93 ALA B CA 1
ATOM 2893 C C . ALA B 1 93 ? -8.437 -34.792 2.43 1 96.23 93 ALA B C 1
ATOM 2895 O O . ALA B 1 93 ? -9.473 -35.031 1.805 1 96.23 93 ALA B O 1
ATOM 2896 N N . LYS B 1 94 ? -7.89 -35.695 3.186 1 94.37 94 LYS B N 1
ATOM 2897 C CA . LYS B 1 94 ? -8.269 -37.105 3.184 1 94.37 94 LYS B CA 1
ATOM 2898 C C . LYS B 1 94 ? -9.738 -37.281 3.556 1 94.37 94 LYS B C 1
ATOM 2900 O O . LYS B 1 94 ? -10.397 -38.21 3.085 1 94.37 94 LYS B O 1
ATOM 2905 N N . ASN B 1 95 ? -10.319 -36.366 4.313 1 93.44 95 ASN B N 1
ATOM 2906 C CA . ASN B 1 95 ? -11.69 -36.525 4.788 1 93.44 95 ASN B CA 1
ATOM 2907 C C . ASN B 1 95 ? -12.661 -35.651 4.001 1 93.44 95 ASN B C 1
ATOM 2909 O O . ASN B 1 95 ? -13.841 -35.562 4.345 1 93.44 95 ASN B O 1
ATOM 2913 N N . SER B 1 96 ? -12.2 -35.006 3.049 1 95.03 96 SER B N 1
ATOM 2914 C CA . SER B 1 96 ? -13.062 -34.148 2.243 1 95.03 96 SER B CA 1
ATOM 2915 C C . SER B 1 96 ? -13.944 -34.97 1.309 1 95.03 96 SER B C 1
ATOM 2917 O O . SER B 1 96 ? -13.515 -36.004 0.793 1 95.03 96 SER B O 1
ATOM 2919 N N . THR B 1 97 ? -15.114 -34.498 1.087 1 96.01 97 THR B N 1
ATOM 2920 C CA . THR B 1 97 ? -16.023 -35.132 0.139 1 96.01 97 THR B CA 1
ATOM 2921 C C . THR B 1 97 ? -15.784 -34.607 -1.273 1 96.01 97 THR B C 1
ATOM 2923 O O . THR B 1 97 ? -16.25 -35.199 -2.249 1 96.01 97 THR B O 1
ATOM 2926 N N . THR B 1 98 ? -15.11 -33.481 -1.388 1 97.15 98 THR B N 1
ATOM 2927 C CA . THR B 1 98 ? -14.742 -32.913 -2.68 1 97.15 98 THR B CA 1
ATOM 2928 C C . THR B 1 98 ? -13.604 -33.707 -3.315 1 97.15 98 THR B C 1
ATOM 2930 O O . THR B 1 98 ? -12.725 -34.212 -2.613 1 97.15 98 THR B O 1
ATOM 2933 N N . LYS B 1 99 ? -13.634 -33.869 -4.603 1 97.78 99 LYS B N 1
ATOM 2934 C CA . LYS B 1 99 ? -12.547 -34.54 -5.311 1 97.78 99 LYS B CA 1
ATOM 2935 C C . LYS B 1 99 ? -11.3 -33.663 -5.36 1 97.78 99 LYS B C 1
ATOM 2937 O O . LYS B 1 99 ? -11.369 -32.496 -5.753 1 97.78 99 LYS B O 1
ATOM 2942 N N . PHE B 1 100 ? -10.201 -34.202 -4.977 1 98.23 100 PHE B N 1
ATOM 2943 C CA . PHE B 1 100 ? -8.924 -33.502 -5.039 1 98.23 100 PHE B CA 1
ATOM 2944 C C . PHE B 1 100 ? -7.954 -34.226 -5.965 1 98.23 100 PHE B C 1
ATOM 2946 O O . PHE B 1 100 ? -7.921 -35.458 -5.998 1 98.23 100 PHE B O 1
ATOM 2953 N N . GLU B 1 101 ? -7.197 -33.555 -6.656 1 98.22 101 GLU B N 1
ATOM 2954 C CA . GLU B 1 101 ? -6.011 -34.041 -7.353 1 98.22 101 GLU B CA 1
ATOM 2955 C C . GLU B 1 101 ? -4.781 -33.213 -6.995 1 98.22 101 GLU B C 1
ATOM 2957 O O . GLU B 1 101 ? -4.781 -31.99 -7.154 1 98.22 101 GLU B O 1
ATOM 2962 N N . PHE B 1 102 ? -3.8 -33.834 -6.455 1 98.04 102 PHE B N 1
ATOM 2963 C CA . PHE B 1 102 ? -2.536 -33.194 -6.112 1 98.04 102 PHE B CA 1
ATOM 2964 C C . PHE B 1 102 ? -1.44 -33.6 -7.09 1 98.04 102 PHE B C 1
ATOM 2966 O O . PHE B 1 102 ? -1.128 -34.785 -7.223 1 98.04 102 PHE B O 1
ATOM 2973 N N . VAL B 1 103 ? -0.827 -32.648 -7.734 1 98.24 103 VAL B N 1
ATOM 2974 C CA . VAL B 1 103 ? 0.074 -32.94 -8.844 1 98.24 103 VAL B CA 1
ATOM 2975 C C . VAL B 1 103 ? 1.411 -32.238 -8.623 1 98.24 103 VAL B C 1
ATOM 2977 O O . VAL B 1 103 ? 1.45 -31.038 -8.339 1 98.24 103 VAL B O 1
ATOM 2980 N N . LEU B 1 104 ? 2.487 -32.985 -8.68 1 97.54 104 LEU B N 1
ATOM 2981 C CA . LEU B 1 104 ? 3.821 -32.394 -8.694 1 97.54 104 LEU B CA 1
ATOM 2982 C C . LEU B 1 104 ? 4.088 -31.686 -10.018 1 97.54 104 LEU B C 1
ATOM 2984 O O . LEU B 1 104 ? 4.139 -32.327 -11.07 1 97.54 104 LEU B O 1
ATOM 2988 N N . ALA B 1 105 ? 4.236 -30.373 -9.981 1 96.59 105 ALA B N 1
ATOM 2989 C CA . ALA B 1 105 ? 4.407 -29.636 -11.231 1 96.59 105 ALA B CA 1
ATOM 2990 C C . ALA B 1 105 ? 5.082 -28.289 -10.985 1 96.59 105 ALA B C 1
ATOM 2992 O O . ALA B 1 105 ? 5.083 -27.784 -9.86 1 96.59 105 ALA B O 1
ATOM 2993 N N . ASP B 1 106 ? 5.655 -27.805 -12.06 1 95.65 106 ASP B N 1
ATOM 2994 C CA . ASP B 1 106 ? 6.196 -26.451 -12.135 1 95.65 106 ASP B CA 1
ATOM 2995 C C . ASP B 1 106 ? 5.144 -25.465 -12.637 1 95.65 106 ASP B C 1
ATOM 2997 O O . ASP B 1 106 ? 4.496 -25.707 -13.658 1 95.65 106 ASP B O 1
ATOM 3001 N N . ALA B 1 107 ? 4.97 -24.384 -11.899 1 96.61 107 ALA B N 1
ATOM 3002 C CA . ALA B 1 107 ? 3.964 -23.388 -12.26 1 96.61 107 ALA B CA 1
ATOM 3003 C C . ALA B 1 107 ? 4.233 -22.815 -13.648 1 96.61 107 ALA B C 1
ATOM 3005 O O . ALA B 1 107 ? 3.311 -22.351 -14.324 1 96.61 107 ALA B O 1
ATOM 3006 N N . GLU B 1 108 ? 5.475 -22.835 -14.112 1 97.28 108 GLU B N 1
ATOM 3007 C CA . GLU B 1 108 ? 5.871 -22.262 -15.395 1 97.28 108 GLU B CA 1
ATOM 3008 C C . GLU B 1 108 ? 5.544 -23.208 -16.546 1 97.28 108 GLU B C 1
ATOM 3010 O O . GLU B 1 108 ? 5.642 -22.829 -17.715 1 97.28 108 GLU B O 1
ATOM 3015 N N . GLN B 1 109 ? 5.221 -24.442 -16.177 1 97.11 109 GLN B N 1
ATOM 3016 C CA . GLN B 1 109 ? 4.863 -25.463 -17.156 1 97.11 109 GLN B CA 1
ATOM 3017 C C . GLN B 1 109 ? 3.806 -26.412 -16.599 1 97.11 109 GLN B C 1
ATOM 3019 O O . GLN B 1 109 ? 4.115 -27.548 -16.235 1 97.11 109 GLN B O 1
ATOM 3024 N N . LEU B 1 110 ? 2.595 -26.037 -16.68 1 98.16 110 LEU B N 1
ATOM 3025 C CA . LEU B 1 110 ? 1.504 -26.816 -16.104 1 98.16 110 LEU B CA 1
ATOM 3026 C C . LEU B 1 110 ? 1.142 -27.993 -17.004 1 98.16 110 LEU B C 1
ATOM 3028 O O . LEU B 1 110 ? 0.96 -27.823 -18.212 1 98.16 110 LEU B O 1
ATOM 3032 N N . PRO B 1 111 ? 1.011 -29.161 -16.44 1 98.25 111 PRO B N 1
ATOM 3033 C CA . PRO B 1 111 ? 0.783 -30.369 -17.238 1 98.25 111 PRO B CA 1
ATOM 3034 C C . PRO B 1 111 ? -0.696 -30.615 -17.527 1 98.25 111 PRO B C 1
ATOM 3036 O O . PRO B 1 111 ? -1.17 -31.748 -17.416 1 98.25 111 PRO B O 1
ATOM 3039 N N . PHE B 1 112 ? -1.422 -29.639 -17.884 1 98.48 112 PHE B N 1
ATOM 3040 C CA . PHE B 1 112 ? -2.845 -29.759 -18.175 1 98.48 112 PHE B CA 1
ATOM 3041 C C . PHE B 1 112 ? -3.158 -29.235 -19.572 1 98.48 112 PHE B C 1
ATOM 3043 O O . PHE B 1 112 ? -2.499 -28.313 -20.056 1 98.48 112 PHE B O 1
ATOM 3050 N N . PRO B 1 113 ? -4.125 -29.88 -20.223 1 97.66 113 PRO B N 1
ATOM 3051 C CA . PRO B 1 113 ? -4.578 -29.305 -21.492 1 97.66 113 PRO B CA 1
ATOM 3052 C C . PRO B 1 113 ? -5.177 -27.91 -21.327 1 97.66 113 PRO B C 1
ATOM 3054 O O . PRO B 1 113 ? -5.545 -27.52 -20.216 1 97.66 113 PRO B O 1
ATOM 3057 N N . GLY B 1 114 ? -5.276 -27.17 -22.37 1 97.78 114 GLY B N 1
ATOM 3058 C CA . GLY B 1 114 ? -5.906 -25.86 -22.349 1 97.78 114 GLY B CA 1
ATOM 3059 C C . GLY B 1 114 ? -7.379 -25.911 -21.988 1 97.78 114 GLY B C 1
ATOM 3060 O O . GLY B 1 114 ? -8.061 -26.896 -22.279 1 97.78 114 GLY B O 1
ATOM 3061 N N . ALA B 1 115 ? -7.852 -24.927 -21.331 1 97.96 115 ALA B N 1
ATOM 3062 C CA . ALA B 1 115 ? -9.272 -24.714 -21.064 1 97.96 115 ALA B CA 1
ATOM 3063 C C . ALA B 1 115 ? -9.85 -25.854 -20.231 1 97.96 115 ALA B C 1
ATOM 3065 O O . ALA B 1 115 ? -10.936 -26.358 -20.527 1 97.96 115 ALA B O 1
ATOM 3066 N N . ASN B 1 116 ? -9.17 -26.202 -19.206 1 97.63 116 ASN B N 1
ATOM 3067 C CA . ASN B 1 116 ? -9.514 -27.363 -18.391 1 97.63 116 ASN B CA 1
ATOM 3068 C C . ASN B 1 116 ? -10.147 -26.95 -17.066 1 97.63 116 ASN B C 1
ATOM 3070 O O . ASN B 1 116 ? -10.796 -27.761 -16.404 1 97.63 116 ASN B O 1
ATOM 3074 N N . PHE B 1 117 ? -10.028 -25.723 -16.657 1 98.79 117 PHE B N 1
ATOM 3075 C CA . PHE B 1 117 ? -10.465 -25.278 -15.34 1 98.79 117 PHE B CA 1
ATOM 3076 C C . PHE B 1 117 ? -11.395 -24.075 -15.455 1 98.79 117 PHE B C 1
ATOM 3078 O O . PHE B 1 117 ? -11.235 -23.245 -16.352 1 98.79 117 PHE B O 1
ATOM 3085 N N . THR B 1 118 ? -12.273 -23.936 -14.482 1 98.56 118 THR B N 1
ATOM 3086 C CA . THR B 1 118 ? -13.159 -22.779 -14.424 1 98.56 118 THR B CA 1
ATOM 3087 C C . THR B 1 118 ? -12.418 -21.557 -13.887 1 98.56 118 THR B C 1
ATOM 3089 O O . THR B 1 118 ? -12.772 -20.421 -14.207 1 98.56 118 THR B O 1
ATOM 3092 N N . ALA B 1 119 ? -11.412 -21.83 -13.103 1 98.84 119 ALA B N 1
ATOM 3093 C CA . ALA B 1 119 ? -10.597 -20.757 -12.538 1 98.84 119 ALA B CA 1
ATOM 3094 C C . ALA B 1 119 ? -9.247 -21.286 -12.063 1 98.84 119 ALA B C 1
ATOM 3096 O O . ALA B 1 119 ? -9.099 -22.481 -11.799 1 98.84 119 ALA B O 1
ATOM 3097 N N . ALA B 1 120 ? -8.3 -20.434 -12.006 1 98.92 120 ALA B N 1
ATOM 3098 C CA . ALA B 1 120 ? -6.98 -20.714 -11.448 1 98.92 120 ALA B CA 1
ATOM 3099 C C . ALA B 1 120 ? -6.541 -19.607 -10.494 1 98.92 120 ALA B C 1
ATOM 3101 O O . ALA B 1 120 ? -6.848 -18.433 -10.712 1 98.92 120 ALA B O 1
ATOM 3102 N N . ARG B 1 121 ? -5.845 -20.017 -9.494 1 98.79 121 ARG B N 1
ATOM 3103 C CA . ARG B 1 121 ? -5.427 -19.082 -8.455 1 98.79 121 ARG B CA 1
ATOM 3104 C C . ARG B 1 121 ? -3.984 -19.341 -8.033 1 98.79 121 ARG B C 1
ATOM 3106 O O . ARG B 1 121 ? -3.535 -20.489 -8.014 1 98.79 121 ARG B O 1
ATOM 3113 N N . VAL B 1 122 ? -3.278 -18.263 -7.726 1 98.77 122 VAL B N 1
ATOM 3114 C CA . VAL B 1 122 ? -1.937 -18.337 -7.156 1 98.77 122 VAL B CA 1
ATOM 3115 C C . VAL B 1 122 ? -1.783 -17.287 -6.058 1 98.77 122 VAL B C 1
ATOM 3117 O O . VAL B 1 122 ? -2.268 -16.161 -6.194 1 98.77 122 VAL B O 1
ATOM 3120 N N . ASP B 1 123 ? -1.222 -17.672 -4.989 1 97.52 123 ASP B N 1
ATOM 3121 C CA . ASP B 1 123 ? -1.095 -16.812 -3.816 1 97.52 123 ASP B CA 1
ATOM 3122 C C . ASP B 1 123 ? 0.301 -16.916 -3.208 1 97.52 123 ASP B C 1
ATOM 3124 O O . ASP B 1 123 ? 0.631 -17.914 -2.564 1 97.52 123 ASP B O 1
ATOM 3128 N N . ARG B 1 124 ? 1.128 -15.787 -3.367 1 96.24 124 ARG B N 1
ATOM 3129 C CA . ARG B 1 124 ? 2.449 -15.643 -2.763 1 96.24 124 ARG B CA 1
ATOM 3130 C C . ARG B 1 124 ? 3.359 -16.802 -3.154 1 96.24 124 ARG B C 1
ATOM 3132 O O . ARG B 1 124 ? 4.08 -17.344 -2.314 1 96.24 124 ARG B O 1
ATOM 3139 N N . THR B 1 125 ? 3.257 -17.204 -4.344 1 97.11 125 THR B N 1
ATOM 3140 C CA . THR B 1 125 ? 4.098 -18.229 -4.951 1 97.11 125 THR B CA 1
ATOM 3141 C C . THR B 1 125 ? 5.012 -17.622 -6.012 1 97.11 125 THR B C 1
ATOM 3143 O O . THR B 1 125 ? 6.196 -17.955 -6.083 1 97.11 125 THR B O 1
ATOM 3146 N N . LEU B 1 126 ? 4.5 -16.696 -6.765 1 98.3 126 LEU B N 1
ATOM 3147 C CA . LEU B 1 126 ? 5.21 -16.125 -7.904 1 98.3 126 LEU B CA 1
ATOM 3148 C C . LEU B 1 126 ? 6.472 -15.399 -7.451 1 98.3 126 LEU B C 1
ATOM 3150 O O . LEU B 1 126 ? 7.454 -15.33 -8.193 1 98.3 126 LEU B O 1
ATOM 3154 N N . GLN B 1 127 ? 6.491 -14.893 -6.242 1 96.99 127 GLN B N 1
ATOM 3155 C CA . GLN B 1 127 ? 7.66 -14.208 -5.698 1 96.99 127 GLN B CA 1
ATOM 3156 C C . GLN B 1 127 ? 8.867 -15.139 -5.645 1 96.99 127 GLN B C 1
ATOM 3158 O O . GLN B 1 127 ? 10.011 -14.68 -5.623 1 96.99 127 GLN B O 1
ATOM 3163 N N . HIS B 1 128 ? 8.646 -16.437 -5.734 1 94.77 128 HIS B N 1
ATOM 3164 C CA . HIS B 1 128 ? 9.703 -17.431 -5.585 1 94.77 128 HIS B CA 1
ATOM 3165 C C . HIS B 1 128 ? 10.073 -18.047 -6.931 1 94.77 128 HIS B C 1
ATOM 3167 O O . HIS B 1 128 ? 10.882 -18.976 -6.991 1 94.77 128 HIS B O 1
ATOM 3173 N N . ILE B 1 129 ? 9.459 -17.536 -7.971 1 94.19 129 ILE B N 1
ATOM 3174 C CA . ILE B 1 129 ? 9.64 -18.084 -9.31 1 94.19 129 ILE B CA 1
ATOM 3175 C C . ILE B 1 129 ? 10.434 -17.1 -10.167 1 94.19 129 ILE B C 1
ATOM 3177 O O . ILE B 1 129 ? 10.221 -15.888 -10.091 1 94.19 129 ILE B O 1
ATOM 3181 N N . ALA B 1 130 ? 11.282 -17.608 -11.017 1 92.94 130 ALA B N 1
ATOM 3182 C CA . ALA B 1 130 ? 12.178 -16.777 -11.815 1 92.94 130 ALA B CA 1
ATOM 3183 C C . ALA B 1 130 ? 11.425 -16.098 -12.957 1 92.94 130 ALA B C 1
ATOM 3185 O O . ALA B 1 130 ? 11.722 -14.955 -13.311 1 92.94 130 ALA B O 1
ATOM 3186 N N . GLN B 1 131 ? 10.491 -16.85 -13.496 1 96.5 131 GLN B N 1
ATOM 3187 C CA . GLN B 1 131 ? 9.734 -16.322 -14.626 1 96.5 131 GLN B CA 1
ATOM 3188 C C . GLN B 1 131 ? 8.235 -16.343 -14.343 1 96.5 131 GLN B C 1
ATOM 3190 O O . GLN B 1 131 ? 7.492 -17.109 -14.961 1 96.5 131 GLN B O 1
ATOM 3195 N N . PRO B 1 132 ? 7.807 -15.438 -13.533 1 97.94 132 PRO B N 1
ATOM 3196 C CA . PRO B 1 132 ? 6.399 -15.454 -13.131 1 97.94 132 PRO B CA 1
ATOM 3197 C C . PRO B 1 132 ? 5.449 -15.191 -14.297 1 97.94 132 PRO B C 1
ATOM 3199 O O . PRO B 1 132 ? 4.299 -15.637 -14.274 1 97.94 132 PRO B O 1
ATOM 3202 N N . GLN B 1 133 ? 5.906 -14.474 -15.332 1 98.2 133 GLN B N 1
ATOM 3203 C CA . GLN B 1 133 ? 5.062 -14.208 -16.492 1 98.2 133 GLN B CA 1
ATOM 3204 C C . GLN B 1 133 ? 4.658 -15.505 -17.187 1 98.2 133 GLN B C 1
ATOM 3206 O O . GLN B 1 133 ? 3.55 -15.612 -17.717 1 98.2 133 GLN B O 1
ATOM 3211 N N . LYS B 1 134 ? 5.518 -16.521 -17.164 1 98.63 134 LYS B N 1
ATOM 3212 C CA . LYS B 1 134 ? 5.198 -17.818 -17.754 1 98.63 134 LYS B CA 1
ATOM 3213 C C . LYS B 1 134 ? 4.12 -18.538 -16.948 1 98.63 134 LYS B C 1
ATOM 3215 O O . LYS B 1 134 ? 3.246 -19.194 -17.518 1 98.63 134 LYS B O 1
ATOM 3220 N N . ALA B 1 135 ? 4.249 -18.408 -15.662 1 98.69 135 ALA B N 1
ATOM 3221 C CA . ALA B 1 135 ? 3.243 -19.029 -14.806 1 98.69 135 ALA B CA 1
ATOM 3222 C C . ALA B 1 135 ? 1.86 -18.438 -15.065 1 98.69 135 ALA B C 1
ATOM 3224 O O . ALA B 1 135 ? 0.872 -19.169 -15.155 1 98.69 135 ALA B O 1
ATOM 3225 N N . ILE B 1 136 ? 1.774 -17.142 -15.206 1 98.88 136 ILE B N 1
ATOM 3226 C CA . ILE B 1 136 ? 0.504 -16.474 -15.467 1 98.88 136 ILE B CA 1
ATOM 3227 C C . ILE B 1 136 ? -0.033 -16.902 -16.831 1 98.88 136 ILE B C 1
ATOM 3229 O O . ILE B 1 136 ? -1.229 -17.162 -16.981 1 98.88 136 ILE B O 1
ATOM 3233 N N . ALA B 1 137 ? 0.839 -17.032 -17.796 1 98.82 137 ALA B N 1
ATOM 3234 C CA . ALA B 1 137 ? 0.442 -17.478 -19.129 1 98.82 137 ALA B CA 1
ATOM 3235 C C . ALA B 1 137 ? -0.113 -18.899 -19.089 1 98.82 137 ALA B C 1
ATOM 3237 O O . ALA B 1 137 ? -1.111 -19.201 -19.749 1 98.82 137 ALA B O 1
ATOM 3238 N N . GLU B 1 138 ? 0.548 -19.737 -18.331 1 98.86 138 GLU B N 1
ATOM 3239 C CA . GLU B 1 138 ? 0.081 -21.113 -18.187 1 98.86 138 GLU B CA 1
ATOM 3240 C C . GLU B 1 138 ? -1.281 -21.164 -17.5 1 98.86 138 GLU B C 1
ATOM 3242 O O . GLU B 1 138 ? -2.159 -21.926 -17.909 1 98.86 138 GLU B O 1
ATOM 3247 N N . MET B 1 139 ? -1.457 -20.375 -16.494 1 98.9 139 MET B N 1
ATOM 3248 C CA . MET B 1 139 ? -2.751 -20.322 -15.819 1 98.9 139 MET B CA 1
ATOM 3249 C C . MET B 1 139 ? -3.849 -19.879 -16.78 1 98.9 139 MET B C 1
ATOM 3251 O O . MET B 1 139 ? -4.936 -20.458 -16.797 1 98.9 139 MET B O 1
ATOM 3255 N N . ALA B 1 140 ? -3.556 -18.861 -17.543 1 98.86 140 ALA B N 1
ATOM 3256 C CA . ALA B 1 140 ? -4.522 -18.39 -18.533 1 98.86 140 ALA B CA 1
ATOM 3257 C C . ALA B 1 140 ? -4.826 -19.475 -19.562 1 98.86 140 ALA B C 1
ATOM 3259 O O . ALA B 1 140 ? -5.978 -19.647 -19.969 1 98.86 140 ALA B O 1
ATOM 3260 N N . ARG B 1 141 ? -3.775 -20.201 -19.966 1 98.77 141 ARG B N 1
ATOM 3261 C CA . ARG B 1 141 ? -3.931 -21.246 -20.972 1 98.77 141 ARG B CA 1
ATOM 3262 C C . ARG B 1 141 ? -4.883 -22.335 -20.487 1 98.77 141 ARG B C 1
ATOM 3264 O O . ARG B 1 141 ? -5.747 -22.791 -21.238 1 98.77 141 ARG B O 1
ATOM 3271 N N . VAL B 1 142 ? -4.795 -22.72 -19.244 1 98.81 142 VAL B N 1
ATOM 3272 C CA . VAL B 1 142 ? -5.483 -23.914 -18.765 1 98.81 142 VAL B CA 1
ATOM 3273 C C . VAL B 1 142 ? -6.889 -23.547 -18.297 1 98.81 142 VAL B C 1
ATOM 3275 O O . VAL B 1 142 ? -7.716 -24.427 -18.046 1 98.81 142 VAL B O 1
ATOM 3278 N N . VAL B 1 143 ? -7.21 -22.265 -18.184 1 98.84 143 VAL B N 1
ATOM 3279 C CA . VAL B 1 143 ? -8.536 -21.823 -17.765 1 98.84 143 VAL B CA 1
ATOM 3280 C C . VAL B 1 143 ? -9.456 -21.727 -18.979 1 98.84 143 VAL B C 1
ATOM 3282 O O . VAL B 1 143 ? -9.027 -21.318 -20.061 1 98.84 143 VAL B O 1
ATOM 3285 N N . GLN B 1 144 ? -10.65 -22.085 -18.796 1 98.57 144 GLN B N 1
ATOM 3286 C CA . GLN B 1 144 ? -11.65 -22.037 -19.857 1 98.57 144 GLN B CA 1
ATOM 3287 C C . GLN B 1 144 ? -12.002 -20.597 -20.216 1 98.57 144 GLN B C 1
ATOM 3289 O O . GLN B 1 144 ? -11.732 -19.675 -19.443 1 98.57 144 GLN B O 1
ATOM 3294 N N . SER B 1 145 ? -12.638 -20.471 -21.383 1 98.31 145 SER B N 1
ATOM 3295 C CA . SER B 1 145 ? -13.21 -19.173 -21.724 1 98.31 145 SER B CA 1
ATOM 3296 C C . SER B 1 145 ? -14.198 -18.707 -20.66 1 98.31 145 SER B C 1
ATOM 3298 O O . SER B 1 145 ? -14.983 -19.504 -20.143 1 98.31 145 SER B O 1
ATOM 3300 N N . ASN B 1 146 ? -14.121 -17.473 -20.373 1 98.15 146 ASN B N 1
ATOM 3301 C CA . ASN B 1 146 ? -14.946 -16.808 -19.37 1 98.15 146 ASN B CA 1
ATOM 3302 C C . ASN B 1 146 ? -14.556 -17.227 -17.956 1 98.15 146 ASN B C 1
ATOM 3304 O O . ASN B 1 146 ? -15.21 -16.84 -16.986 1 98.15 146 ASN B O 1
ATOM 3308 N N . GLY B 1 147 ? -13.53 -18.053 -17.853 1 98.65 147 GLY B N 1
ATOM 3309 C CA . GLY B 1 147 ? -12.991 -18.383 -16.543 1 98.65 147 GLY B CA 1
ATOM 3310 C C . GLY B 1 147 ? -12.106 -17.293 -15.97 1 98.65 147 GLY B C 1
ATOM 3311 O O . GLY B 1 147 ? -11.787 -16.32 -16.657 1 98.65 147 GLY B O 1
ATOM 3312 N N . TRP B 1 148 ? -11.72 -17.471 -14.727 1 98.81 148 TRP B N 1
ATOM 3313 C CA . TRP B 1 148 ? -11.012 -16.406 -14.025 1 98.81 148 TRP B CA 1
ATOM 3314 C C . TRP B 1 148 ? -9.618 -16.862 -13.607 1 98.81 148 TRP B C 1
ATOM 3316 O O . TRP B 1 148 ? -9.435 -18.002 -13.174 1 98.81 148 TRP B O 1
ATOM 3326 N N . VAL B 1 149 ? -8.677 -15.986 -13.766 1 98.94 149 VAL B N 1
ATOM 3327 C CA . VAL B 1 149 ? -7.342 -16.108 -13.19 1 98.94 149 VAL B CA 1
ATOM 3328 C C . VAL B 1 149 ? -7.167 -15.084 -12.07 1 98.94 149 VAL B C 1
ATOM 3330 O O . VAL B 1 149 ? -7.461 -13.9 -12.251 1 98.94 149 VAL B O 1
ATOM 3333 N N . VAL B 1 150 ? -6.743 -15.545 -10.892 1 98.94 150 VAL B N 1
ATOM 3334 C CA . VAL B 1 150 ? -6.606 -14.683 -9.722 1 98.94 150 VAL B CA 1
ATOM 3335 C C . VAL B 1 150 ? -5.212 -14.846 -9.121 1 98.94 150 VAL B C 1
ATOM 3337 O O . VAL B 1 150 ? -4.728 -15.968 -8.954 1 98.94 150 VAL B O 1
ATOM 3340 N N . ALA B 1 151 ? -4.518 -13.763 -8.864 1 98.92 151 ALA B N 1
ATOM 3341 C CA . ALA B 1 151 ? -3.195 -13.78 -8.246 1 98.92 151 ALA B CA 1
ATOM 3342 C C . ALA B 1 151 ? -3.109 -12.769 -7.106 1 98.92 151 ALA B C 1
ATOM 3344 O O . ALA B 1 151 ? -3.673 -11.676 -7.194 1 98.92 151 ALA B O 1
ATOM 3345 N N . PHE B 1 152 ? -2.487 -13.118 -6.075 1 98.67 152 PHE B N 1
ATOM 3346 C CA . PHE B 1 152 ? -2.168 -12.234 -4.96 1 98.67 152 PHE B CA 1
ATOM 3347 C C . PHE B 1 152 ? -0.686 -12.311 -4.615 1 98.67 152 PHE B C 1
ATOM 3349 O O . PHE B 1 152 ? -0.199 -13.355 -4.176 1 98.67 152 PHE B O 1
ATOM 3356 N N . GLU B 1 153 ? 0.045 -11.22 -4.766 1 98.62 153 GLU B N 1
ATOM 3357 C CA . GLU B 1 153 ? 1.49 -11.196 -4.565 1 98.62 153 GLU B CA 1
ATOM 3358 C C . GLU B 1 153 ? 1.94 -9.874 -3.95 1 98.62 153 GLU B C 1
ATOM 3360 O O . GLU B 1 153 ? 1.454 -8.808 -4.333 1 98.62 153 GLU B O 1
ATOM 3365 N N . PRO B 1 154 ? 2.853 -9.947 -3.092 1 97.83 154 PRO B N 1
ATOM 3366 C CA . PRO B 1 154 ? 3.432 -8.706 -2.572 1 97.83 154 PRO B CA 1
ATOM 3367 C C . PRO B 1 154 ? 4.372 -8.032 -3.568 1 97.83 154 PRO B C 1
ATOM 3369 O O . PRO B 1 154 ? 4.859 -8.679 -4.499 1 97.83 154 PRO B O 1
ATOM 3372 N N . ASP B 1 155 ? 4.507 -6.787 -3.497 1 98.49 155 ASP B N 1
ATOM 3373 C CA . ASP B 1 155 ? 5.678 -6.057 -3.973 1 98.49 155 ASP B CA 1
ATOM 3374 C C . ASP B 1 155 ? 6.567 -5.628 -2.808 1 98.49 155 ASP B C 1
ATOM 3376 O O . ASP B 1 155 ? 6.231 -4.696 -2.074 1 98.49 155 ASP B O 1
ATOM 3380 N N . TRP B 1 156 ? 7.685 -6.257 -2.675 1 97.71 156 TRP B N 1
ATOM 3381 C CA . TRP B 1 156 ? 8.486 -6.106 -1.464 1 97.71 156 TRP B CA 1
ATOM 3382 C C . TRP B 1 156 ? 9.212 -4.765 -1.455 1 97.71 156 TRP B C 1
ATOM 3384 O O . TRP B 1 156 ? 9.767 -4.359 -0.431 1 97.71 156 TRP B O 1
ATOM 3394 N N . GLU B 1 157 ? 9.175 -4.073 -2.545 1 97.47 157 GLU B N 1
ATOM 3395 C CA . GLU B 1 157 ? 9.735 -2.725 -2.551 1 97.47 157 GLU B CA 1
ATOM 3396 C C . GLU B 1 157 ? 8.828 -1.747 -1.809 1 97.47 157 GLU B C 1
ATOM 3398 O O . GLU B 1 157 ? 9.24 -0.629 -1.493 1 97.47 157 GLU B O 1
ATOM 3403 N N . THR B 1 158 ? 7.662 -2.172 -1.468 1 98.5 158 THR B N 1
ATOM 3404 C CA . THR B 1 158 ? 6.731 -1.303 -0.755 1 98.5 158 THR B CA 1
ATOM 3405 C C . THR B 1 158 ? 6.921 -1.431 0.754 1 98.5 158 THR B C 1
ATOM 3407 O O . THR B 1 158 ? 6.255 -0.741 1.529 1 98.5 158 THR B O 1
ATOM 3410 N N . LEU B 1 159 ? 7.794 -2.281 1.21 1 98.38 159 LEU B N 1
ATOM 3411 C CA . LEU B 1 159 ? 8.024 -2.48 2.637 1 98.38 159 LEU B CA 1
ATOM 3412 C C . LEU B 1 159 ? 8.613 -1.225 3.272 1 98.38 159 LEU B C 1
ATOM 3414 O O . LEU B 1 159 ? 9.668 -0.746 2.848 1 98.38 159 LEU B O 1
ATOM 3418 N N . VAL B 1 160 ? 7.959 -0.729 4.252 1 98.31 160 VAL B N 1
ATOM 3419 C CA . VAL B 1 160 ? 8.451 0.415 5.013 1 98.31 160 VAL B CA 1
ATOM 3420 C C . VAL B 1 160 ? 8.521 0.058 6.496 1 98.31 160 VAL B C 1
ATOM 3422 O O . VAL B 1 160 ? 7.667 -0.672 7.006 1 98.31 160 VAL B O 1
ATOM 3425 N N . ILE B 1 161 ? 9.525 0.515 7.106 1 97.86 161 ILE B N 1
ATOM 3426 C CA . ILE B 1 161 ? 9.746 0.331 8.536 1 97.86 161 ILE B CA 1
A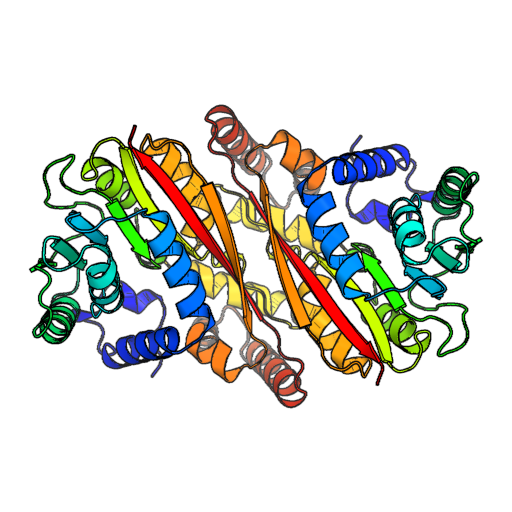TOM 3427 C C . ILE B 1 161 ? 10.044 1.678 9.19 1 97.86 161 ILE B C 1
ATOM 3429 O O . ILE B 1 161 ? 10.89 2.435 8.708 1 97.86 161 ILE B O 1
ATOM 3433 N N . ASP B 1 162 ? 9.324 1.954 10.179 1 94.87 162 ASP B N 1
ATOM 3434 C CA . ASP B 1 162 ? 9.58 3.195 10.903 1 94.87 162 ASP B CA 1
ATOM 3435 C C . ASP B 1 162 ? 10.979 3.196 11.515 1 94.87 162 ASP B C 1
ATOM 3437 O O . ASP B 1 162 ? 11.313 2.318 12.314 1 94.87 162 ASP B O 1
ATOM 3441 N N . SER B 1 163 ? 11.76 4.038 11.12 1 93.46 163 SER B N 1
ATOM 3442 C CA . SER B 1 163 ? 13.116 4.226 11.627 1 93.46 163 SER B CA 1
ATOM 3443 C C . SER B 1 163 ? 13.674 5.586 11.224 1 93.46 163 SER B C 1
ATOM 3445 O O . SER B 1 163 ? 13.375 6.089 10.139 1 93.46 163 SER B O 1
ATOM 3447 N N . ASP B 1 164 ? 14.49 6.151 12.073 1 91.38 164 ASP B N 1
ATOM 3448 C CA . ASP B 1 164 ? 15.139 7.42 11.759 1 91.38 164 ASP B CA 1
ATOM 3449 C C . ASP B 1 164 ? 16.435 7.197 10.982 1 91.38 164 ASP B C 1
ATOM 3451 O O . ASP B 1 164 ? 17.05 8.152 10.503 1 91.38 164 ASP B O 1
ATOM 3455 N N . GLN B 1 165 ? 16.848 5.96 10.895 1 94.47 165 GLN B N 1
ATOM 3456 C CA . GLN B 1 165 ? 18.047 5.624 10.135 1 94.47 165 GLN B CA 1
ATOM 3457 C C . GLN B 1 165 ? 17.7 5.249 8.698 1 94.47 165 GLN B C 1
ATOM 3459 O O . GLN B 1 165 ? 17.732 4.071 8.333 1 94.47 165 GLN B O 1
ATOM 3464 N N . ARG B 1 166 ? 17.556 6.19 7.93 1 94.59 166 ARG B N 1
ATOM 3465 C CA . ARG B 1 166 ? 16.992 6.024 6.595 1 94.59 166 ARG B CA 1
ATOM 3466 C C . ARG B 1 166 ? 17.888 5.147 5.727 1 94.59 166 ARG B C 1
ATOM 3468 O O . ARG B 1 166 ? 17.41 4.219 5.072 1 94.59 166 ARG B O 1
ATOM 3475 N N . GLY B 1 167 ? 19.215 5.491 5.725 1 94.32 167 GLY B N 1
ATOM 3476 C CA . GLY B 1 167 ? 20.143 4.734 4.9 1 94.32 167 GLY B CA 1
ATOM 3477 C C . GLY B 1 167 ? 20.196 3.261 5.259 1 94.32 167 GLY B C 1
ATOM 3478 O O . GLY B 1 167 ? 20.153 2.4 4.378 1 94.32 167 GLY B O 1
ATOM 3479 N N . VAL B 1 168 ? 20.231 2.97 6.53 1 96.02 168 VAL B N 1
ATOM 3480 C CA . VAL B 1 168 ? 20.296 1.594 7.011 1 96.02 168 VAL B CA 1
ATOM 3481 C C . VAL B 1 168 ? 18.986 0.874 6.698 1 96.02 168 VAL B C 1
ATOM 3483 O O . VAL B 1 168 ? 18.994 -0.272 6.242 1 96.02 168 VAL B O 1
ATOM 3486 N N . THR B 1 169 ? 17.904 1.545 6.918 1 96.89 169 THR B N 1
ATOM 3487 C CA . THR B 1 169 ? 16.592 0.956 6.675 1 96.89 169 THR B CA 1
ATOM 3488 C C . THR B 1 169 ? 16.421 0.604 5.2 1 96.89 169 THR B C 1
ATOM 3490 O O . THR B 1 169 ? 15.965 -0.491 4.867 1 96.89 169 THR B O 1
ATOM 3493 N N . ARG B 1 170 ? 16.831 1.537 4.298 1 95.77 170 ARG B N 1
ATOM 3494 C CA . ARG B 1 170 ? 16.763 1.268 2.865 1 95.77 170 ARG B CA 1
ATOM 3495 C C . ARG B 1 170 ? 17.607 0.052 2.496 1 95.77 170 ARG B C 1
ATOM 3497 O O . ARG B 1 170 ? 17.188 -0.779 1.688 1 95.77 170 ARG B O 1
ATOM 3504 N N . ALA B 1 171 ? 18.785 0.001 3.073 1 94.58 171 ALA B N 1
ATOM 3505 C CA . ALA B 1 171 ? 19.66 -1.131 2.781 1 94.58 171 ALA B CA 1
ATOM 3506 C C . ALA B 1 171 ? 19.013 -2.447 3.202 1 94.58 171 ALA B C 1
ATOM 3508 O O . ALA B 1 171 ? 19.072 -3.438 2.469 1 94.58 171 ALA B O 1
ATOM 3509 N N . ILE B 1 172 ? 18.369 -2.424 4.308 1 95.1 172 ILE B N 1
ATOM 3510 C CA . ILE B 1 172 ? 17.744 -3.626 4.851 1 95.1 172 ILE B CA 1
ATOM 3511 C C . ILE B 1 172 ? 16.552 -4.024 3.984 1 95.1 172 ILE B C 1
ATOM 3513 O O . ILE B 1 172 ? 16.425 -5.185 3.587 1 95.1 172 ILE B O 1
ATOM 3517 N N . THR B 1 173 ? 15.703 -3.085 3.653 1 96.57 173 THR B N 1
ATOM 3518 C CA . THR B 1 173 ? 14.502 -3.402 2.889 1 96.57 173 THR B CA 1
ATOM 3519 C C . THR B 1 173 ? 14.858 -3.778 1.453 1 96.57 173 THR B C 1
ATOM 3521 O O . THR B 1 173 ? 14.23 -4.659 0.862 1 96.57 173 THR B O 1
ATOM 3524 N N . ASN B 1 174 ? 15.91 -3.103 0.892 1 95.1 174 ASN B N 1
ATOM 3525 C CA . ASN B 1 174 ? 16.385 -3.489 -0.433 1 95.1 174 ASN B CA 1
ATOM 3526 C C . ASN B 1 174 ? 16.943 -4.909 -0.437 1 95.1 174 ASN B C 1
ATOM 3528 O O . ASN B 1 174 ? 16.692 -5.677 -1.367 1 95.1 174 ASN B O 1
ATOM 3532 N N . PHE B 1 175 ? 17.716 -5.167 0.582 1 93.97 175 PHE B N 1
ATOM 3533 C CA . PHE B 1 175 ? 18.27 -6.511 0.694 1 93.97 175 PHE B CA 1
ATOM 3534 C C . PHE B 1 175 ? 17.159 -7.55 0.781 1 93.97 175 PHE B C 1
ATOM 3536 O O . PHE B 1 175 ? 17.208 -8.579 0.103 1 93.97 175 PHE B O 1
ATOM 3543 N N . TRP B 1 176 ? 16.186 -7.286 1.586 1 94.36 176 TRP B N 1
ATOM 3544 C CA . TRP B 1 176 ? 15.033 -8.172 1.712 1 94.36 176 TRP B CA 1
ATOM 3545 C C . TRP B 1 176 ? 14.369 -8.398 0.358 1 94.36 176 TRP B C 1
ATOM 3547 O O . TRP B 1 176 ? 14.187 -9.541 -0.068 1 94.36 176 TRP B O 1
ATOM 3557 N N . CYS B 1 177 ? 14.052 -7.38 -0.331 1 95.86 177 CYS B N 1
ATOM 3558 C CA . CYS B 1 177 ? 13.381 -7.427 -1.625 1 95.86 177 CYS B CA 1
ATOM 3559 C C . CYS B 1 177 ? 14.205 -8.211 -2.639 1 95.86 177 CYS B C 1
ATOM 3561 O O . CYS B 1 177 ? 13.666 -9.035 -3.379 1 95.86 177 CYS B O 1
ATOM 3563 N N . ASP B 1 178 ? 15.521 -8.003 -2.56 1 94.68 178 ASP B N 1
ATOM 3564 C CA . ASP B 1 178 ? 16.399 -8.55 -3.59 1 94.68 178 ASP B CA 1
ATOM 3565 C C . ASP B 1 178 ? 16.719 -10.017 -3.317 1 94.68 178 ASP B C 1
ATOM 3567 O O . ASP B 1 178 ? 17.325 -10.692 -4.152 1 94.68 178 ASP B O 1
ATOM 3571 N N . ASN B 1 179 ? 16.273 -10.495 -2.223 1 92.16 179 ASN B N 1
ATOM 3572 C CA . ASN B 1 179 ? 16.514 -11.901 -1.917 1 92.16 179 ASN B CA 1
ATOM 3573 C C . ASN B 1 179 ? 15.382 -12.788 -2.426 1 92.16 179 ASN B C 1
ATOM 3575 O O . ASN B 1 179 ? 15.44 -14.012 -2.297 1 92.16 179 ASN B O 1
ATOM 3579 N N . PHE B 1 180 ? 14.404 -12.239 -3.027 1 94.07 180 PHE B N 1
ATOM 3580 C CA . PHE B 1 180 ? 13.381 -12.972 -3.764 1 94.07 180 PHE B CA 1
ATOM 3581 C C . PHE B 1 180 ? 13.7 -12.996 -5.254 1 94.07 180 PHE B C 1
ATOM 3583 O O . PHE B 1 180 ? 14.083 -11.975 -5.828 1 94.07 180 PHE B O 1
ATOM 3590 N N . PRO B 1 181 ? 13.552 -14.132 -5.836 1 94.65 181 PRO B N 1
ATOM 3591 C CA . PRO B 1 181 ? 13.73 -14.156 -7.289 1 94.65 181 PRO B CA 1
ATOM 3592 C C . PRO B 1 181 ? 12.857 -13.13 -8.008 1 94.65 181 PRO B C 1
ATOM 3594 O O . PRO B 1 181 ? 13.288 -12.531 -8.997 1 94.65 181 PRO B O 1
ATOM 3597 N N . SER B 1 182 ? 11.695 -12.901 -7.484 1 96.61 182 SER B N 1
ATOM 3598 C CA . SER B 1 182 ? 10.761 -11.949 -8.078 1 96.61 182 SER B CA 1
ATOM 3599 C C . SER B 1 182 ? 10.115 -11.07 -7.012 1 96.61 182 SER B C 1
ATOM 3601 O O . SER B 1 182 ? 8.888 -11.021 -6.901 1 96.61 182 SER B O 1
ATOM 3603 N N . GLY B 1 183 ? 10.974 -10.28 -6.355 1 96.81 183 GLY B N 1
ATOM 3604 C CA . GLY B 1 183 ? 10.526 -9.447 -5.25 1 96.81 183 GLY B CA 1
ATOM 3605 C C . GLY B 1 183 ? 9.624 -8.31 -5.688 1 96.81 183 GLY B C 1
ATOM 3606 O O . GLY B 1 183 ? 8.905 -7.73 -4.871 1 96.81 183 GLY B O 1
ATOM 3607 N N . TRP B 1 184 ? 9.584 -8.014 -7.056 1 97.84 184 TRP B N 1
ATOM 3608 C CA . TRP B 1 184 ? 8.788 -6.92 -7.605 1 97.84 184 TRP B CA 1
ATOM 3609 C C . TRP B 1 184 ? 7.525 -7.449 -8.276 1 97.84 184 TRP B C 1
ATOM 3611 O O . TRP B 1 184 ? 6.806 -6.699 -8.94 1 97.84 184 TRP B O 1
ATOM 3621 N N . VAL B 1 185 ? 7.171 -8.649 -8.066 1 98.17 185 VAL B N 1
ATOM 3622 C CA . VAL B 1 185 ? 6.194 -9.304 -8.929 1 98.17 185 VAL B CA 1
ATOM 3623 C C . VAL B 1 185 ? 4.819 -8.67 -8.728 1 98.17 185 VAL B C 1
ATOM 3625 O O . VAL B 1 185 ? 4.011 -8.618 -9.658 1 98.17 185 VAL B O 1
ATOM 3628 N N . GLY B 1 186 ? 4.523 -8.186 -7.554 1 98.57 186 GLY B N 1
ATOM 3629 C CA . GLY B 1 186 ? 3.23 -7.56 -7.328 1 98.57 186 GLY B CA 1
ATOM 3630 C C . GLY B 1 186 ? 2.892 -6.5 -8.359 1 98.57 186 GLY B C 1
ATOM 3631 O O . GLY B 1 186 ? 1.788 -6.491 -8.909 1 98.57 186 GLY B O 1
ATOM 3632 N N . ARG B 1 187 ? 3.842 -5.634 -8.701 1 98.5 187 ARG B N 1
ATOM 3633 C CA . ARG B 1 187 ? 3.583 -4.536 -9.626 1 98.5 187 ARG B CA 1
ATOM 3634 C C . ARG B 1 187 ? 3.526 -5.034 -11.066 1 98.5 187 ARG B C 1
ATOM 3636 O O . ARG B 1 187 ? 3.023 -4.338 -11.95 1 98.5 187 ARG B O 1
ATOM 3643 N N . TYR B 1 188 ? 3.999 -6.238 -11.321 1 98.25 188 TYR B N 1
ATOM 3644 C CA . TYR B 1 188 ? 4.067 -6.752 -12.685 1 98.25 188 TYR B CA 1
ATOM 3645 C C . TYR B 1 188 ? 2.8 -7.521 -13.041 1 98.25 188 TYR B C 1
ATOM 3647 O O . TYR B 1 188 ? 2.575 -7.851 -14.208 1 98.25 188 TYR B O 1
ATOM 3655 N N . LEU B 1 189 ? 1.986 -7.807 -12.072 1 98.73 189 LEU B N 1
ATOM 3656 C CA . LEU B 1 189 ? 0.833 -8.668 -12.314 1 98.73 189 LEU B CA 1
ATOM 3657 C C . LEU B 1 189 ? -0.073 -8.073 -13.387 1 98.73 189 LEU B C 1
ATOM 3659 O O . LEU B 1 189 ? -0.547 -8.789 -14.272 1 98.73 189 LEU B O 1
ATOM 3663 N N . PHE B 1 190 ? -0.301 -6.762 -13.286 1 98.56 190 PHE B N 1
ATOM 3664 C CA . PHE B 1 190 ? -1.173 -6.113 -14.259 1 98.56 190 PHE B CA 1
ATOM 3665 C C . PHE B 1 190 ? -0.677 -6.358 -15.679 1 98.56 190 PHE B C 1
ATOM 3667 O O . PHE B 1 190 ? -1.439 -6.801 -16.54 1 98.56 190 PHE B O 1
ATOM 3674 N N . LYS B 1 191 ? 0.534 -6.13 -15.848 1 98.13 191 LYS B N 1
ATOM 3675 C CA . LYS B 1 191 ? 1.162 -6.305 -17.155 1 98.13 191 LYS B CA 1
ATOM 3676 C C . LYS B 1 191 ? 1.121 -7.766 -17.593 1 98.13 191 LYS B C 1
ATOM 3678 O O . LYS B 1 191 ? 0.816 -8.064 -18.75 1 98.13 191 LYS B O 1
ATOM 3683 N N . TYR B 1 192 ? 1.45 -8.691 -16.714 1 98.64 192 TYR B N 1
ATOM 3684 C CA . TYR B 1 192 ? 1.481 -10.108 -17.057 1 98.64 192 TYR B CA 1
ATOM 3685 C C . TYR B 1 192 ? 0.091 -10.611 -17.427 1 98.64 192 TYR B C 1
ATOM 3687 O O . TYR B 1 192 ? -0.054 -11.458 -18.311 1 98.64 192 TYR B O 1
ATOM 3695 N N . PHE B 1 193 ? -0.945 -10.094 -16.753 1 98.83 193 PHE B N 1
ATOM 3696 C CA . PHE B 1 193 ? -2.315 -10.471 -17.081 1 98.83 193 PHE B CA 1
ATOM 3697 C C . PHE B 1 193 ? -2.693 -9.98 -18.473 1 98.83 193 PHE B C 1
ATOM 3699 O O . PHE B 1 193 ? -3.303 -10.716 -19.252 1 98.83 193 PHE B O 1
ATOM 3706 N N . ARG B 1 194 ? -2.294 -8.773 -18.781 1 98.29 194 ARG B N 1
ATOM 3707 C CA . ARG B 1 194 ? -2.548 -8.218 -20.106 1 98.29 194 ARG B CA 1
ATOM 3708 C C . ARG B 1 194 ? -1.837 -9.027 -21.185 1 98.29 194 ARG B C 1
ATOM 3710 O O . ARG B 1 194 ? -2.436 -9.376 -22.204 1 98.29 194 ARG B O 1
ATOM 3717 N N . GLN B 1 195 ? -0.624 -9.336 -20.893 1 98.34 195 GLN B N 1
ATOM 3718 C CA . GLN B 1 195 ? 0.198 -10.066 -21.852 1 98.34 195 GLN B CA 1
ATOM 3719 C C . GLN B 1 195 ? -0.339 -11.476 -22.076 1 98.34 195 GLN B C 1
ATOM 3721 O O . GLN B 1 195 ? -0.165 -12.048 -23.155 1 98.34 195 GLN B O 1
ATOM 3726 N N . ALA B 1 196 ? -0.967 -11.986 -21.067 1 98.63 196 ALA B N 1
ATOM 3727 C CA . ALA B 1 196 ? -1.536 -13.328 -21.159 1 98.63 196 ALA B CA 1
ATOM 3728 C C . ALA B 1 196 ? -2.881 -13.306 -21.88 1 98.63 196 ALA B C 1
ATOM 3730 O O . ALA B 1 196 ? -3.542 -14.34 -22.006 1 98.63 196 ALA B O 1
ATOM 3731 N N . GLY B 1 197 ? -3.366 -12.154 -22.286 1 98.25 197 GLY B N 1
ATOM 3732 C CA . GLY B 1 197 ? -4.588 -12.022 -23.064 1 98.25 197 GLY B CA 1
ATOM 3733 C C . GLY B 1 197 ? -5.839 -11.976 -22.207 1 98.25 197 GLY B C 1
ATOM 3734 O O . GLY B 1 197 ? -6.951 -12.131 -22.715 1 98.25 197 GLY B O 1
ATOM 3735 N N . LEU B 1 198 ? -5.674 -11.753 -20.933 1 98.71 198 LEU B N 1
ATOM 3736 C CA . LEU B 1 198 ? -6.828 -11.67 -20.044 1 98.71 198 LEU B CA 1
ATOM 3737 C C . LEU B 1 198 ? -7.518 -10.316 -20.175 1 98.71 198 LEU B C 1
ATOM 3739 O O . LEU B 1 198 ? -6.888 -9.328 -20.558 1 98.71 198 LEU B O 1
ATOM 3743 N N . THR B 1 199 ? -8.812 -10.304 -19.85 1 98.19 199 THR B N 1
ATOM 3744 C CA . THR B 1 199 ? -9.633 -9.1 -19.912 1 98.19 199 THR B CA 1
ATOM 3745 C C . THR B 1 199 ? -10.303 -8.833 -18.567 1 98.19 199 THR B C 1
ATOM 3747 O O . THR B 1 199 ? -10.137 -9.606 -17.621 1 98.19 199 THR B O 1
ATOM 3750 N N . ASP B 1 200 ? -10.994 -7.68 -18.521 1 97.85 200 ASP B N 1
ATOM 3751 C CA . ASP B 1 200 ? -11.671 -7.286 -17.289 1 97.85 200 ASP B CA 1
ATOM 3752 C C . ASP B 1 200 ? -10.721 -7.351 -16.095 1 97.85 200 ASP B C 1
ATOM 3754 O O . ASP B 1 200 ? -11.055 -7.93 -15.059 1 97.85 200 ASP B O 1
ATOM 3758 N N . ILE B 1 201 ? -9.54 -6.878 -16.337 1 98.56 201 ILE B N 1
ATOM 3759 C CA . ILE B 1 201 ? -8.5 -6.951 -15.316 1 98.56 201 ILE B CA 1
ATOM 3760 C C . ILE B 1 201 ? -8.768 -5.912 -14.231 1 98.56 201 ILE B C 1
ATOM 3762 O O . ILE B 1 201 ? -9.011 -4.74 -14.53 1 98.56 201 ILE B O 1
ATOM 3766 N N . ALA B 1 202 ? -8.791 -6.375 -12.977 1 98.03 202 ALA B N 1
ATOM 3767 C CA . ALA B 1 202 ? -8.923 -5.499 -11.816 1 98.03 202 ALA B CA 1
ATOM 3768 C C . ALA B 1 202 ? -7.763 -5.697 -10.844 1 98.03 202 ALA B C 1
ATOM 3770 O O . ALA B 1 202 ? -7.32 -6.826 -10.619 1 98.03 202 ALA B O 1
ATOM 3771 N N . VAL B 1 203 ? -7.243 -4.632 -10.319 1 98.33 203 VAL B N 1
ATOM 3772 C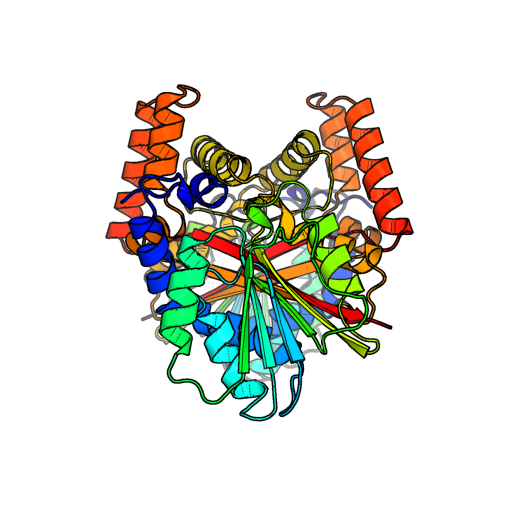 CA . VAL B 1 203 ? -6.173 -4.645 -9.326 1 98.33 203 VAL B CA 1
ATOM 3773 C C . VAL B 1 203 ? -6.69 -4.088 -8.002 1 98.33 203 VAL B C 1
ATOM 3775 O O . VAL B 1 203 ? -7.155 -2.948 -7.94 1 98.33 203 VAL B O 1
ATOM 3778 N N . ASP B 1 204 ? -6.661 -4.857 -6.983 1 97.65 204 ASP B N 1
ATOM 3779 C CA . ASP B 1 204 ? -7.035 -4.45 -5.632 1 97.65 204 ASP B CA 1
ATOM 3780 C C . ASP B 1 204 ? -5.837 -4.514 -4.687 1 97.65 204 ASP B C 1
ATOM 3782 O O . ASP B 1 204 ? -5.45 -5.595 -4.239 1 97.65 204 ASP B O 1
ATOM 3786 N N . PRO B 1 205 ? -5.314 -3.424 -4.333 1 98.05 205 PRO B N 1
ATOM 3787 C CA . PRO B 1 205 ? -4.191 -3.437 -3.393 1 98.05 205 PRO B CA 1
ATOM 3788 C C . PRO B 1 205 ? -4.628 -3.706 -1.955 1 98.05 205 PRO B C 1
ATOM 3790 O O . PRO B 1 205 ? -5.694 -3.248 -1.534 1 98.05 205 PRO B O 1
ATOM 3793 N N . ILE B 1 206 ? -3.894 -4.434 -1.278 1 97.59 206 ILE B N 1
ATOM 3794 C CA . ILE B 1 206 ? -4.069 -4.69 0.147 1 97.59 206 ILE B CA 1
ATOM 3795 C C . ILE B 1 206 ? -2.777 -4.363 0.892 1 97.59 206 ILE B C 1
ATOM 3797 O O . ILE B 1 206 ? -1.745 -4.999 0.666 1 97.59 206 ILE B O 1
ATOM 3801 N N . THR B 1 207 ? -2.832 -3.387 1.734 1 97.78 207 THR B N 1
ATOM 3802 C CA . THR B 1 207 ? -1.68 -2.998 2.539 1 97.78 207 THR B CA 1
ATOM 3803 C C . THR B 1 207 ? -1.809 -3.533 3.962 1 97.78 207 THR B C 1
ATOM 3805 O O . THR B 1 207 ? -2.818 -3.298 4.63 1 97.78 207 THR B O 1
ATOM 3808 N N . ILE B 1 208 ? -0.833 -4.176 4.377 1 95.45 208 ILE B N 1
ATOM 3809 C CA . ILE B 1 208 ? -0.786 -4.741 5.721 1 95.45 208 ILE B CA 1
ATOM 3810 C C . ILE B 1 208 ? 0.034 -3.832 6.634 1 95.45 208 ILE B C 1
ATOM 3812 O O . ILE B 1 208 ? 1.177 -3.494 6.319 1 95.45 208 ILE B O 1
ATOM 3816 N N . CYS B 1 209 ? -0.538 -3.479 7.719 1 96.64 209 CYS B N 1
ATOM 3817 C CA . CYS B 1 209 ? 0.137 -2.68 8.736 1 96.64 209 CYS B CA 1
ATOM 3818 C C . CYS B 1 209 ? 0.407 -3.507 9.988 1 96.64 209 CYS B C 1
ATOM 3820 O O . CYS B 1 209 ? -0.472 -4.23 10.461 1 96.64 209 CYS B O 1
ATOM 3822 N N . LEU B 1 210 ? 1.596 -3.45 10.453 1 95.78 210 LEU B N 1
ATOM 3823 C CA . LEU B 1 210 ? 1.999 -4.144 11.672 1 95.78 210 LEU B CA 1
ATOM 3824 C C . LEU B 1 210 ? 2.552 -3.162 12.699 1 95.78 210 LEU B C 1
ATOM 3826 O O . LEU B 1 210 ? 3.393 -2.322 12.371 1 95.78 210 LEU B O 1
ATOM 3830 N N . THR B 1 211 ? 2.101 -3.288 13.941 1 96.36 211 THR B N 1
ATOM 3831 C CA . THR B 1 211 ? 2.509 -2.339 14.972 1 96.36 211 THR B CA 1
ATOM 3832 C C . THR B 1 211 ? 3.239 -3.054 16.106 1 96.36 211 THR B C 1
ATOM 3834 O O . THR B 1 211 ? 3.523 -2.453 17.144 1 96.36 211 THR B O 1
ATOM 3837 N N . GLU B 1 212 ? 3.465 -4.303 15.967 1 94.45 212 GLU B N 1
ATOM 3838 C CA . GLU B 1 212 ? 4.259 -5.102 16.897 1 94.45 212 GLU B CA 1
ATOM 3839 C C . GLU B 1 212 ? 5.458 -5.734 16.196 1 94.45 212 GLU B C 1
ATOM 3841 O O . GLU B 1 212 ? 5.298 -6.453 15.208 1 94.45 212 GLU B O 1
ATOM 3846 N N . PHE B 1 213 ? 6.575 -5.558 16.752 1 94.91 213 PHE B N 1
ATOM 3847 C CA . PHE B 1 213 ? 7.797 -6.006 16.094 1 94.91 213 PHE B CA 1
ATOM 3848 C C . PHE B 1 213 ? 7.861 -7.528 16.05 1 94.91 213 PHE B C 1
ATOM 3850 O O . PHE B 1 213 ? 8.314 -8.108 15.061 1 94.91 213 PHE B O 1
ATOM 3857 N N . GLU B 1 214 ? 7.482 -8.148 17.076 1 91.73 214 GLU B N 1
ATOM 3858 C CA . GLU B 1 214 ? 7.538 -9.606 17.12 1 91.73 214 GLU B CA 1
ATOM 3859 C C . GLU B 1 214 ? 6.777 -10.224 15.951 1 91.73 214 GLU B C 1
ATOM 3861 O O . GLU B 1 214 ? 7.29 -11.114 15.27 1 91.73 214 GLU B O 1
ATOM 3866 N N . LEU B 1 215 ? 5.578 -9.747 15.78 1 91.29 215 LEU B N 1
ATOM 3867 C CA . LEU B 1 215 ? 4.772 -10.247 14.672 1 91.29 215 LEU B CA 1
ATOM 3868 C C . LEU B 1 215 ? 5.42 -9.914 13.333 1 91.29 215 LEU B C 1
ATOM 3870 O O . LEU B 1 215 ? 5.48 -10.761 12.439 1 91.29 215 LEU B O 1
ATOM 3874 N N . ALA B 1 216 ? 5.883 -8.687 13.205 1 93.69 216 ALA B N 1
ATOM 3875 C CA . ALA B 1 216 ? 6.563 -8.279 11.978 1 93.69 216 ALA B CA 1
ATOM 3876 C C . ALA B 1 216 ? 7.765 -9.175 11.694 1 93.69 216 ALA B C 1
ATOM 3878 O O . ALA B 1 216 ? 7.988 -9.583 10.552 1 93.69 216 ALA B O 1
ATOM 3879 N N . ASP B 1 217 ? 8.525 -9.463 12.673 1 92.46 217 ASP B N 1
ATOM 3880 C CA . ASP B 1 217 ? 9.727 -10.275 12.511 1 92.46 217 ASP B CA 1
ATOM 3881 C C . ASP B 1 217 ? 9.375 -11.701 12.094 1 92.46 217 ASP B C 1
ATOM 3883 O O . ASP B 1 217 ? 10.095 -12.318 11.306 1 92.46 217 ASP B O 1
ATOM 3887 N N . LYS B 1 218 ? 8.32 -12.188 12.592 1 87.12 218 LYS B N 1
ATOM 3888 C CA . LYS B 1 218 ? 7.878 -13.53 12.225 1 87.12 218 LYS B CA 1
ATOM 3889 C C . LYS B 1 218 ? 7.451 -13.587 10.761 1 87.12 218 LYS B C 1
ATOM 3891 O O . LYS B 1 218 ? 7.646 -14.602 10.09 1 87.12 218 LYS B O 1
ATOM 3896 N N . ILE B 1 219 ? 6.904 -12.522 10.322 1 87.98 219 ILE B N 1
ATOM 3897 C CA . ILE B 1 219 ? 6.358 -12.497 8.97 1 87.98 219 ILE B CA 1
ATOM 3898 C C . ILE B 1 219 ? 7.459 -12.137 7.975 1 87.98 219 ILE B C 1
ATOM 3900 O O . ILE B 1 219 ? 7.557 -12.739 6.903 1 87.98 219 ILE B O 1
ATOM 3904 N N . LEU B 1 220 ? 8.326 -11.205 8.426 1 90.03 220 LEU B N 1
ATOM 3905 C CA . LEU B 1 220 ? 9.254 -10.599 7.478 1 90.03 220 LEU B CA 1
ATOM 3906 C C . LEU B 1 220 ? 10.675 -11.105 7.709 1 90.03 220 LEU B C 1
ATOM 3908 O O . LEU B 1 220 ? 11.577 -10.815 6.92 1 90.03 220 LEU B O 1
ATOM 3912 N N . ASP B 1 221 ? 10.906 -11.802 8.788 1 88.14 221 ASP B N 1
ATOM 3913 C CA . ASP B 1 221 ? 12.222 -12.344 9.114 1 88.14 221 ASP B CA 1
ATOM 3914 C C . ASP B 1 221 ? 13.278 -11.243 9.14 1 88.14 221 ASP B C 1
ATOM 3916 O O . ASP B 1 221 ? 14.348 -11.386 8.544 1 88.14 221 ASP B O 1
ATOM 3920 N N . LEU B 1 222 ? 12.959 -10.15 9.7 1 87.97 222 LEU B N 1
ATOM 3921 C CA . LEU B 1 222 ? 13.823 -8.975 9.704 1 87.97 222 LEU B CA 1
ATOM 3922 C C . LEU B 1 222 ? 15.124 -9.259 10.448 1 87.97 222 LEU B C 1
ATOM 3924 O O . LEU B 1 222 ? 16.198 -8.841 10.011 1 87.97 222 LEU B O 1
ATOM 3928 N N . SER B 1 223 ? 15.044 -9.951 11.579 1 89.27 223 SER B N 1
ATOM 3929 C CA . SER B 1 223 ? 16.234 -10.27 12.362 1 89.27 223 SER B CA 1
ATOM 3930 C C . SER B 1 223 ? 17.229 -11.089 11.547 1 89.27 223 SER B C 1
ATOM 3932 O O . SER B 1 223 ? 18.427 -10.799 11.548 1 89.27 223 SER B O 1
ATOM 3934 N N . ARG B 1 224 ? 16.733 -12 10.823 1 88.18 224 ARG B N 1
ATOM 3935 C CA . ARG B 1 224 ? 17.597 -12.825 9.984 1 88.18 224 ARG B CA 1
ATOM 3936 C C . ARG B 1 224 ? 18.177 -12.012 8.831 1 88.18 224 ARG B C 1
ATOM 3938 O O . ARG B 1 224 ? 19.328 -12.216 8.439 1 88.18 224 ARG B O 1
ATOM 3945 N N . THR B 1 225 ? 17.365 -11.201 8.265 1 89.23 225 THR B N 1
ATOM 3946 C CA . THR B 1 225 ? 17.832 -10.322 7.199 1 89.23 225 THR B CA 1
ATOM 3947 C C . THR B 1 225 ? 19.016 -9.483 7.668 1 89.23 225 THR B C 1
ATOM 3949 O O . THR B 1 225 ? 20.033 -9.392 6.977 1 89.23 225 THR B O 1
ATOM 3952 N N . VAL B 1 226 ? 18.913 -8.954 8.813 1 89.97 226 VAL B N 1
ATOM 3953 C CA . VAL B 1 226 ? 19.971 -8.119 9.372 1 89.97 226 VAL B CA 1
ATOM 3954 C C . VAL B 1 226 ? 21.218 -8.964 9.624 1 89.97 226 VAL B C 1
ATOM 3956 O O . VAL B 1 226 ? 22.339 -8.519 9.365 1 89.97 226 VAL B O 1
ATOM 3959 N N . GLU B 1 227 ? 21.011 -10.134 10.124 1 88.83 227 GLU B N 1
ATOM 3960 C CA . GLU B 1 227 ? 22.131 -11.046 10.335 1 88.83 227 GLU B CA 1
ATOM 3961 C C . GLU B 1 227 ? 22.877 -11.314 9.031 1 88.83 227 GLU B C 1
ATOM 3963 O O . GLU B 1 227 ? 24.11 -11.294 9 1 88.83 227 GLU B O 1
ATOM 3968 N N . LYS B 1 228 ? 22.179 -11.565 7.979 1 89.65 228 LYS B N 1
ATOM 3969 C CA . LYS B 1 228 ? 22.783 -11.863 6.684 1 89.65 228 LYS B CA 1
ATOM 3970 C C . LYS B 1 228 ? 23.537 -10.654 6.138 1 89.65 228 LYS B C 1
ATOM 3972 O O . LYS B 1 228 ? 24.613 -10.798 5.554 1 89.65 228 LYS B O 1
ATOM 3977 N N . ILE B 1 229 ? 22.96 -9.496 6.31 1 90.98 229 ILE B N 1
ATOM 3978 C CA . ILE B 1 229 ? 23.61 -8.27 5.859 1 90.98 229 ILE B CA 1
ATOM 3979 C C . ILE B 1 229 ? 24.915 -8.066 6.625 1 90.98 229 ILE B C 1
ATOM 3981 O O . ILE B 1 229 ? 25.93 -7.677 6.042 1 90.98 229 ILE B O 1
ATOM 3985 N N . SER B 1 230 ? 24.838 -8.28 7.928 1 89.46 230 SER B N 1
ATOM 3986 C CA . SER B 1 230 ? 26.025 -8.148 8.765 1 89.46 230 SER B CA 1
ATOM 3987 C C . SER B 1 230 ? 27.149 -9.058 8.278 1 89.46 230 SER B C 1
ATOM 3989 O O . SER B 1 230 ? 28.314 -8.655 8.254 1 89.46 230 SER B O 1
ATOM 3991 N N . GLU B 1 231 ? 26.785 -10.211 7.826 1 89.85 231 GLU B N 1
ATOM 3992 C CA . GLU B 1 231 ? 27.752 -11.186 7.332 1 89.85 231 GLU B CA 1
ATOM 3993 C C . GLU B 1 231 ? 28.398 -10.714 6.033 1 89.85 231 GLU B C 1
ATOM 3995 O O . GLU B 1 231 ? 29.546 -11.058 5.744 1 89.85 231 GLU B O 1
ATOM 4000 N N . GLN B 1 232 ? 27.696 -9.936 5.251 1 88.75 232 GLN B N 1
ATOM 4001 C CA . GLN B 1 232 ? 28.201 -9.462 3.967 1 88.75 232 GLN B CA 1
ATOM 4002 C C . GLN B 1 232 ? 29.106 -8.247 4.147 1 88.75 232 GLN B C 1
ATOM 4004 O O . GLN B 1 232 ? 29.908 -7.928 3.266 1 88.75 232 GLN B O 1
ATOM 4009 N N . GLY B 1 233 ? 28.944 -7.562 5.251 1 85.85 233 GLY B N 1
ATOM 4010 C CA . GLY B 1 233 ? 29.823 -6.451 5.578 1 85.85 233 GLY B CA 1
ATOM 4011 C C . GLY B 1 233 ? 29.483 -5.179 4.825 1 85.85 233 GLY B C 1
ATOM 4012 O O . GLY B 1 233 ? 30.283 -4.242 4.785 1 85.85 233 GLY B O 1
ATOM 4013 N N . THR B 1 234 ? 28.392 -5.08 4.167 1 85.91 234 THR B N 1
ATOM 4014 C CA . THR B 1 234 ? 27.99 -3.912 3.391 1 85.91 234 THR B CA 1
ATOM 4015 C C . THR B 1 234 ? 27.543 -2.779 4.31 1 85.91 234 THR B C 1
ATOM 4017 O O . THR B 1 234 ? 27.605 -1.606 3.934 1 85.91 234 THR B O 1
ATOM 4020 N N . ILE B 1 235 ? 27.044 -3.16 5.558 1 91.78 235 ILE B N 1
ATOM 4021 C CA . ILE B 1 235 ? 26.669 -2.217 6.607 1 91.78 235 ILE B CA 1
ATOM 4022 C C . ILE B 1 235 ? 27.434 -2.539 7.888 1 91.78 235 ILE B C 1
ATOM 4024 O O . ILE B 1 235 ? 27.607 -3.709 8.238 1 91.78 235 ILE B O 1
ATOM 4028 N N . SER B 1 236 ? 27.874 -1.54 8.502 1 92.6 236 SER B N 1
ATOM 4029 C CA . SER B 1 236 ? 28.659 -1.771 9.711 1 92.6 236 SER B CA 1
ATOM 4030 C C . SER B 1 236 ? 27.82 -2.438 10.796 1 92.6 236 SER B C 1
ATOM 4032 O O . SER B 1 236 ? 26.623 -2.168 10.915 1 92.6 236 SER B O 1
ATOM 4034 N N . GLN B 1 237 ? 28.479 -3.247 11.536 1 91.7 237 GLN B N 1
ATOM 4035 C CA . GLN B 1 237 ? 27.811 -3.902 12.656 1 91.7 237 GLN B CA 1
ATOM 4036 C C . GLN B 1 237 ? 27.25 -2.877 13.637 1 91.7 237 GLN B C 1
ATOM 4038 O O . GLN B 1 237 ? 26.179 -3.082 14.212 1 91.7 237 GLN B O 1
ATOM 4043 N N . ASN B 1 238 ? 27.97 -1.867 13.816 1 93.39 238 ASN B N 1
ATOM 4044 C CA . ASN B 1 238 ? 27.52 -0.807 14.712 1 93.39 238 ASN B CA 1
ATOM 4045 C C . ASN B 1 238 ? 26.218 -0.177 14.225 1 93.39 238 ASN B C 1
ATOM 4047 O O . ASN B 1 238 ? 25.3 0.05 15.015 1 93.39 238 ASN B O 1
ATOM 4051 N N . ASP B 1 239 ? 26.161 0.059 12.934 1 94.88 239 ASP B N 1
ATOM 4052 C CA . ASP B 1 239 ? 24.952 0.653 12.371 1 94.88 239 ASP B CA 1
ATOM 4053 C C . ASP B 1 239 ? 23.757 -0.286 12.523 1 94.88 239 ASP B C 1
ATOM 4055 O O . ASP B 1 239 ? 22.653 0.155 12.85 1 94.88 239 ASP B O 1
ATOM 4059 N N . LEU B 1 240 ? 23.989 -1.492 12.348 1 95.18 240 LEU B N 1
ATOM 4060 C CA . LEU B 1 240 ? 22.924 -2.483 12.463 1 95.18 240 LEU B CA 1
ATOM 4061 C C . LEU B 1 240 ? 22.463 -2.619 13.91 1 95.18 240 LEU B C 1
ATOM 4063 O O . LEU B 1 240 ? 21.264 -2.733 14.175 1 95.18 240 LEU B O 1
ATOM 4067 N N . THR B 1 241 ? 23.378 -2.601 14.819 1 93.65 241 THR B N 1
ATOM 4068 C CA . THR B 1 241 ? 23.051 -2.678 16.238 1 93.65 241 THR B CA 1
ATOM 4069 C C . THR B 1 241 ? 22.226 -1.468 16.67 1 93.65 241 THR B C 1
ATOM 4071 O O . THR B 1 241 ? 21.23 -1.612 17.381 1 93.65 241 THR B O 1
ATOM 4074 N N . LEU B 1 242 ? 22.663 -0.334 16.217 1 94.67 242 LEU B N 1
ATOM 4075 C CA . LEU B 1 242 ? 21.934 0.887 16.544 1 94.67 242 LEU B CA 1
ATOM 4076 C C . LEU B 1 242 ? 20.529 0.857 15.951 1 94.67 242 LEU B C 1
ATOM 4078 O O . LEU B 1 242 ? 19.573 1.309 16.584 1 94.67 242 LEU B O 1
ATOM 4082 N N . TRP B 1 243 ? 20.455 0.353 14.767 1 95.42 243 TRP B N 1
ATOM 4083 C CA . TRP B 1 243 ? 19.162 0.238 14.101 1 95.42 243 TRP B CA 1
ATOM 4084 C C . TRP B 1 243 ? 18.219 -0.659 14.895 1 95.42 243 TRP B C 1
ATOM 4086 O O . TRP B 1 243 ? 17.081 -0.276 15.179 1 95.42 243 TRP B O 1
ATOM 4096 N N . PHE B 1 244 ? 18.647 -1.774 15.336 1 93.9 244 PHE B N 1
ATOM 4097 C CA . PHE B 1 244 ? 17.823 -2.712 16.089 1 93.9 244 PHE B CA 1
ATOM 4098 C C . PHE B 1 244 ? 17.445 -2.131 17.447 1 93.9 244 PHE B C 1
ATOM 4100 O O . PHE B 1 244 ? 16.334 -2.351 17.934 1 93.9 244 PHE B O 1
ATOM 4107 N N . LYS B 1 245 ? 18.407 -1.503 18.021 1 94.62 245 LYS B N 1
ATOM 4108 C CA . LYS B 1 245 ? 18.13 -0.867 19.306 1 94.62 245 LYS B CA 1
ATOM 4109 C C . LYS B 1 245 ? 16.996 0.146 19.186 1 94.62 245 LYS B C 1
ATOM 4111 O O . LYS B 1 245 ? 16.117 0.207 20.048 1 94.62 245 LYS B O 1
ATOM 4116 N N . ALA B 1 246 ? 17.078 0.895 18.142 1 95.17 246 ALA B N 1
ATOM 4117 C CA . ALA B 1 246 ? 16.029 1.885 17.912 1 95.17 246 ALA B CA 1
ATOM 4118 C C . ALA B 1 246 ? 14.678 1.211 17.685 1 95.17 246 ALA B C 1
ATOM 4120 O O . ALA B 1 246 ? 13.653 1.676 18.189 1 95.17 246 ALA B O 1
ATOM 4121 N N . ILE B 1 247 ? 14.669 0.145 16.92 1 95.83 247 ILE B N 1
ATOM 4122 C CA . ILE B 1 247 ? 13.449 -0.608 16.647 1 95.83 247 ILE B CA 1
ATOM 4123 C C . ILE B 1 247 ? 12.879 -1.158 17.953 1 95.83 247 ILE B C 1
ATOM 4125 O O . ILE B 1 247 ? 11.674 -1.067 18.198 1 95.83 247 ILE B O 1
ATOM 4129 N N . ASP B 1 248 ? 13.72 -1.709 18.735 1 94.63 248 ASP B N 1
ATOM 4130 C CA . ASP B 1 248 ? 13.317 -2.268 20.022 1 94.63 248 ASP B CA 1
ATOM 4131 C C . ASP B 1 248 ? 12.737 -1.188 20.933 1 94.63 248 ASP B C 1
ATOM 4133 O O . ASP B 1 248 ? 11.72 -1.407 21.595 1 94.63 248 ASP B O 1
ATOM 4137 N N . GLN B 1 249 ? 13.367 -0.077 20.977 1 96.2 249 GLN B N 1
ATOM 4138 C CA . GLN B 1 249 ? 12.889 1.037 21.789 1 96.2 249 GLN B CA 1
ATOM 4139 C C . GLN B 1 249 ? 11.506 1.495 21.336 1 96.2 249 GLN B C 1
ATOM 4141 O O . GLN B 1 249 ? 10.624 1.735 22.163 1 96.2 249 GLN B O 1
ATOM 4146 N N . ASN B 1 250 ? 11.368 1.652 20.035 1 96.11 250 ASN B N 1
ATOM 4147 C CA . ASN B 1 250 ? 10.063 2.021 19.498 1 96.11 250 ASN B CA 1
ATOM 4148 C C . ASN B 1 250 ? 8.997 0.99 19.857 1 96.11 250 ASN B C 1
ATOM 4150 O O . ASN B 1 250 ? 7.871 1.35 20.205 1 96.11 250 ASN B O 1
ATOM 4154 N N . ASP B 1 251 ? 9.377 -0.254 19.72 1 96.31 251 ASP B N 1
ATOM 4155 C CA . ASP B 1 251 ? 8.436 -1.326 20.029 1 96.31 251 ASP B CA 1
ATOM 4156 C C . ASP B 1 251 ? 8.03 -1.294 21.501 1 96.31 251 ASP B C 1
ATOM 4158 O O . ASP B 1 251 ? 6.849 -1.425 21.828 1 96.31 251 ASP B O 1
ATOM 4162 N N . GLN B 1 252 ? 8.927 -1.122 22.416 1 96.62 252 GLN B N 1
ATOM 4163 C CA . GLN B 1 252 ? 8.657 -1.054 23.848 1 96.62 252 GLN B CA 1
ATOM 4164 C C . GLN B 1 252 ? 7.755 0.13 24.183 1 96.62 252 GLN B C 1
ATOM 4166 O O . GLN B 1 252 ? 6.927 0.049 25.092 1 96.62 252 GLN B O 1
ATOM 4171 N N . ALA B 1 253 ? 7.904 1.164 23.412 1 96.6 253 ALA B N 1
ATOM 4172 C CA . ALA B 1 253 ? 7.105 2.366 23.635 1 96.6 253 ALA B CA 1
ATOM 4173 C C . ALA B 1 253 ? 5.744 2.255 22.953 1 96.6 253 ALA B C 1
ATOM 4175 O O . ALA B 1 253 ? 4.933 3.181 23.018 1 96.6 253 ALA B O 1
ATOM 4176 N N . GLY B 1 254 ? 5.524 1.134 22.258 1 96.31 254 GLY B N 1
ATOM 4177 C CA . GLY B 1 254 ? 4.274 0.965 21.534 1 96.31 254 GLY B CA 1
ATOM 4178 C C . GLY B 1 254 ? 4.187 1.82 20.284 1 96.31 254 GLY B C 1
ATOM 4179 O O . GLY B 1 254 ? 3.095 2.21 19.867 1 96.31 254 GLY B O 1
ATOM 4180 N N . GLU B 1 255 ? 5.353 2.135 19.672 1 97.11 255 GLU B N 1
ATOM 4181 C CA . GLU B 1 255 ? 5.41 3.083 18.564 1 97.11 255 GLU B CA 1
ATOM 4182 C C . GLU B 1 255 ? 5.88 2.405 17.28 1 97.11 255 GLU B C 1
ATOM 4184 O O . GLU B 1 255 ? 5.917 3.031 16.219 1 97.11 255 GLU B O 1
ATOM 4189 N N . PHE B 1 256 ? 6.219 1.146 17.33 1 97.16 256 PHE B N 1
ATOM 4190 C CA . PHE B 1 256 ? 6.715 0.431 16.16 1 97.16 256 PHE B CA 1
ATOM 4191 C C . PHE B 1 256 ? 5.665 0.405 15.056 1 97.16 256 PHE B C 1
ATOM 4193 O O . PHE B 1 256 ? 4.478 0.21 15.326 1 97.16 256 PHE B O 1
ATOM 4200 N N . PHE B 1 257 ? 6.092 0.548 13.885 1 97.99 257 PHE B N 1
ATOM 4201 C CA . PHE B 1 257 ? 5.203 0.47 12.732 1 97.99 257 PHE B CA 1
ATOM 4202 C C . PHE B 1 257 ? 5.954 -0.025 11.502 1 97.99 257 PHE B C 1
ATOM 4204 O O . PHE B 1 257 ? 7.069 0.422 11.227 1 97.99 257 PHE B O 1
ATOM 4211 N N . CYS B 1 258 ? 5.423 -0.874 10.74 1 97.73 258 CYS B N 1
ATOM 4212 C CA . CYS B 1 258 ? 5.855 -1.222 9.391 1 97.73 258 CYS B CA 1
ATOM 4213 C C . CYS B 1 258 ? 4.667 -1.618 8.522 1 97.73 258 CYS B C 1
ATOM 4215 O O . CYS B 1 258 ? 3.575 -1.871 9.034 1 97.73 258 CYS B O 1
ATOM 4217 N N . ALA B 1 259 ? 4.794 -1.567 7.26 1 98.25 259 ALA B N 1
ATOM 4218 C CA . ALA B 1 259 ? 3.711 -1.889 6.334 1 98.25 259 ALA B CA 1
ATOM 4219 C C . ALA B 1 259 ? 4.26 -2.366 4.993 1 98.25 259 ALA B C 1
ATOM 4221 O O . ALA B 1 259 ? 5.384 -2.023 4.618 1 98.25 259 ALA B O 1
ATOM 4222 N N . PHE B 1 260 ? 3.575 -3.142 4.304 1 97.94 260 PHE B N 1
ATOM 4223 C CA . PHE B 1 260 ? 3.857 -3.524 2.926 1 97.94 260 PHE B CA 1
ATOM 4224 C C . PHE B 1 260 ? 2.564 -3.74 2.149 1 97.94 260 PHE B C 1
ATOM 4226 O O . PHE B 1 260 ? 1.504 -3.948 2.743 1 97.94 260 PHE B O 1
ATOM 4233 N N . THR B 1 261 ? 2.636 -3.698 0.844 1 98.54 261 THR B N 1
ATOM 4234 C CA . THR B 1 261 ? 1.458 -3.82 -0.008 1 98.54 261 THR B CA 1
ATOM 4235 C C . THR B 1 261 ? 1.561 -5.054 -0.9 1 98.54 261 THR B C 1
ATOM 4237 O O . THR B 1 261 ? 2.628 -5.345 -1.445 1 98.54 261 THR B O 1
ATOM 4240 N N . ALA B 1 262 ? 0.515 -5.751 -0.951 1 98.41 262 ALA B N 1
ATOM 4241 C CA . ALA B 1 262 ? 0.321 -6.801 -1.947 1 98.41 262 ALA B CA 1
ATOM 4242 C C . ALA B 1 262 ? -0.827 -6.456 -2.892 1 98.41 262 ALA B C 1
ATOM 4244 O O . ALA B 1 262 ? -1.695 -5.648 -2.555 1 98.41 262 ALA B O 1
ATOM 4245 N N . PHE B 1 263 ? -0.796 -7.007 -4.067 1 98.76 263 PHE B N 1
ATOM 4246 C CA . PHE B 1 263 ? -1.796 -6.699 -5.083 1 98.76 263 PHE B CA 1
ATOM 4247 C C . PHE B 1 263 ? -2.597 -7.943 -5.45 1 98.76 263 PHE B C 1
ATOM 4249 O O . PHE B 1 263 ? -2.026 -8.957 -5.858 1 98.76 263 PHE B O 1
ATOM 4256 N N . LEU B 1 264 ? -3.866 -7.884 -5.203 1 98.71 264 LEU B N 1
ATOM 4257 C CA . LEU B 1 264 ? -4.815 -8.87 -5.708 1 98.71 264 LEU B CA 1
ATOM 4258 C C . LEU B 1 264 ? -5.264 -8.517 -7.122 1 98.71 264 LEU B C 1
ATOM 4260 O O . LEU B 1 264 ? -5.862 -7.462 -7.343 1 98.71 264 LEU B O 1
ATOM 4264 N N . VAL B 1 265 ? -4.991 -9.336 -8.065 1 98.84 265 VAL B N 1
ATOM 4265 C CA . VAL B 1 265 ? -5.343 -9.079 -9.457 1 98.84 265 VAL B CA 1
ATOM 4266 C C . VAL B 1 265 ? -6.217 -10.213 -9.988 1 98.84 265 VAL B C 1
ATOM 4268 O O . VAL B 1 265 ? -5.948 -11.387 -9.724 1 98.84 265 VAL B O 1
ATOM 4271 N N . ARG B 1 266 ? -7.223 -9.895 -10.638 1 98.81 266 ARG B N 1
ATOM 4272 C CA . ARG B 1 266 ? -8.066 -10.869 -11.326 1 98.81 266 ARG B CA 1
ATOM 4273 C C . ARG B 1 266 ? -8.218 -10.515 -12.801 1 98.81 266 ARG B C 1
ATOM 4275 O O . ARG B 1 266 ? -8.142 -9.343 -13.175 1 98.81 266 ARG B O 1
ATOM 4282 N N . GLY B 1 267 ? -8.328 -11.428 -13.577 1 98.83 267 GLY B N 1
ATOM 4283 C CA . GLY B 1 267 ? -8.608 -11.289 -14.997 1 98.83 267 GLY B CA 1
ATOM 4284 C C . GLY B 1 267 ? -9.437 -12.429 -15.557 1 98.83 267 GLY B C 1
ATOM 4285 O O . GLY B 1 267 ? -9.392 -13.548 -15.04 1 98.83 267 GLY B O 1
ATOM 4286 N N . ARG B 1 268 ? -10.186 -12.187 -16.605 1 98.74 268 ARG B N 1
ATOM 4287 C CA . ARG B 1 268 ? -11.062 -13.17 -17.235 1 98.74 268 ARG B CA 1
ATOM 4288 C C . ARG B 1 268 ? -10.516 -13.598 -18.593 1 98.74 268 ARG B C 1
ATOM 4290 O O . ARG B 1 268 ? -10.041 -12.765 -19.368 1 98.74 268 ARG B O 1
ATOM 4297 N N . LYS B 1 269 ? -10.56 -14.868 -18.817 1 98.49 269 LYS B N 1
ATOM 4298 C CA . LYS B 1 269 ? -10.212 -15.364 -20.145 1 98.49 269 LYS B CA 1
ATOM 4299 C C . LYS B 1 269 ? -11.336 -15.1 -21.143 1 98.49 269 LYS B C 1
ATOM 4301 O O . LYS B 1 269 ? -12.487 -15.471 -20.902 1 98.49 269 LYS B O 1
ATOM 4306 N N . PRO B 1 270 ? -11.01 -14.399 -22.158 1 96.88 270 PRO B N 1
ATOM 4307 C CA . PRO B 1 270 ? -12.074 -14.085 -23.114 1 96.88 270 PRO B CA 1
ATOM 4308 C C . PRO B 1 270 ? -12.622 -15.326 -23.816 1 96.88 270 PRO B C 1
ATOM 4310 O O . PRO B 1 270 ? -11.916 -16.329 -23.944 1 96.88 270 PRO B O 1
#

Solvent-accessible surface area (backbone atoms only — not comparable to full-atom values): 27360 Å² total; per-residue (Å²): 122,79,57,52,80,58,43,70,67,45,41,85,76,34,97,46,50,68,34,48,52,50,44,52,52,50,47,61,69,34,66,68,46,48,51,53,50,51,52,55,54,58,68,41,67,69,41,70,46,36,34,35,36,34,42,53,34,52,59,25,63,65,53,57,56,48,35,71,47,15,32,62,71,12,36,40,37,32,26,23,77,37,67,67,32,47,52,48,19,50,63,70,47,66,82,53,74,36,45,73,44,78,43,83,37,46,64,63,57,56,94,60,63,66,47,67,19,45,18,29,35,37,57,70,39,54,38,58,30,82,54,44,57,43,25,49,34,37,47,49,44,26,23,21,70,73,12,24,40,36,39,36,28,49,21,39,64,26,49,45,65,56,63,91,51,56,71,60,51,49,52,51,41,48,50,58,22,66,50,30,69,22,25,57,41,24,57,41,45,66,31,36,42,49,73,46,60,36,37,85,69,47,78,46,71,47,66,48,74,38,55,46,56,70,63,43,34,68,75,64,33,49,67,57,50,51,53,54,44,47,73,69,58,85,46,56,62,66,58,52,51,53,51,50,50,50,45,51,50,30,35,76,70,67,37,29,34,36,35,34,37,27,31,37,35,38,26,28,31,105,122,80,56,52,80,59,41,69,67,43,44,86,73,50,89,42,50,67,32,48,51,50,45,53,52,51,46,61,69,34,66,69,46,48,51,55,50,51,52,54,54,59,69,42,67,70,42,71,46,36,34,37,37,32,42,53,32,51,59,25,64,66,54,58,58,48,36,71,48,14,32,63,70,11,35,41,37,32,25,24,77,40,67,66,32,45,52,47,18,50,62,72,48,66,82,52,74,38,46,74,46,79,43,85,37,47,64,64,57,58,96,61,64,66,47,67,19,46,19,30,36,37,56,70,39,51,37,58,30,82,55,43,59,43,25,49,34,38,47,49,46,26,22,18,69,71,10,24,41,35,38,36,28,49,20,39,63,27,49,45,65,57,65,91,52,57,70,61,49,50,51,50,42,48,51,57,22,66,50,30,71,21,25,57,40,24,55,41,45,64,31,36,41,49,73,47,60,36,35,85,69,46,79,46,70,46,66,48,77,39,57,46,56,69,62,44,33,68,74,64,33,50,69,58,53,50,52,53,44,48,73,68,57,84,46,56,63,66,58,52,50,52,49,49,50,50,47,50,50,31,36,76,69,68,38,29,36,33,36,37,37,26,30,37,36,37,26,28,32,102

Radius of gyration: 24.87 Å; Cα contacts (8 Å, |Δi|>4): 1133; chains: 2; bounding box: 54×72×51 Å

pLDDT: mean 92.27, std 11.79, range [33.3, 98.94]

Nearest PDB structures (foldseek):
  3bus-assembly2_B  TM=6.446E-01  e=9.195E-16  Lentzea aerocolonigenes
  5wp5-assembly2_B  TM=5.796E-01  e=9.779E-17  Arabidopsis thaliana
  6uvq-assembly1_A  TM=6.449E-01  e=2.281E-15  Actinomadura melliaura
  3bus-assembly1_A  TM=6.391E-01  e=3.485E-15  Lentzea aerocolonigenes
  4pne-assembly3_B  TM=6.403E-01  e=6.779E-14  Saccharopolyspora spinosa

Foldseek 3Di:
DQDAPQCVLPLQPRPCVVLVVVLVVVLVPDPQNVVVLVVLLVLQVAAAQFEEEEEACFLNPSQQVNCVHNDLNYEYEYEDQDPVRLVNNCVVCVPPSHHYHYYNDDLLDDPAAFQQGLEYEYEAPLQQPLCSLSSLLVRLRNHHAQGKYKYKHFQLQQKDWDDPPVVVRNVLSVLLLVSTSRNRVQVCVVVSCVVSVFPPKDKDKDKDKDQAVVVVCSNSVSVVSLVVVCVVVPDDPVVSVVGVVRQVVCNVVSNIMIMTMMMMMMTGHD/DQDAPQCVLPLQPSVCVVLVVVLVVVLVPDPQNVVVLVVLLVLQVAAAQFEEEEEACFLNVSQQVNCVHNDLNYEYEYEDQDPVRLVNNCVVCVPPSHHYHYYNDDLLDDPAAFQQGLEYEYEAPLQQPLCSLSSLLVRLRNHHAQGKYKYKHFQLQQKDWDDPPVVVRNVLSVLLLVSTSRNRVQVCVVVSCVVSVFPPKDKDKDKDKDQAVVVVCSNSVSVVSLVVVCVVVPDDPVVSVVRVVRQVVCNVVSNIMIMTMMMMMMTGHD

Sequence (540 aa):
MTYFASDFQDLDNSGNIENFIRCLELQQSLDLYKYYKQKTFEKMQLKPGDSVLEVGCGTGNDALLLANYVGETGKVTAVDRSQFMLDQARERAKNSTTKFEFVLADAEQLPFPGANFTAARVDRTLQHIAQPQKAIAEMARVVQSNGWVVAFEPDWETLVIDSDQRGVTRAITNFWCDNFPSGWVGRYLFKYFRQAGLTDIAVDPITICLTEFELADKILDLSRTVEKISEQGTISQNDLTLWFKAIDQNDQAGEFFCAFTAFLVRGRKPMTYFASDFQDLDNSGNIENFIRCLELQQSLDLYKYYKQKTFEKMQLKPGDSVLEVGCGTGNDALLLANYVGETGKVTAVDRSQFMLDQARERAKNSTTKFEFVLADAEQLPFPGANFTAARVDRTLQHIAQPQKAIAEMARVVQSNGWVVAFEPDWETLVIDSDQRGVTRAITNFWCDNFPSGWVGRYLFKYFRQAGLTDIAVDPITICLTEFELADKILDLSRTVEKISEQGTISQNDLTLWFKAIDQNDQAGEFFCAFTAFLVRGRKP

Secondary structure (DSSP, 8-state):
----GGGGGGGGG-TTHHHHHHHHHHHHHSHHHHHHHHHHHHHHT--TT-EEEEES-TTSHHHHHHHHHH-TT-EEEEEES-HHHHHHHHHHTTT-SSEEEEEE-BTTB--S-TT-EEEEEEES-GGG-S-HHHHHHHHHHHEEEEEEEEEEEEEEEEEEE--S-HHHHHHHHHHHHHTSTTTTHHHHHHHHHHHTT-EEEEEEEEEEEE--HHHHHHHH-HHHHHHHHHHHTSS-HHHHHHHHHHHHHHHHTT---EEEEEEEEEEE--/----GGGGGGGGGSS-HHHHHHHHHHHHHSHHHHHHHHHHHHHTT--TT-EEEEES-TTSHHHHHHHHHH-TT-EEEEEES-HHHHHHHHHHTTT-SSEEEEEE-BTTB--S-TT-EEEEEEES-GGG-S-HHHHHHHHHHHEEEEEEEEEEEEEEEEEEE--S-HHHHHHHHHHHHHTSTTTTHHHHHHHHHHHTT-EEEEEEEEEEEE--HHHHHHHH-HHHHHHHHHHHTSS-HHHHHHHHHHHHHHHHTT---EEEEEEEEEEE--